Protein AF-0000000077790385 (afdb_homodimer)

InterPro domains:
  IPR056852 A-kinase anchor protein 17A/B [PTHR12484] (11-265)

Foldseek 3Di:
DPDLVLDFLQDKADFPLQKIWAFKFKKKKFKAFPDQADDDAFDLVLVLVVVQVCQQPPAVPRAHDDSVQKAKDADDPRVPDGRGHTGIMIMGMGRDPVVLVDPDDCDDSVVSRVSVVVRSVVVQVVQAQDWDATPNTIMTMHMDRDPLQVLVNVVVVQCVVQVDDPPVDPRDHDFKDKDWDAFQQSQDPVVPDSGHDQVSVVRRLCVLHAFDDKDKGFPQPDDPPPPPPPPCPPGRRMMMIMTGHPDRVSRSSVSSNNRSIDMDGDDD/DPDLVLDFLQDKADFPLQKIWAFKFKKKKFKAFPDQADPDAFDLVLVLVVVQVCQQPPAVPRAHDDSVQKAKDADDPRVPDGRGHTGIMIMGMGRDPVVLVDPDDCDDSVVSRVSVVVRSVVVQVVQAQDWDATPNTIITMHMDRDPLQVLVNVVVVQCVVQVDDPPVDPRDHDFKDKDWDAFQQSQDPVVPDSGHDQVSVVRRLCVLHAFDDKDKGFPQPDDPPPPPPPPCPPGRRMMMIMTGHPDRVSRSSVSSNNRSIDMDGDDD

pLDDT: mean 84.16, std 15.4, range [34.56, 97.62]

Sequence (536 aa):
MRSLEELSPLESLEIENGLSLVSRVKLSLTIHPLVPSVSKPIDEWQLKRSLIDFLKNSTLPSVAISEEDIVVRRHRDLKKRKREEAVAHGALFIRDLGFLQGKKKKEEEEGLEKKFIEWRKVLVEKMNGIEVNLEGVKYNLSVVLPVSDDFERLKKDWEEFYAFGHPREGRREADTMILRGVPSRWFAETRVSSKPSMLVAHTIFSTFGKIRNFNVAEDDNLGKDVDEYSGDLVSGLYCKIVVQFEKYNDFVNAMKAFCGRSMQKEKNMRSLEELSPLESLEIENGLSLVSRVKLSLTIHPLVPSVSKPIDEWQLKRSLIDFLKNSTLPSVAISEEDIVVRRHRDLKKRKREEAVAHGALFIRDLGFLQGKKKKEEEEGLEKKFIEWRKVLVEKMNGIEVNLEGVKYNLSVVLPVSDDFERLKKDWEEFYAFGHPREGRREADTMILRGVPSRWFAETRVSSKPSMLVAHTIFSTFGKIRNFNVAEDDNLGKDVDEYSGDLVSGLYCKIVVQFEKYNDFVNAMKAFCGRSMQKEKN

Nearest PDB structures (foldseek):
  3hf5-assembly2_C  TM=3.944E-01  e=2.240E-01  Pseudomonas reinekei
  2rb7-assembly1_B  TM=2.123E-01  e=2.981E+00  Oleidesulfovibrio alaskensis G20
  3ct9-assembly1_B  TM=2.549E-01  e=7.064E+00  Bacteroides thetaiotaomicron VPI-5482
  3hf5-assembly2_C  TM=4.083E-01  e=3.174E-01  Pseudomonas reinekei
  3ct9-assembly1_B  TM=2.556E-01  e=4.818E+00  Bacteroides thetaiotaomicron VPI-5482

Organism: Raphanus sativus (NCBI:txid3726)

Solvent-accessible surface area (backbone atoms only — not comparable to full-atom values): 29859 Å² total; per-residue (Å²): 129,80,62,58,82,70,60,51,72,77,49,64,45,82,51,56,90,57,26,30,31,37,31,37,48,60,33,38,36,37,33,25,49,73,48,72,76,60,88,66,79,78,59,63,67,59,48,48,51,51,51,42,51,42,36,47,70,72,38,89,74,62,44,80,61,58,70,88,34,48,48,76,45,72,53,80,63,46,82,77,45,58,48,83,41,62,49,30,38,31,37,39,44,46,62,78,62,64,83,68,57,61,88,70,85,78,67,53,68,66,54,50,47,51,50,49,54,50,50,54,50,52,50,40,58,66,50,32,64,37,75,45,75,52,94,86,42,50,28,36,32,44,47,41,72,44,64,78,52,31,54,70,59,47,52,50,50,49,50,60,66,25,66,62,39,56,88,85,40,36,42,40,55,68,30,70,47,75,48,69,79,44,55,8,59,79,24,24,50,77,92,78,40,58,50,57,28,62,67,52,41,49,56,42,57,44,76,48,36,62,68,68,48,78,49,63,44,62,50,68,56,52,34,83,74,40,58,82,77,62,68,84,69,65,78,44,54,26,20,30,38,40,42,27,32,64,42,51,67,32,30,52,29,40,53,52,59,50,31,33,31,45,81,43,68,65,82,127,128,81,63,59,82,70,60,51,74,77,50,65,44,82,51,55,91,56,26,30,31,38,32,37,48,59,34,38,36,38,34,24,48,74,46,71,74,59,88,67,80,78,59,61,66,58,50,49,51,49,50,41,50,43,34,46,70,73,38,88,74,61,42,82,63,59,70,87,32,49,46,76,44,72,54,81,63,46,82,77,45,56,48,82,41,63,49,29,38,32,36,40,45,46,61,79,61,64,85,67,57,60,90,70,86,80,67,53,69,66,55,50,46,50,50,49,54,51,49,53,51,52,51,41,59,66,51,32,65,37,75,45,73,51,94,85,42,51,29,36,32,43,48,41,72,45,65,78,52,32,53,70,59,46,51,49,50,49,50,60,66,27,67,62,40,57,86,87,41,36,42,39,56,66,29,69,49,76,49,68,80,44,54,8,58,79,24,25,48,76,93,78,39,59,51,57,28,61,68,53,42,49,56,41,56,43,76,48,35,61,70,67,48,76,48,63,44,63,51,68,57,51,34,82,76,40,59,81,76,62,69,84,70,64,77,44,52,25,21,32,37,40,42,25,32,64,43,52,66,31,29,52,30,42,52,52,59,50,30,32,33,45,80,44,68,66,82,126

Structure (mmCIF, N/CA/C/O backbone):
data_AF-0000000077790385-model_v1
#
loop_
_entity.id
_entity.type
_entity.pdbx_description
1 polymer 'Uncharacterized protein LOC108805641 isoform X2'
#
loop_
_atom_site.group_PDB
_atom_site.id
_atom_site.type_symbol
_atom_site.label_atom_id
_atom_site.label_alt_id
_atom_site.label_comp_id
_atom_site.label_asym_id
_atom_site.label_entity_id
_atom_site.label_seq_id
_atom_site.pdbx_PDB_ins_code
_atom_site.Cartn_x
_atom_site.Cartn_y
_atom_site.Cartn_z
_atom_site.occupancy
_atom_site.B_iso_or_equiv
_atom_site.auth_seq_id
_atom_site.auth_comp_id
_atom_site.auth_asym_id
_atom_site.auth_atom_id
_atom_site.pdbx_PDB_model_num
ATOM 1 N N . MET A 1 1 ? 22.984 -19.312 -0.569 1 47.62 1 MET A N 1
ATOM 2 C CA . MET A 1 1 ? 21.734 -18.797 -1.119 1 47.62 1 MET A CA 1
ATOM 3 C C . MET A 1 1 ? 22 -17.656 -2.092 1 47.62 1 MET A C 1
ATOM 5 O O . MET A 1 1 ? 22.875 -16.812 -1.854 1 47.62 1 MET A O 1
ATOM 9 N N . ARG A 1 2 ? 21.766 -17.844 -3.385 1 57.75 2 ARG A N 1
ATOM 10 C CA . ARG A 1 2 ? 21.969 -16.844 -4.426 1 57.75 2 ARG A CA 1
ATOM 11 C C . ARG A 1 2 ? 21.484 -15.469 -3.967 1 57.75 2 ARG A C 1
ATOM 13 O O . ARG A 1 2 ? 20.547 -15.367 -3.156 1 57.75 2 ARG A O 1
ATOM 20 N N . SER A 1 3 ? 22.203 -14.484 -4.27 1 76.81 3 SER A N 1
ATOM 21 C CA . SER A 1 3 ? 21.938 -13.109 -3.854 1 76.81 3 SER A CA 1
ATOM 22 C C . SER A 1 3 ? 20.547 -12.664 -4.297 1 76.81 3 SER A C 1
ATOM 24 O O . SER A 1 3 ? 20.203 -12.766 -5.477 1 76.81 3 SER A O 1
ATOM 26 N N . LEU A 1 4 ? 19.625 -12.523 -3.354 1 85.75 4 LEU A N 1
ATOM 27 C CA . LEU A 1 4 ? 18.25 -12.078 -3.596 1 85.75 4 LEU A CA 1
ATOM 28 C C . LEU A 1 4 ? 18.234 -10.773 -4.379 1 85.75 4 LEU A C 1
ATOM 30 O O . LEU A 1 4 ? 17.25 -10.445 -5.031 1 85.75 4 LEU A O 1
ATOM 34 N N . GLU A 1 5 ? 19.359 -10.109 -4.398 1 83.69 5 GLU A N 1
ATOM 35 C CA . GLU A 1 5 ? 19.469 -8.836 -5.098 1 83.69 5 GLU A CA 1
ATOM 36 C C . GLU A 1 5 ? 19.422 -9.031 -6.613 1 83.69 5 GLU A C 1
ATOM 38 O O . GLU A 1 5 ? 18.891 -8.172 -7.332 1 83.69 5 GLU A O 1
ATOM 43 N N . GLU A 1 6 ? 19.875 -10.133 -7.016 1 84.69 6 GLU A N 1
ATOM 44 C CA . GLU A 1 6 ? 19.984 -10.375 -8.453 1 84.69 6 GLU A CA 1
ATOM 45 C C . GLU A 1 6 ? 18.875 -11.312 -8.93 1 84.69 6 GLU A C 1
ATOM 47 O O . GLU A 1 6 ? 18.938 -11.836 -10.047 1 84.69 6 GLU A O 1
ATOM 52 N N . LEU A 1 7 ? 17.953 -11.531 -8.109 1 88.62 7 LEU A N 1
ATOM 53 C CA . LEU A 1 7 ? 16.891 -12.461 -8.461 1 88.62 7 LEU A CA 1
ATOM 54 C C . LEU A 1 7 ? 16.078 -11.938 -9.648 1 88.62 7 LEU A C 1
ATOM 56 O O . LEU A 1 7 ? 15.523 -10.844 -9.586 1 88.62 7 LEU A O 1
ATOM 60 N N . SER A 1 8 ? 16.078 -12.711 -10.695 1 87.62 8 SER A N 1
ATOM 61 C CA . SER A 1 8 ? 15.312 -12.367 -11.891 1 87.62 8 SER A CA 1
ATOM 62 C C . SER A 1 8 ? 13.82 -12.602 -11.672 1 87.62 8 SER A C 1
ATOM 64 O O . SER A 1 8 ? 13.43 -13.531 -10.961 1 87.62 8 SER A O 1
ATOM 66 N N . PRO A 1 9 ? 13.055 -11.766 -12.266 1 89.5 9 PRO A N 1
ATOM 67 C CA . PRO A 1 9 ? 11.602 -11.945 -12.109 1 89.5 9 PRO A CA 1
ATOM 68 C C . PRO A 1 9 ? 11.109 -13.273 -12.664 1 89.5 9 PRO A C 1
ATOM 70 O O . PRO A 1 9 ? 10.016 -13.727 -12.312 1 89.5 9 PRO A O 1
ATOM 73 N N . LEU A 1 10 ? 11.898 -14 -13.461 1 90.5 10 LEU A N 1
ATOM 74 C CA . LEU A 1 10 ? 11.445 -15.227 -14.109 1 90.5 10 LEU A CA 1
ATOM 75 C C . LEU A 1 10 ? 11.953 -16.453 -13.367 1 90.5 10 LEU A C 1
ATOM 77 O O . LEU A 1 10 ? 11.539 -17.578 -13.664 1 90.5 10 LEU A O 1
ATOM 81 N N . GLU A 1 11 ? 12.766 -16.203 -12.445 1 91 11 GLU A N 1
ATOM 82 C CA . GLU A 1 11 ? 13.398 -17.297 -11.727 1 91 11 GLU A CA 1
ATOM 83 C C . GLU A 1 11 ? 12.562 -17.734 -10.523 1 91 11 GLU A C 1
ATOM 85 O O . GLU A 1 11 ? 12.008 -16.891 -9.82 1 91 11 GLU A O 1
ATOM 90 N N . SER A 1 12 ? 12.492 -19.031 -10.344 1 92.5 12 SER A N 1
ATOM 91 C CA . SER A 1 12 ? 11.914 -19.562 -9.117 1 92.5 12 SER A CA 1
ATOM 92 C C . SER A 1 12 ? 12.922 -19.562 -7.977 1 92.5 12 SER A C 1
ATOM 94 O O . SER A 1 12 ? 14.125 -19.734 -8.203 1 92.5 12 SER A O 1
ATOM 96 N N . LEU A 1 13 ? 12.445 -19.375 -6.773 1 94.88 13 LEU A N 1
ATOM 97 C CA . LEU A 1 13 ? 13.297 -19.359 -5.59 1 94.88 13 LEU A CA 1
ATOM 98 C C . LEU A 1 13 ? 12.883 -20.438 -4.598 1 94.88 13 LEU A C 1
ATOM 100 O O . LEU A 1 13 ? 11.742 -20.453 -4.133 1 94.88 13 LEU A O 1
ATOM 104 N N . GLU A 1 14 ? 13.789 -21.359 -4.359 1 94.19 14 GLU A N 1
ATOM 105 C CA . GLU A 1 14 ? 13.539 -22.344 -3.318 1 94.19 14 GLU A CA 1
ATOM 106 C C . GLU A 1 14 ? 13.797 -21.766 -1.931 1 94.19 14 GLU A C 1
ATOM 108 O O . GLU A 1 14 ? 14.836 -21.156 -1.695 1 94.19 14 GLU A O 1
ATOM 113 N N . ILE A 1 15 ? 12.789 -21.953 -1.089 1 93.5 15 ILE A N 1
ATOM 114 C CA . ILE A 1 15 ? 12.977 -21.469 0.272 1 93.5 15 ILE A CA 1
ATOM 115 C C . ILE A 1 15 ? 12.883 -22.625 1.257 1 93.5 15 ILE A C 1
ATOM 117 O O . ILE A 1 15 ? 12.867 -23.797 0.852 1 93.5 15 ILE A O 1
ATOM 121 N N . GLU A 1 16 ? 12.906 -22.438 2.523 1 90.44 16 GLU A N 1
ATOM 122 C CA . GLU A 1 16 ? 12.969 -23.469 3.555 1 90.44 16 GLU A CA 1
ATOM 123 C C . GLU A 1 16 ? 11.641 -24.234 3.66 1 90.44 16 GLU A C 1
ATOM 125 O O . GLU A 1 16 ? 10.617 -23.766 3.156 1 90.44 16 GLU A O 1
ATOM 130 N N . ASN A 1 17 ? 11.695 -25.5 4.215 1 92.19 17 ASN A N 1
ATOM 131 C CA . ASN A 1 17 ? 10.523 -26.281 4.57 1 92.19 17 ASN A CA 1
ATOM 132 C C . ASN A 1 17 ? 9.766 -26.766 3.332 1 92.19 17 ASN A C 1
ATOM 134 O O . ASN A 1 17 ? 8.539 -26.859 3.342 1 92.19 17 ASN A O 1
ATOM 138 N N . GLY A 1 18 ? 10.539 -26.969 2.191 1 93.75 18 GLY A N 1
ATOM 139 C CA . GLY A 1 18 ? 9.93 -27.5 0.983 1 93.75 18 GLY A CA 1
ATOM 140 C C . GLY A 1 18 ? 9.102 -26.469 0.235 1 93.75 18 GLY A C 1
ATOM 141 O O . GLY A 1 18 ? 8.297 -26.828 -0.631 1 93.75 18 GLY A O 1
ATOM 142 N N . LEU A 1 19 ? 9.211 -25.234 0.618 1 96.06 19 LEU A N 1
ATOM 143 C CA . LEU A 1 19 ? 8.461 -24.172 -0.038 1 96.06 19 LEU A CA 1
ATOM 144 C C . LEU A 1 19 ? 9.281 -23.531 -1.157 1 96.06 19 LEU A C 1
ATOM 146 O O . LEU A 1 19 ? 10.516 -23.531 -1.103 1 96.06 19 LEU A O 1
ATOM 150 N N . SER A 1 20 ? 8.594 -23.062 -2.145 1 96.19 20 SER A N 1
ATOM 151 C CA . SER A 1 20 ? 9.227 -22.344 -3.244 1 96.19 20 SER A CA 1
ATOM 152 C C . SER A 1 20 ? 8.359 -21.172 -3.711 1 96.19 20 SER A C 1
ATOM 154 O O . SER A 1 20 ? 7.145 -21.172 -3.508 1 96.19 20 SER A O 1
ATOM 156 N N . LEU A 1 21 ? 8.984 -20.172 -4.156 1 96.25 21 LEU A N 1
ATOM 157 C CA . LEU A 1 21 ? 8.336 -19.062 -4.824 1 96.25 21 LEU A CA 1
ATOM 158 C C . LEU A 1 21 ? 8.477 -19.172 -6.34 1 96.25 21 LEU A C 1
ATOM 160 O O . LEU A 1 21 ? 9.57 -19.016 -6.879 1 96.25 21 LEU A O 1
ATOM 164 N N . VAL A 1 22 ? 7.391 -19.375 -7.012 1 95.44 22 VAL A N 1
ATOM 165 C CA . VAL A 1 22 ? 7.418 -19.672 -8.438 1 95.44 22 VAL A CA 1
ATOM 166 C C . VAL A 1 22 ? 6.898 -18.469 -9.219 1 95.44 22 VAL A C 1
ATOM 168 O O . VAL A 1 22 ? 5.836 -17.922 -8.906 1 95.44 22 VAL A O 1
ATOM 171 N N . SER A 1 23 ? 7.613 -18.109 -10.242 1 94.88 23 SER A N 1
ATOM 172 C CA . SER A 1 23 ? 7.297 -16.922 -11.047 1 94.88 23 SER A CA 1
ATOM 173 C C . SER A 1 23 ? 5.969 -17.094 -11.773 1 94.88 23 SER A C 1
ATOM 175 O O . SER A 1 23 ? 5.656 -18.188 -12.266 1 94.88 23 SER A O 1
ATOM 177 N N . ARG A 1 24 ? 5.164 -16.031 -11.812 1 95.5 24 ARG A N 1
ATOM 178 C CA . ARG A 1 24 ? 3.895 -15.984 -12.531 1 95.5 24 ARG A CA 1
ATOM 179 C C . ARG A 1 24 ? 3.451 -14.539 -12.75 1 95.5 24 ARG A C 1
ATOM 181 O O . ARG A 1 24 ? 3.986 -13.617 -12.125 1 95.5 24 ARG A O 1
ATOM 188 N N . VAL A 1 25 ? 2.584 -14.359 -13.656 1 95.25 25 VAL A N 1
ATOM 189 C CA . VAL A 1 25 ? 1.869 -13.094 -13.797 1 95.25 25 VAL A CA 1
ATOM 190 C C . VAL A 1 25 ? 0.423 -13.266 -13.336 1 95.25 25 VAL A C 1
ATOM 192 O O . VAL A 1 25 ? -0.27 -14.188 -13.773 1 95.25 25 VAL A O 1
ATOM 195 N N . LYS A 1 26 ? 0.084 -12.523 -12.438 1 94.44 26 LYS A N 1
ATOM 196 C CA . LYS A 1 26 ? -1.298 -12.5 -11.961 1 94.44 26 LYS A CA 1
ATOM 197 C C . LYS A 1 26 ? -1.997 -11.203 -12.375 1 94.44 26 LYS A C 1
ATOM 199 O O . LYS A 1 26 ? -1.469 -10.109 -12.164 1 94.44 26 LYS A O 1
ATOM 204 N N . LEU A 1 27 ? -3.135 -11.281 -12.945 1 94.94 27 LEU A N 1
ATOM 205 C CA . LEU A 1 27 ? -3.936 -10.125 -13.32 1 94.94 27 LEU A CA 1
ATOM 206 C C . LEU A 1 27 ? -5.285 -10.141 -12.609 1 94.94 27 LEU A C 1
ATOM 208 O O . LEU A 1 27 ? -5.895 -11.203 -12.453 1 94.94 27 LEU A O 1
ATOM 212 N N . SER A 1 28 ? -5.684 -9.023 -12.156 1 93 28 SER A N 1
ATOM 213 C CA . SER A 1 28 ? -7.012 -8.875 -11.57 1 93 28 SER A CA 1
ATOM 214 C C . SER A 1 28 ? -8.039 -8.492 -12.633 1 93 28 SER A C 1
ATOM 216 O O . SER A 1 28 ? -7.809 -7.574 -13.422 1 93 28 SER A O 1
ATOM 218 N N . LEU A 1 29 ? -9.156 -9.148 -12.547 1 93.88 29 LEU A N 1
ATOM 219 C CA . LEU A 1 29 ? -10.219 -8.93 -13.523 1 93.88 29 LEU A CA 1
ATOM 220 C C . LEU A 1 29 ? -11.461 -8.352 -12.867 1 93.88 29 LEU A C 1
ATOM 222 O O . LEU A 1 29 ? -11.836 -8.758 -11.766 1 93.88 29 LEU A O 1
ATOM 226 N N . THR A 1 30 ? -12.047 -7.395 -13.453 1 91.5 30 THR A N 1
ATOM 227 C CA . THR A 1 30 ? -13.359 -6.863 -13.086 1 91.5 30 THR A CA 1
ATOM 228 C C . THR A 1 30 ? -14.289 -6.844 -14.289 1 91.5 30 THR A C 1
ATOM 230 O O . THR A 1 30 ? -13.938 -6.312 -15.344 1 91.5 30 THR A O 1
ATOM 233 N N . ILE A 1 31 ? -15.43 -7.371 -14.156 1 92.5 31 ILE A N 1
ATOM 234 C CA . ILE A 1 31 ? -16.359 -7.539 -15.266 1 92.5 31 ILE A CA 1
ATOM 235 C C . ILE A 1 31 ? -17.578 -6.629 -15.055 1 92.5 31 ILE A C 1
ATOM 237 O O . ILE A 1 31 ? -18.297 -6.758 -14.062 1 92.5 31 ILE A O 1
ATOM 241 N N . HIS A 1 32 ? -17.797 -5.75 -15.969 1 91.81 32 HIS A N 1
ATOM 242 C CA . HIS A 1 32 ? -18.922 -4.816 -15.93 1 91.81 32 HIS A CA 1
ATOM 243 C C . HIS A 1 32 ? -19.891 -5.09 -17.062 1 91.81 32 HIS A C 1
ATOM 245 O O . HIS A 1 32 ? -19.484 -5.309 -18.203 1 91.81 32 HIS A O 1
ATOM 251 N N . PRO A 1 33 ? -21.141 -5.023 -16.75 1 90.56 33 PRO A N 1
ATOM 252 C CA . PRO A 1 33 ? -22.125 -5.156 -17.844 1 90.56 33 PRO A CA 1
ATOM 253 C C . PRO A 1 33 ? -22.234 -3.895 -18.688 1 90.56 33 PRO A C 1
ATOM 255 O O . PRO A 1 33 ? -22.125 -2.781 -18.172 1 90.56 33 PRO A O 1
ATOM 258 N N . LEU A 1 34 ? -22.344 -4.043 -19.891 1 88.62 34 LEU A N 1
ATOM 259 C CA . LEU A 1 34 ? -22.562 -2.912 -20.781 1 88.62 34 LEU A CA 1
ATOM 260 C C . LEU A 1 34 ? -24.047 -2.65 -20.984 1 88.62 34 LEU A C 1
ATOM 262 O O . LEU A 1 34 ? -24.438 -1.65 -21.594 1 88.62 34 LEU A O 1
ATOM 266 N N . VAL A 1 35 ? -24.844 -3.51 -20.422 1 79.38 35 VAL A N 1
ATOM 267 C CA . VAL A 1 35 ? -26.297 -3.35 -20.5 1 79.38 35 VAL A CA 1
ATOM 268 C C . VAL A 1 35 ? -26.828 -2.908 -19.141 1 79.38 35 VAL A C 1
ATOM 270 O O . VAL A 1 35 ? -26.25 -3.244 -18.094 1 79.38 35 VAL A O 1
ATOM 273 N N . PRO A 1 36 ? -27.797 -2.105 -19.125 1 69.69 36 PRO A N 1
ATOM 274 C CA . PRO A 1 36 ? -28.297 -1.487 -17.891 1 69.69 36 PRO A CA 1
ATOM 275 C C . PRO A 1 36 ? -28.734 -2.516 -16.859 1 69.69 36 PRO A C 1
ATOM 277 O O . PRO A 1 36 ? -28.609 -2.277 -15.648 1 69.69 36 PRO A O 1
ATOM 280 N N . SER A 1 37 ? -29.375 -3.52 -17.234 1 67.12 37 SER A N 1
ATOM 281 C CA . SER A 1 37 ? -29.859 -4.453 -16.234 1 67.12 37 SER A CA 1
ATOM 282 C C . SER A 1 37 ? -29.484 -5.891 -16.578 1 67.12 37 SER A C 1
ATOM 284 O O . SER A 1 37 ? -29.703 -6.34 -17.703 1 67.12 37 SER A O 1
ATOM 286 N N . VAL A 1 38 ? -28.609 -6.406 -15.609 1 67.31 38 VAL A N 1
ATOM 287 C CA . VAL A 1 38 ? -28.281 -7.816 -15.781 1 67.31 38 VAL A CA 1
ATOM 288 C C . VAL A 1 38 ? -29.031 -8.656 -14.742 1 67.31 38 VAL A C 1
ATOM 290 O O . VAL A 1 38 ? -28.922 -8.391 -13.539 1 67.31 38 VAL A O 1
ATOM 293 N N . SER A 1 39 ? -29.844 -9.477 -15.219 1 69.38 39 SER A N 1
ATOM 294 C CA . SER A 1 39 ? -30.656 -10.305 -14.336 1 69.38 39 SER A CA 1
ATOM 295 C C . SER A 1 39 ? -30.031 -11.672 -14.117 1 69.38 39 SER A C 1
ATOM 297 O O . SER A 1 39 ? -30.297 -12.344 -13.117 1 69.38 39 SER A O 1
ATOM 299 N N . LYS A 1 40 ? -29.219 -12.07 -15.023 1 77.81 40 LYS A N 1
ATOM 300 C CA . LYS A 1 40 ? -28.641 -13.406 -14.914 1 77.81 40 LYS A CA 1
ATOM 301 C C . LYS A 1 40 ? -27.156 -13.328 -14.57 1 77.81 40 LYS A C 1
ATOM 303 O O . LYS A 1 40 ? -26.453 -12.414 -15.008 1 77.81 40 LYS A O 1
ATOM 308 N N . PRO A 1 41 ? -26.734 -14.32 -13.781 1 85.62 41 PRO A N 1
ATOM 309 C CA . PRO A 1 41 ? -25.312 -14.398 -13.484 1 85.62 41 PRO A CA 1
ATOM 310 C C . PRO A 1 41 ? -24.453 -14.625 -14.727 1 85.62 41 PRO A C 1
ATOM 312 O O . PRO A 1 41 ? -24.922 -15.234 -15.695 1 85.62 41 PRO A O 1
ATOM 315 N N . ILE A 1 42 ? -23.359 -14.156 -14.656 1 88.88 42 ILE A N 1
ATOM 316 C CA . ILE A 1 42 ? -22.438 -14.281 -15.781 1 88.88 42 ILE A CA 1
ATOM 317 C C . ILE A 1 42 ? -22.094 -15.75 -16 1 88.88 42 ILE A C 1
ATOM 319 O O . ILE A 1 42 ? -21.969 -16.516 -15.047 1 88.88 42 ILE A O 1
ATOM 323 N N . ASP A 1 43 ? -21.938 -16.141 -17.219 1 91.75 43 ASP A N 1
ATOM 324 C CA . ASP A 1 43 ? -21.469 -17.484 -17.547 1 91.75 43 ASP A CA 1
ATOM 325 C C . ASP A 1 43 ? -19.953 -17.594 -17.359 1 91.75 43 ASP A C 1
ATOM 327 O O . ASP A 1 43 ? -19.172 -17.188 -18.234 1 91.75 43 ASP A O 1
ATOM 331 N N . GLU A 1 44 ? -19.547 -18.219 -16.297 1 92.69 44 GLU A N 1
ATOM 332 C CA . GLU A 1 44 ? -18.125 -18.312 -15.938 1 92.69 44 GLU A CA 1
ATOM 333 C C . GLU A 1 44 ? -17.359 -19.125 -16.969 1 92.69 44 GLU A C 1
ATOM 335 O O . GLU A 1 44 ? -16.234 -18.781 -17.328 1 92.69 44 GLU A O 1
ATOM 340 N N . TRP A 1 45 ? -17.969 -20.188 -17.344 1 94.25 45 TRP A N 1
ATOM 341 C CA . TRP A 1 45 ? -17.297 -21.062 -18.297 1 94.25 45 TRP A CA 1
ATOM 342 C C . TRP A 1 45 ? -17.031 -20.359 -19.609 1 94.25 45 TRP A C 1
ATOM 344 O O . TRP A 1 45 ? -15.914 -20.391 -20.125 1 94.25 45 TRP A O 1
ATOM 354 N N . GLN A 1 46 ? -18.016 -19.734 -20.125 1 95.31 46 GLN A N 1
ATOM 355 C CA . GLN A 1 46 ? -17.859 -19.016 -21.391 1 95.31 46 GLN A CA 1
ATOM 356 C C . GLN A 1 46 ? -16.828 -17.875 -21.25 1 95.31 46 GLN A C 1
ATOM 358 O O . GLN A 1 46 ? -16.078 -17.609 -22.172 1 95.31 46 GLN A O 1
ATOM 363 N N . LEU A 1 47 ? -16.922 -17.234 -20.125 1 96 47 LEU A N 1
ATOM 364 C CA . LEU A 1 47 ? -15.938 -16.172 -19.875 1 96 47 LEU A CA 1
ATOM 365 C C . LEU A 1 47 ? -14.516 -16.719 -19.922 1 96 47 LEU A C 1
ATOM 367 O O . LEU A 1 47 ? -13.656 -16.172 -20.609 1 96 47 LEU A O 1
ATOM 371 N N . LYS A 1 48 ? -14.281 -17.828 -19.219 1 96.56 48 LYS A N 1
ATOM 372 C CA . LYS A 1 48 ? -12.953 -18.438 -19.172 1 96.56 48 LYS A CA 1
ATOM 373 C C . LYS A 1 48 ? -12.5 -18.844 -20.578 1 96.56 48 LYS A C 1
ATOM 375 O O . LYS A 1 48 ? -11.359 -18.578 -20.969 1 96.56 48 LYS A O 1
ATOM 380 N N . ARG A 1 49 ? -13.367 -19.422 -21.328 1 95.69 49 ARG A N 1
ATOM 381 C CA . ARG A 1 49 ? -13.047 -19.844 -22.688 1 95.69 49 ARG A CA 1
ATOM 382 C C . ARG A 1 49 ? -12.688 -18.656 -23.562 1 95.69 49 ARG A C 1
ATOM 384 O O . ARG A 1 49 ? -11.742 -18.734 -24.344 1 95.69 49 ARG A O 1
ATOM 391 N N . SER A 1 50 ? -13.445 -17.641 -23.391 1 95.75 50 SER A N 1
ATOM 392 C CA . SER A 1 50 ? -13.195 -16.438 -24.172 1 95.75 50 SER A CA 1
ATOM 393 C C . SER A 1 50 ? -11.812 -15.859 -23.875 1 95.75 50 SER A C 1
ATOM 395 O O . SER A 1 50 ? -11.102 -15.43 -24.781 1 95.75 50 SER A O 1
ATOM 397 N N . LEU A 1 51 ? -11.453 -15.867 -22.625 1 96.56 51 LEU A N 1
ATOM 398 C CA . LEU A 1 51 ? -10.164 -15.32 -22.219 1 96.56 51 LEU A CA 1
ATOM 399 C C . LEU A 1 51 ? -9.023 -16.203 -22.719 1 96.56 51 LEU A C 1
ATOM 401 O O . LEU A 1 51 ? -8 -15.688 -23.188 1 96.56 51 LEU A O 1
ATOM 405 N N . ILE A 1 52 ? -9.211 -17.484 -22.641 1 96.62 52 ILE A N 1
ATOM 406 C CA . ILE A 1 52 ? -8.211 -18.422 -23.125 1 96.62 52 ILE A CA 1
ATOM 407 C C . ILE A 1 52 ? -7.992 -18.219 -24.609 1 96.62 52 ILE A C 1
ATOM 409 O O . ILE A 1 52 ? -6.852 -18.141 -25.078 1 96.62 52 ILE A O 1
ATOM 413 N N . ASP A 1 53 ? -9.094 -18.109 -25.344 1 95.25 53 ASP A N 1
ATOM 414 C CA . ASP A 1 53 ? -9.023 -17.891 -26.797 1 95.25 53 ASP A CA 1
ATOM 415 C C . ASP A 1 53 ? -8.344 -16.562 -27.125 1 95.25 53 ASP A C 1
ATOM 417 O O . ASP A 1 53 ? -7.527 -16.5 -28.047 1 95.25 53 ASP A O 1
ATOM 421 N N . PHE A 1 54 ? -8.672 -15.617 -26.422 1 95.38 54 PHE A N 1
ATOM 422 C CA . PHE A 1 54 ? -8.078 -14.305 -26.641 1 95.38 54 PHE A CA 1
ATOM 423 C C . PHE A 1 54 ? -6.562 -14.359 -26.469 1 95.38 54 PHE A C 1
ATOM 425 O O . PHE A 1 54 ? -5.816 -13.867 -27.312 1 95.38 54 PHE A O 1
ATOM 432 N N . LEU A 1 55 ? -6.098 -14.906 -25.344 1 94.81 55 LEU A N 1
ATOM 433 C CA . LEU A 1 55 ? -4.676 -14.953 -25.031 1 94.81 55 LEU A CA 1
ATOM 434 C C . LEU A 1 55 ? -3.922 -15.781 -26.062 1 94.81 55 LEU A C 1
ATOM 436 O O . LEU A 1 55 ? -2.799 -15.438 -26.453 1 94.81 55 LEU A O 1
ATOM 440 N N . LYS A 1 56 ? -4.582 -16.781 -26.547 1 93.25 56 LYS A N 1
ATOM 441 C CA . LYS A 1 56 ? -3.963 -17.656 -27.531 1 93.25 56 LYS A CA 1
ATOM 442 C C . LYS A 1 56 ? -3.84 -16.953 -28.891 1 93.25 56 LYS A C 1
ATOM 444 O O . LYS A 1 56 ? -2.828 -17.094 -29.578 1 93.25 56 LYS A O 1
ATOM 449 N N . ASN A 1 57 ? -4.777 -16.109 -29.172 1 92.19 57 ASN A N 1
ATOM 450 C CA . ASN A 1 57 ? -4.887 -15.625 -30.531 1 92.19 57 ASN A CA 1
ATOM 451 C C . ASN A 1 57 ? -4.469 -14.164 -30.641 1 92.19 57 ASN A C 1
ATOM 453 O O . ASN A 1 57 ? -4.133 -13.68 -31.734 1 92.19 57 ASN A O 1
ATOM 457 N N . SER A 1 58 ? -4.457 -13.422 -29.562 1 89.56 58 SER A N 1
ATOM 458 C CA . SER A 1 58 ? -4.316 -11.969 -29.672 1 89.56 58 SER A CA 1
ATOM 459 C C . SER A 1 58 ? -3.029 -11.484 -29.016 1 89.56 58 SER A C 1
ATOM 461 O O . SER A 1 58 ? -2.75 -10.289 -29 1 89.56 58 SER A O 1
ATOM 463 N N . THR A 1 59 ? -2.297 -12.391 -28.453 1 87.69 59 THR A N 1
ATOM 464 C CA . THR A 1 59 ? -1.064 -11.969 -27.797 1 87.69 59 THR A CA 1
ATOM 465 C C . THR A 1 59 ? 0.155 -12.508 -28.531 1 87.69 59 THR A C 1
ATOM 467 O O . THR A 1 59 ? 0.086 -13.57 -29.156 1 87.69 59 THR A O 1
ATOM 470 N N . LEU A 1 60 ? 1.21 -11.711 -28.641 1 82.75 60 LEU A N 1
ATOM 471 C CA . LEU A 1 60 ? 2.492 -12.117 -29.203 1 82.75 60 LEU A CA 1
ATOM 472 C C . LEU A 1 60 ? 3.609 -11.969 -28.172 1 82.75 60 LEU A C 1
ATOM 474 O O . LEU A 1 60 ? 3.895 -10.867 -27.719 1 82.75 60 LEU A O 1
ATOM 478 N N . PRO A 1 61 ? 4.246 -13.039 -27.875 1 84.38 61 PRO A N 1
ATOM 479 C CA . PRO A 1 61 ? 3.988 -14.445 -28.203 1 84.38 61 PRO A CA 1
ATOM 480 C C . PRO A 1 61 ? 2.676 -14.961 -27.609 1 84.38 61 PRO A C 1
ATOM 482 O O . PRO A 1 61 ? 2.135 -14.352 -26.688 1 84.38 61 PRO A O 1
ATOM 485 N N . SER A 1 62 ? 2.189 -16.109 -28.156 1 87.62 62 SER A N 1
ATOM 486 C CA . SER A 1 62 ? 0.947 -16.703 -27.688 1 87.62 62 SER A CA 1
ATOM 487 C C . SER A 1 62 ? 1.093 -17.219 -26.25 1 87.62 62 SER A C 1
ATOM 489 O O . SER A 1 62 ? 2.121 -17.797 -25.891 1 87.62 62 SER A O 1
ATOM 491 N N . VAL A 1 63 ? 0.13 -16.953 -25.484 1 90.25 63 VAL A N 1
ATOM 492 C CA . VAL A 1 63 ? 0.125 -17.359 -24.078 1 90.25 63 VAL A CA 1
ATOM 493 C C . VAL A 1 63 ? -0.893 -18.484 -23.875 1 90.25 63 VAL A C 1
ATOM 495 O O . VAL A 1 63 ? -2.074 -18.328 -24.188 1 90.25 63 VAL A O 1
ATOM 498 N N . ALA A 1 64 ? -0.426 -19.594 -23.484 1 89.56 64 ALA A N 1
ATOM 499 C CA . ALA A 1 64 ? -1.298 -20.719 -23.203 1 89.56 64 ALA A CA 1
ATOM 500 C C . ALA A 1 64 ? -1.664 -20.766 -21.719 1 89.56 64 ALA A C 1
ATOM 502 O O . ALA A 1 64 ? -0.786 -20.75 -20.859 1 89.56 64 ALA A O 1
ATOM 503 N N . ILE A 1 65 ? -2.939 -20.75 -21.484 1 92.5 65 ILE A N 1
ATOM 504 C CA . ILE A 1 65 ? -3.4 -20.875 -20.109 1 92.5 65 ILE A CA 1
ATOM 505 C C . ILE A 1 65 ? -4.512 -21.922 -20.031 1 92.5 65 ILE A C 1
ATOM 507 O O . ILE A 1 65 ? -5.129 -22.25 -21.047 1 92.5 65 ILE A O 1
ATOM 511 N N . SER A 1 66 ? -4.656 -22.516 -18.922 1 93.69 66 SER A N 1
ATOM 512 C CA . SER A 1 66 ? -5.727 -23.469 -18.688 1 93.69 66 SER A CA 1
ATOM 513 C C . SER A 1 66 ? -6.879 -22.828 -17.922 1 93.69 66 SER A C 1
ATOM 515 O O . SER A 1 66 ? -6.754 -21.719 -17.422 1 93.69 66 SER A O 1
ATOM 517 N N . GLU A 1 67 ? -8 -23.484 -17.844 1 93.38 67 GLU A N 1
ATOM 518 C CA . GLU A 1 67 ? -9.172 -23 -17.125 1 93.38 67 GLU A CA 1
ATOM 519 C C . GLU A 1 67 ? -8.875 -22.828 -15.633 1 93.38 67 GLU A C 1
ATOM 521 O O . GLU A 1 67 ? -9.414 -21.938 -14.984 1 93.38 67 GLU A O 1
ATOM 526 N N . GLU A 1 68 ? -7.98 -23.672 -15.141 1 91.19 68 GLU A N 1
ATOM 527 C CA . GLU A 1 68 ? -7.648 -23.641 -13.719 1 91.19 68 GLU A CA 1
ATOM 528 C C . GLU A 1 68 ? -6.875 -22.375 -13.359 1 91.19 68 GLU A C 1
ATOM 530 O O . GLU A 1 68 ? -6.766 -22.016 -12.18 1 91.19 68 GLU A O 1
ATOM 535 N N . ASP A 1 69 ? -6.371 -21.719 -14.375 1 93.56 69 ASP A N 1
ATOM 536 C CA . ASP A 1 69 ? -5.566 -20.516 -14.156 1 93.56 69 ASP A CA 1
ATOM 537 C C . ASP A 1 69 ? -6.438 -19.266 -14.133 1 93.56 69 ASP A C 1
ATOM 539 O O . ASP A 1 69 ? -5.93 -18.156 -14.016 1 93.56 69 ASP A O 1
ATOM 543 N N . ILE A 1 70 ? -7.723 -19.469 -14.266 1 94.19 70 ILE A N 1
ATOM 544 C CA . ILE A 1 70 ? -8.672 -18.375 -14.211 1 94.19 70 ILE A CA 1
ATOM 545 C C . ILE A 1 70 ? -9.688 -18.625 -13.094 1 94.19 70 ILE A C 1
ATOM 547 O O . ILE A 1 70 ? -10.344 -19.672 -13.062 1 94.19 70 ILE A O 1
ATOM 551 N N . VAL A 1 71 ? -9.727 -17.75 -12.188 1 89.69 71 VAL A N 1
ATOM 552 C CA . VAL A 1 71 ? -10.688 -17.812 -11.094 1 89.69 71 VAL A CA 1
ATOM 553 C C . VAL A 1 71 ? -11.672 -16.656 -11.203 1 89.69 71 VAL A C 1
ATOM 555 O O . VAL A 1 71 ? -11.266 -15.508 -11.359 1 89.69 71 VAL A O 1
ATOM 558 N N . VAL A 1 72 ? -12.969 -16.953 -11.141 1 89.44 72 VAL A N 1
ATOM 559 C CA . VAL A 1 72 ? -14 -15.93 -11.266 1 89.44 72 VAL A CA 1
ATOM 560 C C . VAL A 1 72 ? -14.969 -16.031 -10.094 1 89.44 72 VAL A C 1
ATOM 562 O O . VAL A 1 72 ? -15.344 -17.125 -9.68 1 89.44 72 VAL A O 1
ATOM 565 N N . ARG A 1 73 ? -15.297 -14.945 -9.586 1 83.88 73 ARG A N 1
ATOM 566 C CA . ARG A 1 73 ? -16.297 -14.844 -8.531 1 83.88 73 ARG A CA 1
ATOM 567 C C . ARG A 1 73 ? -17.422 -13.906 -8.93 1 83.88 73 ARG A C 1
ATOM 569 O O . ARG A 1 73 ? -17.203 -12.727 -9.203 1 83.88 73 ARG A O 1
ATOM 576 N N . ARG A 1 74 ? -18.547 -14.414 -8.867 1 84.94 74 ARG A N 1
ATOM 577 C CA . ARG A 1 74 ? -19.703 -13.617 -9.25 1 84.94 74 ARG A CA 1
ATOM 578 C C . ARG A 1 74 ? -20.281 -12.875 -8.055 1 84.94 74 ARG A C 1
ATOM 580 O O . ARG A 1 74 ? -20.219 -13.367 -6.922 1 84.94 74 ARG A O 1
ATOM 587 N N . HIS A 1 75 ? -20.828 -11.727 -8.359 1 79.19 75 HIS A N 1
ATOM 588 C CA . HIS A 1 75 ? -21.547 -11.008 -7.32 1 79.19 75 HIS A CA 1
ATOM 589 C C . HIS A 1 75 ? -22.984 -11.5 -7.203 1 79.19 75 HIS A C 1
ATOM 591 O O . HIS A 1 75 ? -23.625 -11.797 -8.219 1 79.19 75 HIS A O 1
ATOM 597 N N . ARG A 1 76 ? -23.438 -11.758 -6.039 1 70.5 76 ARG A N 1
ATOM 598 C CA . ARG A 1 76 ? -24.734 -12.383 -5.812 1 70.5 76 ARG A CA 1
ATOM 599 C C . ARG A 1 76 ? -25.859 -11.367 -5.961 1 70.5 76 ARG A C 1
ATOM 601 O O . ARG A 1 76 ? -26.938 -11.695 -6.465 1 70.5 76 ARG A O 1
ATOM 608 N N . ASP A 1 77 ? -25.672 -10.234 -5.41 1 69.06 77 ASP A N 1
ATOM 609 C CA . ASP A 1 77 ? -26.781 -9.297 -5.395 1 69.06 77 ASP A CA 1
ATOM 610 C C . ASP A 1 77 ? -26.797 -8.445 -6.664 1 69.06 77 ASP A C 1
ATOM 612 O O . ASP A 1 77 ? -26.609 -7.227 -6.602 1 69.06 77 ASP A O 1
ATOM 616 N N . LEU A 1 78 ? -27.203 -9.109 -7.699 1 67.19 78 LEU A N 1
ATOM 617 C CA . LEU A 1 78 ? -27.188 -8.43 -8.984 1 67.19 78 LEU A CA 1
ATOM 618 C C . LEU A 1 78 ? -28.312 -7.398 -9.07 1 67.19 78 LEU A C 1
ATOM 620 O O . LEU A 1 78 ? -28.172 -6.383 -9.758 1 67.19 78 LEU A O 1
ATOM 624 N N . LYS A 1 79 ? -29.312 -7.68 -8.453 1 65 79 LYS A N 1
ATOM 625 C CA . LYS A 1 79 ? -30.469 -6.801 -8.531 1 65 79 LYS A CA 1
ATOM 626 C C . LYS A 1 79 ? -30.219 -5.488 -7.793 1 65 79 LYS A C 1
ATOM 628 O O . LYS A 1 79 ? -30.797 -4.457 -8.141 1 65 79 LYS A O 1
ATOM 633 N N . LYS A 1 80 ? -29.438 -5.57 -6.867 1 64.69 80 LYS A N 1
ATOM 634 C CA . LYS A 1 80 ? -29.219 -4.387 -6.035 1 64.69 80 LYS A CA 1
ATOM 635 C C . LYS A 1 80 ? -28.062 -3.545 -6.562 1 64.69 80 LYS A C 1
ATOM 637 O O . LYS A 1 80 ? -27.812 -2.443 -6.07 1 64.69 80 LYS A O 1
ATOM 642 N N . ARG A 1 81 ? -27.609 -4.039 -7.578 1 66.94 81 ARG A N 1
ATOM 643 C CA . ARG A 1 81 ? -26.406 -3.369 -8.031 1 66.94 81 ARG A CA 1
ATOM 644 C C . ARG A 1 81 ? -26.719 -2.26 -9.031 1 66.94 81 ARG A C 1
ATOM 646 O O . ARG A 1 81 ? -27.672 -2.385 -9.82 1 66.94 81 ARG A O 1
ATOM 653 N N . LYS A 1 82 ? -26.047 -1.259 -8.773 1 65 82 LYS A N 1
ATOM 654 C CA . LYS A 1 82 ? -26.172 -0.16 -9.727 1 65 82 LYS A CA 1
ATOM 655 C C . LYS A 1 82 ? -25.641 -0.555 -11.102 1 65 82 LYS A C 1
ATOM 657 O O . LYS A 1 82 ? -24.812 -1.468 -11.211 1 65 82 LYS A O 1
ATOM 662 N N . ARG A 1 83 ? -26.25 -0.026 -12.125 1 61.44 83 ARG A N 1
ATOM 663 C CA . ARG A 1 83 ? -26.031 -0.34 -13.539 1 61.44 83 ARG A CA 1
ATOM 664 C C . ARG A 1 83 ? -24.547 -0.43 -13.844 1 61.44 83 ARG A C 1
ATOM 666 O O . ARG A 1 83 ? -24.109 -1.309 -14.594 1 61.44 83 ARG A O 1
ATOM 673 N N . GLU A 1 84 ? -23.719 0.365 -13.25 1 68.5 84 GLU A N 1
ATOM 674 C CA . GLU A 1 84 ? -22.328 0.434 -13.695 1 68.5 84 GLU A CA 1
ATOM 675 C C . GLU A 1 84 ? -21.406 -0.315 -12.734 1 68.5 84 GLU A C 1
ATOM 677 O O . GLU A 1 84 ? -20.188 -0.381 -12.953 1 68.5 84 GLU A O 1
ATOM 682 N N . GLU A 1 85 ? -22.125 -1.148 -11.984 1 82.62 85 GLU A N 1
ATOM 683 C CA . GLU A 1 85 ? -21.281 -1.85 -11.008 1 82.62 85 GLU A CA 1
ATOM 684 C C . GLU A 1 85 ? -20.828 -3.199 -11.547 1 82.62 85 GLU A C 1
ATOM 686 O O . GLU A 1 85 ? -21.484 -3.799 -12.391 1 82.62 85 GLU A O 1
ATOM 691 N N . ALA A 1 86 ? -19.766 -3.701 -11.133 1 87.19 86 ALA A N 1
ATOM 692 C CA . ALA A 1 86 ? -19.188 -4.969 -11.578 1 87.19 86 ALA A CA 1
ATOM 693 C C . ALA A 1 86 ? -20.078 -6.145 -11.195 1 87.19 86 ALA A C 1
ATOM 695 O O . ALA A 1 86 ? -20.672 -6.152 -10.109 1 87.19 86 ALA A O 1
ATOM 696 N N . VAL A 1 87 ? -20.188 -7.059 -12.047 1 88.44 87 VAL A N 1
ATOM 697 C CA . VAL A 1 87 ? -21.016 -8.227 -11.789 1 88.44 87 VAL A CA 1
ATOM 698 C C . VAL A 1 87 ? -20.156 -9.398 -11.336 1 88.44 87 VAL A C 1
ATOM 700 O O . VAL A 1 87 ? -20.656 -10.375 -10.789 1 88.44 87 VAL A O 1
ATOM 703 N N . ALA A 1 88 ? -18.875 -9.258 -11.633 1 88.12 88 ALA A N 1
ATOM 704 C CA . ALA A 1 88 ? -17.938 -10.305 -11.227 1 88.12 88 ALA A CA 1
ATOM 705 C C . ALA A 1 88 ? -16.516 -9.766 -11.102 1 88.12 88 ALA A C 1
ATOM 707 O O . ALA A 1 88 ? -16.203 -8.703 -11.641 1 88.12 88 ALA A O 1
ATOM 708 N N . HIS A 1 89 ? -15.758 -10.469 -10.32 1 88.94 89 HIS A N 1
ATOM 709 C CA . HIS A 1 89 ? -14.312 -10.266 -10.227 1 88.94 89 HIS A CA 1
ATOM 710 C C . HIS A 1 89 ? -13.555 -11.57 -10.469 1 88.94 89 HIS A C 1
ATOM 712 O O . HIS A 1 89 ? -14.125 -12.656 -10.328 1 88.94 89 HIS A O 1
ATOM 718 N N . GLY A 1 90 ? -12.305 -11.391 -10.898 1 89.75 90 GLY A N 1
ATOM 719 C CA . GLY A 1 90 ? -11.523 -12.586 -11.141 1 89.75 90 GLY A CA 1
ATOM 720 C C . GLY A 1 90 ? -10.023 -12.336 -11.109 1 89.75 90 GLY A C 1
ATOM 721 O O . GLY A 1 90 ? -9.578 -11.211 -10.867 1 89.75 90 GLY A O 1
ATOM 722 N N . ALA A 1 91 ? -9.352 -13.469 -11.195 1 91.88 91 ALA A N 1
ATOM 723 C CA . ALA A 1 91 ? -7.898 -13.453 -11.312 1 91.88 91 ALA A CA 1
ATOM 724 C C . ALA A 1 91 ? -7.434 -14.414 -12.406 1 91.88 91 ALA A C 1
ATOM 726 O O . ALA A 1 91 ? -7.984 -15.508 -12.555 1 91.88 91 ALA A O 1
ATOM 727 N N . LEU A 1 92 ? -6.559 -13.93 -13.164 1 94.5 92 LEU A N 1
ATOM 728 C CA . LEU A 1 92 ? -5.93 -14.711 -14.219 1 94.5 92 LEU A CA 1
ATOM 729 C C . LEU A 1 92 ? -4.445 -14.914 -13.938 1 94.5 92 LEU A C 1
ATOM 731 O O . LEU A 1 92 ? -3.729 -13.953 -13.641 1 94.5 92 LEU A O 1
ATOM 735 N N . PHE A 1 93 ? -4.02 -16.219 -13.992 1 94.5 93 PHE A N 1
ATOM 736 C CA . PHE A 1 93 ? -2.633 -16.562 -13.711 1 94.5 93 PHE A CA 1
ATOM 737 C C . PHE A 1 93 ? -1.938 -17.094 -14.961 1 94.5 93 PHE A C 1
ATOM 739 O O . PHE A 1 93 ? -2.428 -18.016 -15.602 1 94.5 93 PHE A O 1
ATOM 746 N N . ILE A 1 94 ? -0.894 -16.484 -15.297 1 95.5 94 ILE A N 1
ATOM 747 C CA . ILE A 1 94 ? -0.01 -17 -16.344 1 95.5 94 ILE A CA 1
ATOM 748 C C . ILE A 1 94 ? 1.242 -17.594 -15.695 1 95.5 94 ILE A C 1
ATOM 750 O O . ILE A 1 94 ? 2.096 -16.859 -15.195 1 95.5 94 ILE A O 1
ATOM 754 N N . ARG A 1 95 ? 1.392 -18.875 -15.797 1 93.81 95 ARG A N 1
ATOM 755 C CA . ARG A 1 95 ? 2.438 -19.578 -15.055 1 93.81 95 ARG A CA 1
ATOM 756 C C . ARG A 1 95 ? 3.576 -20 -15.977 1 93.81 95 ARG A C 1
ATOM 758 O O . ARG A 1 95 ? 4.727 -20.094 -15.539 1 93.81 95 ARG A O 1
ATOM 765 N N . ASP A 1 96 ? 3.246 -20.234 -17.25 1 90.88 96 ASP A N 1
ATOM 766 C CA . ASP A 1 96 ? 4.285 -20.562 -18.219 1 90.88 96 ASP A CA 1
ATOM 767 C C . ASP A 1 96 ? 4.863 -19.312 -18.859 1 90.88 96 ASP A C 1
ATOM 769 O O . ASP A 1 96 ? 4.242 -18.719 -19.75 1 90.88 96 ASP A O 1
ATOM 773 N N . LEU A 1 97 ? 6.094 -18.984 -18.438 1 90.44 97 LEU A N 1
ATOM 774 C CA . LEU A 1 97 ? 6.75 -17.781 -18.922 1 90.44 97 LEU A CA 1
ATOM 775 C C . LEU A 1 97 ? 7.996 -18.125 -19.734 1 90.44 97 LEU A C 1
ATOM 777 O O . LEU A 1 97 ? 8.867 -17.266 -19.922 1 90.44 97 LEU A O 1
ATOM 781 N N . GLY A 1 98 ? 8.125 -19.297 -20.156 1 85.88 98 GLY A N 1
ATOM 782 C CA . GLY A 1 98 ? 9.289 -19.812 -20.875 1 85.88 98 GLY A CA 1
ATOM 783 C C . GLY A 1 98 ? 9.555 -19.078 -22.172 1 85.88 98 GLY A C 1
ATOM 784 O O . GLY A 1 98 ? 10.695 -19.016 -22.625 1 85.88 98 GLY A O 1
ATOM 785 N N . PHE A 1 99 ? 8.531 -18.562 -22.766 1 82.44 99 PHE A N 1
ATOM 786 C CA . PHE A 1 99 ? 8.656 -17.891 -24.047 1 82.44 99 PHE A CA 1
ATOM 787 C C . PHE A 1 99 ? 9.492 -16.609 -23.906 1 82.44 99 PHE A C 1
ATOM 789 O O . PHE A 1 99 ? 9.969 -16.078 -24.906 1 82.44 99 PHE A O 1
ATOM 796 N N . LEU A 1 100 ? 9.578 -16.125 -22.719 1 79.19 100 LEU A N 1
ATOM 797 C CA . LEU A 1 100 ? 10.352 -14.914 -22.469 1 79.19 100 LEU A CA 1
ATOM 798 C C . LEU A 1 100 ? 11.836 -15.234 -22.297 1 79.19 100 LEU A C 1
ATOM 800 O O . LEU A 1 100 ? 12.688 -14.344 -22.375 1 79.19 100 LEU A O 1
ATOM 804 N N . GLN A 1 101 ? 12.078 -16.469 -22.016 1 72.31 101 GLN A N 1
ATOM 805 C CA . GLN A 1 101 ? 13.461 -16.875 -2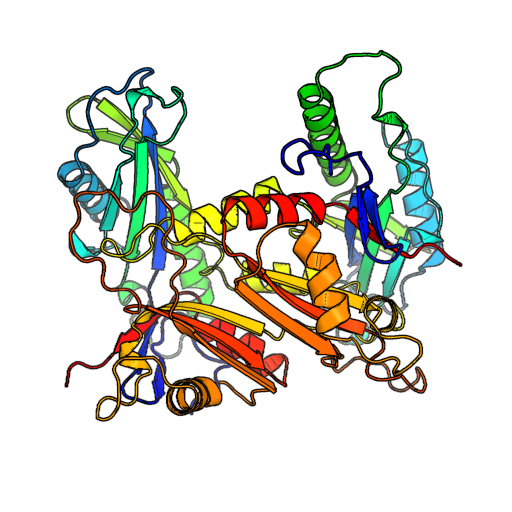1.781 1 72.31 101 GLN A CA 1
ATOM 806 C C . GLN A 1 101 ? 14.195 -17.094 -23.109 1 72.31 101 GLN A C 1
ATOM 808 O O . GLN A 1 101 ? 13.766 -17.891 -23.938 1 72.31 101 GLN A O 1
ATOM 813 N N . GLY A 1 102 ? 14.039 -16.172 -24.141 1 58.47 102 GLY A N 1
ATOM 814 C CA . GLY A 1 102 ? 14.703 -16.312 -25.438 1 58.47 102 GLY A CA 1
ATOM 815 C C . GLY A 1 102 ? 15.781 -17.375 -25.438 1 58.47 102 GLY A C 1
ATOM 816 O O . GLY A 1 102 ? 16.25 -17.812 -24.375 1 58.47 102 GLY A O 1
ATOM 817 N N . LYS A 1 103 ? 15.992 -18.234 -26.609 1 50.69 103 LYS A N 1
ATOM 818 C CA . LYS A 1 103 ? 17.047 -19.219 -26.891 1 50.69 103 LYS A CA 1
ATOM 819 C C . LYS A 1 103 ? 18.391 -18.75 -26.359 1 50.69 103 LYS A C 1
ATOM 821 O O . LYS A 1 103 ? 19.359 -19.516 -26.359 1 50.69 103 LYS A O 1
ATOM 826 N N . LYS A 1 104 ? 18.812 -17.5 -26.859 1 50.09 104 LYS A N 1
ATOM 827 C CA . LYS A 1 104 ? 20.266 -17.281 -26.797 1 50.09 104 LYS A CA 1
ATOM 828 C C . LYS A 1 104 ? 20.75 -17.141 -25.359 1 50.09 104 LYS A C 1
ATOM 830 O O . LYS A 1 104 ? 20.047 -16.562 -24.516 1 50.09 104 LYS A O 1
ATOM 835 N N . LYS A 1 105 ? 21.922 -17.688 -25.016 1 51.53 105 LYS A N 1
ATOM 836 C CA . LYS A 1 105 ? 22.766 -17.797 -23.828 1 51.53 105 LYS A CA 1
ATOM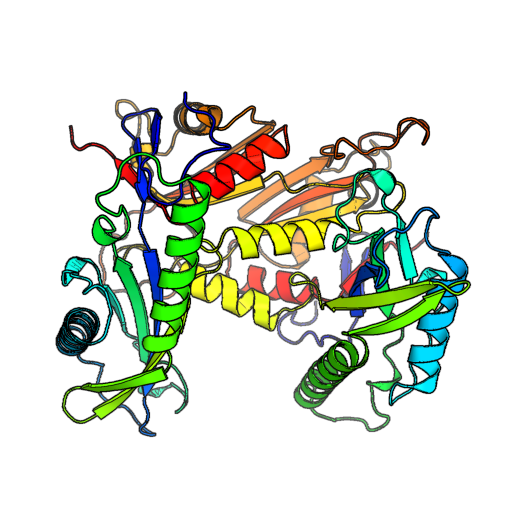 837 C C . LYS A 1 105 ? 22.609 -16.578 -22.938 1 51.53 105 LYS A C 1
ATOM 839 O O . LYS A 1 105 ? 22.344 -16.703 -21.734 1 51.53 105 LYS A O 1
ATOM 844 N N . LYS A 1 106 ? 23.641 -15.672 -22.984 1 48.19 106 LYS A N 1
ATOM 845 C CA . LYS A 1 106 ? 24.188 -14.633 -22.125 1 48.19 106 LYS A CA 1
ATOM 846 C C . LYS A 1 106 ? 23.328 -13.367 -22.188 1 48.19 106 LYS A C 1
ATOM 848 O O . LYS A 1 106 ? 23.859 -12.25 -22.188 1 48.19 106 LYS A O 1
ATOM 853 N N . GLU A 1 107 ? 22.109 -13.375 -22.719 1 53.34 107 GLU A N 1
ATOM 854 C CA . GLU A 1 107 ? 21.609 -12.008 -22.703 1 53.34 107 GLU A CA 1
ATOM 855 C C . GLU A 1 107 ? 21.5 -11.461 -21.281 1 53.34 107 GLU A C 1
ATOM 857 O O . GLU A 1 107 ? 21.188 -12.203 -20.359 1 53.34 107 GLU A O 1
ATOM 862 N N . GLU A 1 108 ? 21.969 -10.328 -21.047 1 61 108 GLU A N 1
ATOM 863 C CA . GLU A 1 108 ? 22.141 -9.633 -19.766 1 61 108 GLU A CA 1
ATOM 864 C C . GLU A 1 108 ? 20.828 -9.602 -18.984 1 61 108 GLU A C 1
ATOM 866 O O . GLU A 1 108 ? 19.766 -9.352 -19.547 1 61 108 GLU A O 1
ATOM 871 N N . GLU A 1 109 ? 20.719 -10.375 -17.906 1 64.06 109 GLU A N 1
ATOM 872 C CA . GLU A 1 109 ? 19.641 -10.406 -16.922 1 64.06 109 GLU A CA 1
ATOM 873 C C . GLU A 1 109 ? 18.812 -9.117 -16.969 1 64.06 109 GLU A C 1
ATOM 875 O O . GLU A 1 109 ? 17.594 -9.156 -16.906 1 64.06 109 GLU A O 1
ATOM 880 N N . GLU A 1 110 ? 19.484 -8.07 -17.219 1 66.19 110 GLU A N 1
ATOM 881 C CA . GLU A 1 110 ? 18.812 -6.77 -17.266 1 66.19 110 GLU A CA 1
ATOM 882 C C . GLU A 1 110 ? 17.906 -6.656 -18.484 1 66.19 110 GLU A C 1
ATOM 884 O O . GLU A 1 110 ? 16.812 -6.09 -18.406 1 66.19 110 GLU A O 1
ATOM 889 N N . GLY A 1 111 ? 18.406 -7.305 -19.453 1 75.75 111 GLY A N 1
ATOM 890 C CA . GLY A 1 111 ? 17.625 -7.273 -20.672 1 75.75 111 GLY A CA 1
ATOM 891 C C . GLY A 1 111 ? 16.344 -8.086 -20.578 1 75.75 111 GLY A C 1
ATOM 892 O O . GLY A 1 111 ? 15.281 -7.641 -21.016 1 75.75 111 GLY A O 1
ATOM 893 N N . LEU A 1 112 ? 16.453 -9.219 -19.922 1 82 112 LEU A N 1
ATOM 894 C CA . LEU A 1 112 ? 15.305 -10.109 -19.766 1 82 112 LEU A CA 1
ATOM 895 C C . LEU A 1 112 ? 14.25 -9.477 -18.875 1 82 112 LEU A C 1
ATOM 897 O O . LEU A 1 112 ? 13.055 -9.586 -19.141 1 82 112 LEU A O 1
ATOM 901 N N . GLU A 1 113 ? 14.703 -8.852 -17.875 1 86.38 113 GLU A N 1
ATOM 902 C CA . GLU A 1 113 ? 13.789 -8.188 -16.953 1 86.38 113 GLU A CA 1
ATOM 903 C C . GLU A 1 113 ? 13.016 -7.074 -17.656 1 86.38 113 GLU A C 1
ATOM 905 O O . GLU A 1 113 ? 11.797 -6.945 -17.484 1 86.38 113 GLU A O 1
ATOM 910 N N . LYS A 1 114 ? 13.75 -6.332 -18.391 1 87 114 LYS A N 1
ATOM 911 C CA . LYS A 1 114 ? 13.109 -5.242 -19.141 1 87 114 LYS A CA 1
ATOM 912 C C . LYS A 1 114 ? 12.086 -5.781 -20.125 1 87 114 LYS A C 1
ATOM 914 O O . LYS A 1 114 ? 10.992 -5.227 -20.266 1 87 114 LYS A O 1
ATOM 919 N N . LYS A 1 115 ? 12.477 -6.816 -20.797 1 87.19 115 LYS A N 1
ATOM 920 C CA . LYS A 1 115 ? 11.57 -7.445 -21.75 1 87.19 115 LYS A CA 1
ATOM 921 C C . LYS A 1 115 ? 10.32 -7.969 -21.062 1 87.19 115 LYS A C 1
ATOM 923 O O . LYS A 1 115 ? 9.211 -7.82 -21.578 1 87.19 115 LYS A O 1
ATOM 928 N N . PHE A 1 116 ? 10.531 -8.609 -20 1 91.88 116 PHE A N 1
ATOM 929 C CA . PHE A 1 116 ? 9.422 -9.148 -19.219 1 91.88 116 PHE A CA 1
ATOM 930 C C . PHE A 1 116 ? 8.469 -8.039 -18.797 1 91.88 116 PHE A C 1
ATOM 932 O O . PHE A 1 116 ? 7.254 -8.156 -18.953 1 91.88 116 PHE A O 1
ATOM 939 N N . ILE A 1 117 ? 8.992 -6.965 -18.266 1 91.19 117 ILE A N 1
ATOM 940 C CA . ILE A 1 117 ? 8.203 -5.844 -17.766 1 91.19 117 ILE A CA 1
ATOM 941 C C . ILE A 1 117 ? 7.418 -5.219 -18.922 1 91.19 117 ILE A C 1
ATOM 943 O O . ILE A 1 117 ? 6.23 -4.922 -18.781 1 91.19 117 ILE A O 1
ATOM 947 N N . GLU A 1 118 ? 8.039 -5.059 -20.031 1 91.19 118 GLU A N 1
ATOM 948 C CA . GLU A 1 118 ? 7.391 -4.488 -21.203 1 91.19 118 GLU A CA 1
ATOM 949 C C . GLU A 1 118 ? 6.281 -5.398 -21.719 1 91.19 118 GLU A C 1
ATOM 951 O O . GLU A 1 118 ? 5.188 -4.93 -22.047 1 91.19 118 GLU A O 1
ATOM 956 N N . TRP A 1 119 ? 6.602 -6.629 -21.797 1 93.44 119 TRP A N 1
ATOM 957 C CA . TRP A 1 119 ? 5.613 -7.598 -22.266 1 93.44 119 TRP A CA 1
ATOM 958 C C . TRP A 1 119 ? 4.371 -7.566 -21.375 1 93.44 119 TRP A C 1
ATOM 960 O O . TRP A 1 119 ? 3.244 -7.559 -21.875 1 93.44 119 TRP A O 1
ATOM 970 N N . ARG A 1 120 ? 4.527 -7.652 -20.094 1 94.31 120 ARG A N 1
ATOM 971 C CA . ARG A 1 120 ? 3.428 -7.621 -19.141 1 94.31 120 ARG A CA 1
ATOM 972 C C . ARG A 1 120 ? 2.586 -6.359 -19.312 1 94.31 120 ARG A C 1
ATOM 974 O O . ARG A 1 120 ? 1.356 -6.414 -19.25 1 94.31 120 ARG A O 1
ATOM 981 N N . LYS A 1 121 ? 3.25 -5.262 -19.484 1 94.19 121 LYS A N 1
ATOM 982 C CA . LYS A 1 121 ? 2.557 -3.996 -19.703 1 94.19 121 LYS A CA 1
ATOM 983 C C . LYS A 1 121 ? 1.675 -4.059 -20.953 1 94.19 121 LYS A C 1
ATOM 985 O O . LYS A 1 121 ? 0.507 -3.668 -20.906 1 94.19 121 LYS A O 1
ATOM 990 N N . VAL A 1 122 ? 2.229 -4.465 -21.984 1 94.62 122 VAL A N 1
ATOM 991 C CA . VAL A 1 122 ? 1.501 -4.578 -23.25 1 94.62 122 VAL A CA 1
ATOM 992 C C . VAL A 1 122 ? 0.312 -5.52 -23.078 1 94.62 122 VAL A C 1
ATOM 994 O O . VAL A 1 122 ? -0.781 -5.25 -23.578 1 94.62 122 VAL A O 1
ATOM 997 N N . LEU A 1 123 ? 0.557 -6.629 -22.453 1 95.44 123 LEU A N 1
ATOM 998 C CA . LEU A 1 123 ? -0.504 -7.602 -22.203 1 95.44 123 LEU A CA 1
ATOM 999 C C . LEU A 1 123 ? -1.682 -6.945 -21.484 1 95.44 123 LEU A C 1
ATOM 1001 O O . LEU A 1 123 ? -2.832 -7.105 -21.891 1 95.44 123 LEU A O 1
ATOM 1005 N N . VAL A 1 124 ? -1.433 -6.254 -20.375 1 96.44 124 VAL A N 1
ATOM 1006 C CA . VAL A 1 124 ? -2.471 -5.582 -19.609 1 96.44 124 VAL A CA 1
ATOM 1007 C C . VAL A 1 124 ? -3.207 -4.574 -20.484 1 96.44 124 VAL A C 1
ATOM 1009 O O . VAL A 1 124 ? -4.438 -4.5 -20.469 1 96.44 124 VAL A O 1
ATOM 1012 N N . GLU A 1 125 ? -2.457 -3.816 -21.25 1 95.94 125 GLU A N 1
ATOM 1013 C CA . GLU A 1 125 ? -3.047 -2.82 -22.141 1 95.94 125 GLU A CA 1
ATOM 1014 C C . GLU A 1 125 ? -3.971 -3.471 -23.156 1 95.94 125 GLU A C 1
ATOM 1016 O O . GLU A 1 125 ? -5.043 -2.941 -23.469 1 95.94 125 GLU A O 1
ATOM 1021 N N . LYS A 1 126 ? -3.572 -4.551 -23.688 1 95.44 126 LYS A N 1
ATOM 1022 C CA . LYS A 1 126 ? -4.344 -5.246 -24.703 1 95.44 126 LYS A CA 1
ATOM 1023 C C . LYS A 1 126 ? -5.625 -5.836 -24.125 1 95.44 126 LYS A C 1
ATOM 1025 O O . LYS A 1 126 ? -6.664 -5.855 -24.797 1 95.44 126 LYS A O 1
ATOM 1030 N N . MET A 1 127 ? -5.516 -6.312 -22.953 1 96.44 127 MET A N 1
ATOM 1031 C CA . MET A 1 127 ? -6.645 -7.012 -22.344 1 96.44 127 MET A CA 1
ATOM 1032 C C . MET A 1 127 ? -7.633 -6.023 -21.734 1 96.44 127 MET A C 1
ATOM 1034 O O . MET A 1 127 ? -8.836 -6.289 -21.688 1 96.44 127 MET A O 1
ATOM 1038 N N . ASN A 1 128 ? -7.062 -4.988 -21.234 1 96.81 128 ASN A N 1
ATOM 1039 C CA . ASN A 1 128 ? -7.902 -4.02 -20.531 1 96.81 128 ASN A CA 1
ATOM 1040 C C . ASN A 1 128 ? -8.883 -3.346 -21.484 1 96.81 128 ASN A C 1
ATOM 1042 O O . ASN A 1 128 ? -8.484 -2.818 -22.531 1 96.81 128 ASN A O 1
ATOM 1046 N N . GLY A 1 129 ? -10.172 -3.404 -21.141 1 95.56 129 GLY A N 1
ATOM 1047 C CA . GLY A 1 129 ? -11.195 -2.707 -21.906 1 95.56 129 GLY A CA 1
ATOM 1048 C C . GLY A 1 129 ? -11.797 -3.561 -23 1 95.56 129 GLY A C 1
ATOM 1049 O O . GLY A 1 129 ? -12.672 -3.102 -23.75 1 95.56 129 GLY A O 1
ATOM 1050 N N . ILE A 1 130 ? -11.406 -4.766 -23.109 1 95.44 130 ILE A N 1
ATOM 1051 C CA . ILE A 1 130 ? -11.977 -5.594 -24.172 1 95.44 130 ILE A CA 1
ATOM 1052 C C . ILE A 1 130 ? -13.438 -5.895 -23.859 1 95.44 130 ILE A C 1
ATOM 1054 O O . ILE A 1 130 ? -13.844 -5.922 -22.703 1 95.44 130 ILE A O 1
ATOM 1058 N N . GLU A 1 131 ? -14.188 -6.078 -24.859 1 95.06 1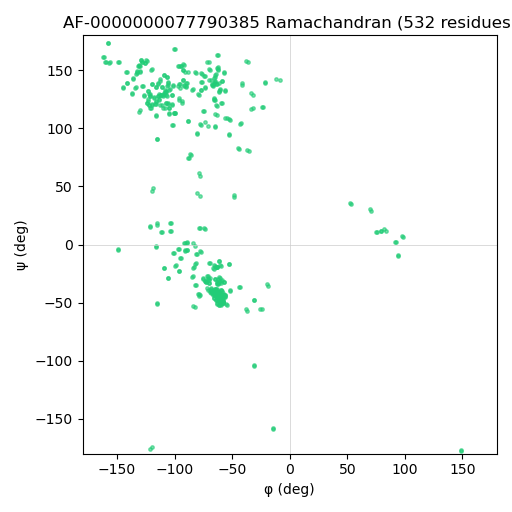31 GLU A N 1
ATOM 1059 C CA . GLU A 1 131 ? -15.586 -6.484 -24.75 1 95.06 131 GLU A CA 1
ATOM 1060 C C . GLU A 1 131 ? -15.742 -7.992 -24.938 1 95.06 131 GLU A C 1
ATOM 1062 O O . GLU A 1 131 ? -15.117 -8.578 -25.828 1 95.06 131 GLU A O 1
ATOM 1067 N N . VAL A 1 132 ? -16.531 -8.57 -24.109 1 94.19 132 VAL A N 1
ATOM 1068 C CA . VAL A 1 132 ? -16.812 -10 -24.188 1 94.19 132 VAL A CA 1
ATOM 1069 C C . VAL A 1 132 ? -18.312 -10.219 -24.312 1 94.19 132 VAL A C 1
ATOM 1071 O O . VAL A 1 132 ? -19.109 -9.57 -23.625 1 94.19 132 VAL A O 1
ATOM 1074 N N . ASN A 1 133 ? -18.641 -10.992 -25.203 1 93.62 133 ASN A N 1
ATOM 1075 C CA . ASN A 1 133 ? -20.031 -11.398 -25.375 1 93.62 133 ASN A CA 1
ATOM 1076 C C . ASN A 1 133 ? -20.297 -12.766 -24.766 1 93.62 133 ASN A C 1
ATOM 1078 O O . ASN A 1 133 ? -19.781 -13.773 -25.234 1 93.62 133 ASN A O 1
ATOM 1082 N N . LEU A 1 134 ? -21.094 -12.742 -23.734 1 92.94 134 LEU A N 1
ATOM 1083 C CA . LEU A 1 134 ? -21.438 -13.984 -23.031 1 92.94 134 LEU A CA 1
ATOM 1084 C C . LEU A 1 134 ? -22.922 -14.281 -23.141 1 92.94 134 LEU A C 1
ATOM 1086 O O . LEU A 1 134 ? -23.75 -13.602 -22.531 1 92.94 134 LEU A O 1
ATOM 1090 N N . GLU A 1 135 ? -23.234 -15.273 -23.859 1 89.5 135 GLU A N 1
ATOM 1091 C CA . GLU A 1 135 ? -24.609 -15.695 -24.047 1 89.5 135 GLU A CA 1
ATOM 1092 C C . GLU A 1 135 ? -25.484 -14.539 -24.531 1 89.5 135 GLU A C 1
ATOM 1094 O O . GLU A 1 135 ? -26.578 -14.305 -24 1 89.5 135 GLU A O 1
ATOM 1099 N N . GLY A 1 136 ? -24.906 -13.711 -25.312 1 89.12 136 GLY A N 1
ATOM 1100 C CA . GLY A 1 136 ? -25.672 -12.633 -25.922 1 89.12 136 GLY A CA 1
ATOM 1101 C C . GLY A 1 136 ? -25.609 -11.336 -25.141 1 89.12 136 GLY A C 1
ATOM 1102 O O . GLY A 1 136 ? -26.125 -10.312 -25.578 1 89.12 136 GLY A O 1
ATOM 1103 N N . VAL A 1 137 ? -25.047 -11.422 -23.984 1 91.12 137 VAL A N 1
ATOM 1104 C CA . VAL A 1 137 ? -24.906 -10.211 -23.188 1 91.12 137 VAL A CA 1
ATOM 1105 C C . VAL A 1 137 ? -23.469 -9.688 -23.297 1 91.12 137 VAL A C 1
ATOM 1107 O O . VAL A 1 137 ? -22.516 -10.461 -23.203 1 91.12 137 VAL A O 1
ATOM 1110 N N . LYS A 1 138 ? -23.328 -8.422 -23.453 1 92.25 138 LYS A N 1
ATOM 1111 C CA . LYS A 1 138 ? -22.016 -7.816 -23.609 1 92.25 138 LYS A CA 1
ATOM 1112 C C . LYS A 1 138 ? -21.469 -7.301 -22.281 1 92.25 138 LYS A C 1
ATOM 1114 O O . LYS A 1 138 ? -22.203 -6.703 -21.5 1 92.25 138 LYS A O 1
ATOM 1119 N N . TYR A 1 139 ? -20.188 -7.559 -22.094 1 9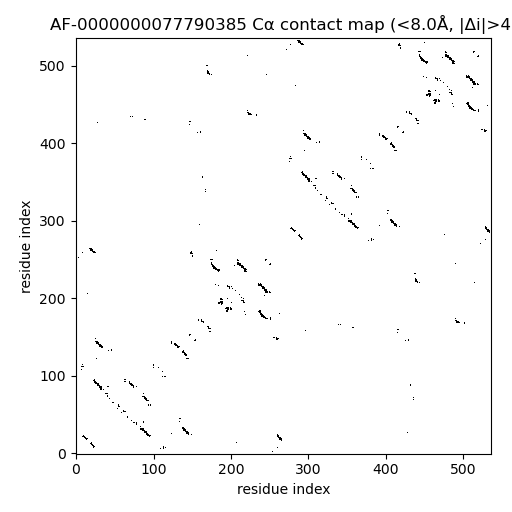3.81 139 TYR A N 1
ATOM 1120 C CA . TYR A 1 139 ? -19.5 -7.098 -20.906 1 93.81 139 TYR A CA 1
ATOM 1121 C C . TYR A 1 139 ? -18.203 -6.395 -21.266 1 93.81 139 TYR A C 1
ATOM 1123 O O . TYR A 1 139 ? -17.625 -6.652 -22.328 1 93.81 139 TYR A O 1
ATOM 1131 N N . ASN A 1 140 ? -17.828 -5.52 -20.391 1 95.06 140 ASN A N 1
ATOM 1132 C CA . ASN A 1 140 ? -16.5 -4.902 -20.438 1 95.06 140 ASN A CA 1
ATOM 1133 C C . ASN A 1 140 ? -15.57 -5.484 -19.375 1 95.06 140 ASN A C 1
ATOM 1135 O O . ASN A 1 140 ? -15.969 -5.664 -18.219 1 95.06 140 ASN A O 1
ATOM 1139 N N . LEU A 1 141 ? -14.383 -5.789 -19.844 1 95.69 141 LEU A N 1
ATOM 1140 C CA . LEU A 1 141 ? -13.398 -6.359 -18.938 1 95.69 141 LEU A CA 1
ATOM 1141 C C . LEU A 1 141 ? -12.375 -5.312 -18.516 1 95.69 141 LEU A C 1
ATOM 1143 O O . LEU A 1 141 ? -11.719 -4.707 -19.359 1 95.69 141 LEU A O 1
ATOM 1147 N N . SER A 1 142 ? -12.312 -5.074 -17.219 1 94.88 142 SER A N 1
ATOM 1148 C CA . SER A 1 142 ? -11.211 -4.289 -16.672 1 94.88 142 SER A CA 1
ATOM 1149 C C . SER A 1 142 ? -10.094 -5.188 -16.141 1 94.88 142 SER A C 1
ATOM 1151 O O . SER A 1 142 ? -10.352 -6.121 -15.383 1 94.88 142 SER A O 1
ATOM 1153 N N . VAL A 1 143 ? -8.898 -4.953 -16.656 1 95.25 143 VAL A N 1
ATOM 1154 C CA . VAL A 1 143 ? -7.754 -5.77 -16.266 1 95.25 143 VAL A CA 1
ATOM 1155 C C . VAL A 1 143 ? -6.668 -4.883 -15.664 1 95.25 143 VAL A C 1
ATOM 1157 O O . VAL A 1 143 ? -6.309 -3.848 -16.234 1 95.25 143 VAL A O 1
ATOM 1160 N N . VAL A 1 144 ? -6.215 -5.293 -14.5 1 93.62 144 VAL A N 1
ATOM 1161 C CA . VAL A 1 144 ? -5.16 -4.523 -13.844 1 93.62 144 VAL A CA 1
ATOM 1162 C C . VAL A 1 144 ? -4.098 -5.469 -13.289 1 93.62 144 VAL A C 1
ATOM 1164 O O . VAL A 1 144 ? -4.406 -6.594 -12.891 1 93.62 144 VAL A O 1
ATOM 1167 N N . LEU A 1 145 ? -2.859 -5.023 -13.375 1 94.25 145 LEU A N 1
ATOM 1168 C CA . LEU A 1 145 ? -1.807 -5.656 -12.586 1 94.25 145 LEU A CA 1
ATOM 1169 C C . LEU A 1 145 ? -1.903 -5.242 -11.125 1 94.25 145 LEU A C 1
ATOM 1171 O O . LEU A 1 145 ? -1.772 -4.059 -10.797 1 94.25 145 LEU A O 1
ATOM 1175 N N . PRO A 1 146 ? -2.184 -6.199 -10.258 1 91.06 146 PRO A N 1
ATOM 1176 C CA . PRO A 1 146 ? -2.277 -5.816 -8.844 1 91.06 146 PRO A CA 1
ATOM 1177 C C . PRO A 1 146 ? -1.005 -5.148 -8.328 1 91.06 146 PRO A C 1
ATOM 1179 O O . PRO A 1 146 ? 0.1 -5.535 -8.719 1 91.06 146 PRO A O 1
ATOM 1182 N N . VAL A 1 147 ? -1.169 -4.242 -7.398 1 90.06 147 VAL A N 1
ATOM 1183 C CA . VAL A 1 147 ? -0.044 -3.496 -6.844 1 90.06 147 VAL A CA 1
ATOM 1184 C C . VAL A 1 147 ? 0.955 -4.461 -6.211 1 90.06 147 VAL A C 1
ATOM 1186 O O . VAL A 1 147 ? 2.168 -4.293 -6.348 1 90.06 147 VAL A O 1
ATOM 1189 N N . SER A 1 148 ? 0.476 -5.473 -5.551 1 89.75 148 SER A N 1
ATOM 1190 C CA . SER A 1 148 ? 1.326 -6.445 -4.867 1 89.75 148 SER A CA 1
ATOM 1191 C C . SER A 1 148 ? 2.266 -7.141 -5.844 1 89.75 148 SER A C 1
ATOM 1193 O O . SER A 1 148 ? 3.277 -7.719 -5.438 1 89.75 148 SER A O 1
ATOM 1195 N N . ASP A 1 149 ? 1.943 -7.078 -7.133 1 92.19 149 ASP A N 1
ATOM 1196 C CA . ASP A 1 149 ? 2.748 -7.777 -8.133 1 92.19 149 ASP A CA 1
ATOM 1197 C C . ASP A 1 149 ? 3.498 -6.789 -9.023 1 92.19 149 ASP A C 1
ATOM 1199 O O . ASP A 1 149 ? 4.016 -7.164 -10.078 1 92.19 149 ASP A O 1
ATOM 1203 N N . ASP A 1 150 ? 3.523 -5.598 -8.695 1 92.94 150 ASP A N 1
ATOM 1204 C CA . ASP A 1 150 ? 4.266 -4.535 -9.367 1 92.94 150 ASP A CA 1
ATOM 1205 C C . ASP A 1 150 ? 5.352 -3.971 -8.453 1 92.94 150 ASP A C 1
ATOM 1207 O O . ASP A 1 150 ? 5.141 -2.961 -7.777 1 92.94 150 ASP A O 1
ATOM 1211 N N . PHE A 1 151 ? 6.535 -4.52 -8.508 1 93.88 151 PHE A N 1
ATOM 1212 C CA . PHE A 1 151 ? 7.598 -4.18 -7.566 1 93.88 151 PHE A CA 1
ATOM 1213 C C . PHE A 1 151 ? 8.023 -2.727 -7.734 1 93.88 151 PHE A C 1
ATOM 1215 O O . PHE A 1 151 ? 8.258 -2.025 -6.746 1 93.88 151 PHE A O 1
ATOM 1222 N N . GLU A 1 152 ? 8.18 -2.264 -8.977 1 90.75 152 GLU A N 1
ATOM 1223 C CA . GLU A 1 152 ? 8.586 -0.884 -9.211 1 90.75 152 GLU A CA 1
ATOM 1224 C C . GLU A 1 152 ? 7.609 0.103 -8.586 1 90.75 152 GLU A C 1
ATOM 1226 O O . GLU A 1 152 ? 8.023 1.085 -7.965 1 90.75 152 GLU A O 1
ATOM 1231 N N . ARG A 1 153 ? 6.395 -0.231 -8.797 1 90.5 153 ARG A N 1
ATOM 1232 C CA . ARG A 1 153 ? 5.367 0.638 -8.227 1 90.5 153 ARG A CA 1
ATOM 1233 C C . ARG A 1 153 ? 5.383 0.582 -6.703 1 90.5 153 ARG A C 1
ATOM 1235 O O . ARG A 1 153 ? 5.266 1.612 -6.039 1 90.5 153 ARG A O 1
ATOM 1242 N N . LEU A 1 154 ? 5.516 -0.578 -6.117 1 92.19 154 LEU A N 1
ATOM 1243 C CA . LEU A 1 154 ? 5.605 -0.751 -4.672 1 92.19 154 LEU A CA 1
ATOM 1244 C C . LEU A 1 154 ? 6.773 0.04 -4.098 1 92.19 154 LEU A C 1
ATOM 1246 O O . LEU A 1 154 ? 6.609 0.786 -3.131 1 92.19 154 LEU A O 1
ATOM 1250 N N . LYS A 1 155 ? 7.902 -0.114 -4.695 1 91.12 155 LYS A N 1
ATOM 1251 C CA . LYS A 1 155 ? 9.117 0.552 -4.23 1 91.12 155 LYS A CA 1
ATOM 1252 C C . LYS A 1 155 ? 8.969 2.068 -4.293 1 91.12 155 LYS A C 1
ATOM 1254 O O . LYS A 1 155 ? 9.32 2.771 -3.342 1 91.12 155 LYS A O 1
ATOM 1259 N N . LYS A 1 156 ? 8.453 2.496 -5.352 1 86.12 156 LYS A N 1
ATOM 1260 C CA . LYS A 1 156 ? 8.219 3.93 -5.488 1 86.12 156 LYS A CA 1
ATOM 1261 C C . LYS A 1 156 ? 7.293 4.441 -4.387 1 86.12 156 LYS A C 1
ATOM 1263 O O . LYS A 1 156 ? 7.562 5.48 -3.777 1 86.12 156 LYS A O 1
ATOM 1268 N N . ASP A 1 157 ? 6.246 3.707 -4.16 1 86.69 157 ASP A N 1
ATOM 1269 C CA . ASP A 1 157 ? 5.246 4.121 -3.182 1 86.69 157 ASP A CA 1
ATOM 1270 C C . ASP A 1 157 ? 5.852 4.23 -1.785 1 86.69 157 ASP A C 1
ATOM 1272 O O . ASP A 1 157 ? 5.652 5.227 -1.091 1 86.69 157 ASP A O 1
ATOM 1276 N N . TRP A 1 158 ? 6.621 3.207 -1.354 1 87.44 158 TRP A N 1
ATOM 1277 C CA . TRP A 1 158 ? 7.133 3.285 0.012 1 87.44 158 TRP A CA 1
ATOM 1278 C C . TRP A 1 158 ? 8.289 4.277 0.105 1 87.44 158 TRP A C 1
ATOM 1280 O O . TRP A 1 158 ? 8.516 4.879 1.157 1 87.44 158 TRP A O 1
ATOM 1290 N N . GLU A 1 159 ? 9.047 4.477 -0.938 1 82.69 159 GLU A N 1
ATOM 1291 C CA . GLU A 1 159 ? 10.086 5.504 -0.922 1 82.69 159 GLU A CA 1
ATOM 1292 C C . GLU A 1 159 ? 9.477 6.898 -0.801 1 82.69 159 GLU A C 1
ATOM 1294 O O . GLU A 1 159 ? 10.016 7.758 -0.097 1 82.69 159 GLU A O 1
ATOM 1299 N N . GLU A 1 160 ? 8.406 7.059 -1.53 1 76 160 GLU A N 1
ATOM 1300 C CA . GLU A 1 160 ? 7.703 8.328 -1.418 1 76 160 GLU A CA 1
ATOM 1301 C C . GLU A 1 160 ? 7.121 8.516 -0.02 1 76 160 GLU A C 1
ATOM 1303 O O . GLU A 1 160 ? 7.164 9.617 0.534 1 76 160 GLU A O 1
ATOM 1308 N N . PHE A 1 161 ? 6.641 7.535 0.575 1 75.75 161 PHE A N 1
ATOM 1309 C CA . PHE A 1 161 ? 6.051 7.562 1.908 1 75.75 161 PHE A CA 1
ATOM 1310 C C . PHE A 1 161 ? 7.086 7.961 2.951 1 75.75 161 PHE A C 1
ATOM 1312 O O . PHE A 1 161 ? 6.805 8.766 3.84 1 75.75 161 PHE A O 1
ATOM 1319 N N . TYR A 1 162 ? 8.258 7.43 2.791 1 75.19 162 TYR A N 1
ATOM 1320 C CA . TYR A 1 162 ? 9.258 7.609 3.836 1 75.19 162 TYR A CA 1
ATOM 1321 C C . TYR A 1 162 ? 10.188 8.766 3.504 1 75.19 162 TYR A C 1
ATOM 1323 O O . TYR A 1 162 ? 11.133 9.055 4.254 1 75.19 162 TYR A O 1
ATOM 1331 N N . ALA A 1 163 ? 9.992 9.289 2.418 1 67.25 163 ALA A N 1
ATOM 1332 C CA . ALA A 1 163 ? 10.867 10.383 2.012 1 67.25 163 ALA A CA 1
ATOM 1333 C C . ALA A 1 163 ? 10.836 11.516 3.041 1 67.25 163 ALA A C 1
ATOM 1335 O O . ALA A 1 163 ? 11.828 12.227 3.211 1 67.25 163 ALA A O 1
ATOM 1336 N N . PHE A 1 164 ? 9.68 11.789 3.76 1 60.25 164 PHE A N 1
ATOM 1337 C CA . PHE A 1 164 ? 9.625 12.984 4.59 1 60.25 164 PHE A CA 1
ATOM 1338 C C . PHE A 1 164 ? 9.406 12.625 6.055 1 60.25 164 PHE A C 1
ATOM 1340 O O . PHE A 1 164 ? 9.203 13.5 6.891 1 60.25 164 PHE A O 1
ATOM 1347 N N . GLY A 1 165 ? 10.156 11.727 6.496 1 53.81 165 GLY A N 1
ATOM 1348 C CA . GLY A 1 165 ? 10.078 11.562 7.941 1 53.81 165 GLY A CA 1
ATOM 1349 C C . GLY A 1 165 ? 10.531 12.797 8.703 1 53.81 165 GLY A C 1
ATOM 1350 O O . GLY A 1 165 ? 11 13.766 8.109 1 53.81 165 GLY A O 1
ATOM 1351 N N . HIS A 1 166 ? 10.078 13.086 9.875 1 49.06 166 HIS A N 1
ATOM 1352 C CA . HIS A 1 166 ? 10.5 14.219 10.688 1 49.06 166 HIS A CA 1
ATOM 1353 C C . HIS A 1 166 ? 11.969 14.555 10.445 1 49.06 166 HIS A C 1
ATOM 1355 O O . HIS A 1 166 ? 12.812 13.664 10.359 1 49.06 166 HIS A O 1
ATOM 1361 N N . PRO A 1 167 ? 12.164 15.844 9.898 1 45.44 167 PRO A N 1
ATOM 1362 C CA . PRO A 1 167 ? 13.516 16.328 9.609 1 45.44 167 PRO A CA 1
ATOM 1363 C C . PRO A 1 167 ? 14.57 15.766 10.555 1 45.44 167 PRO A C 1
ATOM 1365 O O . PRO A 1 167 ? 15.711 15.539 10.156 1 45.44 167 PRO A O 1
ATOM 1368 N N . ARG A 1 168 ? 14.312 15.797 11.836 1 44.69 168 ARG A N 1
ATOM 1369 C CA . ARG A 1 168 ? 15.305 15.375 12.82 1 44.69 168 ARG A CA 1
ATOM 1370 C C . ARG A 1 168 ? 15.383 13.859 12.898 1 44.69 168 ARG A C 1
ATOM 1372 O O . ARG A 1 168 ? 16.188 13.312 13.656 1 44.69 168 ARG A O 1
ATOM 1379 N N . GLU A 1 169 ? 14.422 13.273 12.125 1 49.22 169 GLU A N 1
ATOM 1380 C CA . GLU A 1 169 ? 14.336 11.82 12.227 1 49.22 169 GLU A CA 1
ATOM 1381 C C . GLU A 1 169 ? 15 11.141 11.023 1 49.22 169 GLU A C 1
ATOM 1383 O O . GLU A 1 169 ? 14.922 11.648 9.906 1 49.22 169 GLU A O 1
ATOM 1388 N N . GLY A 1 170 ? 16.188 10.648 11.258 1 51.81 170 GLY A N 1
ATOM 1389 C CA . GLY A 1 170 ? 16.781 9.836 10.203 1 51.81 170 GLY A CA 1
ATOM 1390 C C . GLY A 1 170 ? 15.75 9.273 9.242 1 51.81 170 GLY A C 1
ATOM 1391 O O . GLY A 1 170 ? 14.555 9.242 9.547 1 51.81 170 GLY A O 1
ATOM 1392 N N . ARG A 1 171 ? 16.062 9.289 7.973 1 58.03 171 ARG A N 1
ATOM 1393 C CA . ARG A 1 171 ? 15.203 8.727 6.938 1 58.03 171 ARG A CA 1
ATOM 1394 C C . ARG A 1 171 ? 14.609 7.398 7.379 1 58.03 171 ARG A C 1
ATOM 1396 O O . ARG A 1 171 ? 15.336 6.496 7.797 1 58.03 171 ARG A O 1
ATOM 1403 N N . ARG A 1 172 ? 13.367 7.387 7.727 1 72.12 172 ARG A N 1
ATOM 1404 C CA . ARG A 1 172 ? 12.695 6.113 7.969 1 72.12 172 ARG A CA 1
ATOM 1405 C C . ARG A 1 172 ? 12.539 5.32 6.676 1 72.12 172 ARG A C 1
ATOM 1407 O O . ARG A 1 172 ? 12.453 5.902 5.59 1 72.12 172 ARG A O 1
ATOM 1414 N N . GLU A 1 173 ? 12.789 4.027 6.801 1 82.19 173 GLU A N 1
ATOM 1415 C CA . GLU A 1 173 ? 12.68 3.148 5.641 1 82.19 173 GLU A CA 1
ATOM 1416 C C . GLU A 1 173 ? 11.641 2.055 5.875 1 82.19 173 GLU A C 1
ATOM 1418 O O . GLU A 1 173 ? 11.352 1.702 7.02 1 82.19 173 GLU A O 1
ATOM 1423 N N . ALA A 1 174 ? 11.047 1.628 4.82 1 88.5 174 ALA A N 1
ATOM 1424 C CA . ALA A 1 174 ? 10.141 0.486 4.898 1 88.5 174 ALA A CA 1
ATOM 1425 C C . ALA A 1 174 ? 10.859 -0.746 5.441 1 88.5 174 ALA A C 1
ATOM 1427 O O . ALA A 1 174 ? 12.023 -0.994 5.109 1 88.5 174 ALA A O 1
ATOM 1428 N N . ASP A 1 175 ? 10.133 -1.515 6.309 1 90.44 175 ASP A N 1
ATOM 1429 C CA . ASP A 1 175 ? 10.828 -2.643 6.926 1 90.44 175 ASP A CA 1
ATOM 1430 C C . ASP A 1 175 ? 9.859 -3.787 7.219 1 90.44 175 ASP A C 1
ATOM 1432 O O . ASP A 1 175 ? 10.266 -4.832 7.727 1 90.44 175 ASP A O 1
ATOM 1436 N N . THR A 1 176 ? 8.578 -3.613 6.98 1 90.31 176 THR A N 1
ATOM 1437 C CA . THR A 1 176 ? 7.586 -4.609 7.379 1 90.31 176 THR A CA 1
ATOM 1438 C C . THR A 1 176 ? 6.863 -5.172 6.156 1 90.31 176 THR A C 1
ATOM 1440 O O . THR A 1 176 ? 6.352 -4.414 5.328 1 90.31 176 THR A O 1
ATOM 1443 N N . MET A 1 177 ? 6.824 -6.402 5.98 1 93.75 177 MET A N 1
ATOM 1444 C CA . MET A 1 177 ? 6.094 -7.133 4.953 1 93.75 177 MET A CA 1
ATOM 1445 C C . MET A 1 177 ? 4.938 -7.922 5.562 1 93.75 177 MET A C 1
ATOM 1447 O O . MET A 1 177 ? 5.09 -8.539 6.617 1 93.75 177 MET A O 1
ATOM 1451 N N . ILE A 1 178 ? 3.814 -7.906 5.004 1 90.94 178 ILE A N 1
ATOM 1452 C CA . ILE A 1 178 ? 2.654 -8.68 5.43 1 90.94 178 ILE A CA 1
ATOM 1453 C C . ILE A 1 178 ? 2.268 -9.672 4.34 1 90.94 178 ILE A C 1
ATOM 1455 O O . ILE A 1 178 ? 2.062 -9.289 3.186 1 90.94 178 ILE A O 1
ATOM 1459 N N . LEU A 1 179 ? 2.23 -10.875 4.648 1 91.69 179 LEU A N 1
ATOM 1460 C CA . LEU A 1 179 ? 1.776 -11.945 3.768 1 91.69 179 LEU A CA 1
ATOM 1461 C C . LEU A 1 179 ? 0.464 -12.539 4.266 1 91.69 179 LEU A C 1
ATOM 1463 O O . LEU A 1 179 ? 0.349 -12.906 5.441 1 91.69 179 LEU A O 1
ATOM 1467 N N . ARG A 1 180 ? -0.461 -12.625 3.438 1 87.69 180 ARG A N 1
ATOM 1468 C CA . ARG A 1 180 ? -1.756 -13.195 3.789 1 87.69 180 ARG A CA 1
ATOM 1469 C C . ARG A 1 180 ? -2.162 -14.281 2.795 1 87.69 180 ARG A C 1
ATOM 1471 O O . ARG A 1 180 ? -1.652 -14.32 1.673 1 87.69 180 ARG A O 1
ATOM 1478 N N . GLY A 1 181 ? -3.078 -15.203 3.297 1 82.06 181 GLY A N 1
ATOM 1479 C CA . GLY A 1 181 ? -3.688 -16.188 2.412 1 82.06 181 GLY A CA 1
ATOM 1480 C C . GLY A 1 181 ? -2.809 -17.391 2.17 1 82.06 181 GLY A C 1
ATOM 1481 O O . GLY A 1 181 ? -2.996 -18.109 1.19 1 82.06 181 GLY A O 1
ATOM 1482 N N . VAL A 1 182 ? -1.846 -17.516 2.906 1 89.38 182 VAL A N 1
ATOM 1483 C CA . VAL A 1 182 ? -1.012 -18.703 2.771 1 89.38 182 VAL A CA 1
ATOM 1484 C C . VAL A 1 182 ? -1.494 -19.797 3.736 1 89.38 182 VAL A C 1
ATOM 1486 O O . VAL A 1 182 ? -1.899 -19.484 4.863 1 89.38 182 VAL A O 1
ATOM 1489 N N . PRO A 1 183 ? -1.471 -21 3.344 1 89.69 183 PRO A N 1
ATOM 1490 C CA . PRO A 1 183 ? -2 -22.078 4.188 1 89.69 183 PRO A CA 1
ATOM 1491 C C . PRO A 1 183 ? -1.268 -22.203 5.52 1 89.69 183 PRO A C 1
ATOM 1493 O O . PRO A 1 183 ? -0.035 -22.266 5.551 1 89.69 183 PRO A O 1
ATOM 1496 N N . SER A 1 184 ? -2.08 -22.328 6.574 1 92 184 SER A N 1
ATOM 1497 C CA . SER A 1 184 ? -1.509 -22.453 7.91 1 92 184 SER A CA 1
ATOM 1498 C C . SER A 1 184 ? -0.633 -23.703 8.016 1 92 184 SER A C 1
ATOM 1500 O O . SER A 1 184 ? 0.414 -23.672 8.664 1 92 184 SER A O 1
ATOM 1502 N N . ARG A 1 185 ? -0.987 -24.703 7.336 1 91.94 185 ARG A N 1
ATOM 1503 C CA . ARG A 1 185 ? -0.307 -25.984 7.422 1 91.94 185 ARG A CA 1
ATOM 1504 C C . ARG A 1 185 ? 1.13 -25.891 6.922 1 91.94 185 ARG A C 1
ATOM 1506 O O . ARG A 1 185 ? 1.995 -26.656 7.336 1 91.94 185 ARG A O 1
ATOM 1513 N N . TRP A 1 186 ? 1.391 -25 5.988 1 94.94 186 TRP A N 1
ATOM 1514 C CA . TRP A 1 186 ? 2.732 -24.828 5.438 1 94.94 186 TRP A CA 1
ATOM 1515 C C . TRP A 1 186 ? 3.701 -24.328 6.504 1 94.94 186 TRP A C 1
ATOM 1517 O O . TRP A 1 186 ? 4.918 -24.453 6.352 1 94.94 186 TRP A O 1
ATOM 1527 N N . PHE A 1 187 ? 3.143 -23.766 7.594 1 95.69 187 PHE A N 1
ATOM 1528 C CA . PHE A 1 187 ? 3.953 -23.125 8.625 1 95.69 187 PHE A CA 1
ATOM 1529 C C . PHE A 1 187 ? 3.74 -23.781 9.977 1 95.69 187 PHE A C 1
ATOM 1531 O O . PHE A 1 187 ? 4.031 -23.188 11.016 1 95.69 187 PHE A O 1
ATOM 1538 N N . ALA A 1 188 ? 3.152 -24.922 9.898 1 94.62 188 ALA A N 1
ATOM 1539 C CA . ALA A 1 188 ? 2.82 -25.641 11.125 1 94.62 188 ALA A CA 1
ATOM 1540 C C . ALA A 1 188 ? 3.889 -26.672 11.461 1 94.62 188 ALA A C 1
ATOM 1542 O O . ALA A 1 188 ? 4.688 -27.062 10.602 1 94.62 188 ALA A O 1
ATOM 1543 N N . GLU A 1 189 ? 3.936 -26.922 12.758 1 93.31 189 GLU A N 1
ATOM 1544 C CA . GLU A 1 189 ? 4.617 -28.156 13.172 1 93.31 189 GLU A CA 1
ATOM 1545 C C . GLU A 1 189 ? 3.715 -29.375 13.008 1 93.31 189 GLU A C 1
ATOM 1547 O O . GLU A 1 189 ? 2.963 -29.719 13.922 1 93.31 189 GLU A O 1
ATOM 1552 N N . THR A 1 190 ? 3.822 -30.031 11.969 1 84 190 THR A N 1
ATOM 1553 C CA . THR A 1 190 ? 2.834 -31 11.508 1 84 190 THR A CA 1
ATOM 1554 C C . THR A 1 190 ? 2.633 -32.094 12.547 1 84 190 THR A C 1
ATOM 1556 O O . THR A 1 190 ? 1.551 -32.688 12.633 1 84 190 THR A O 1
ATOM 1559 N N . ARG A 1 191 ? 3.553 -32.469 13.32 1 87.88 191 ARG A N 1
ATOM 1560 C CA . ARG A 1 191 ? 3.387 -33.531 14.312 1 87.88 191 ARG A CA 1
ATOM 1561 C C . ARG A 1 191 ? 2.721 -33 15.578 1 87.88 191 ARG A C 1
ATOM 1563 O O . ARG A 1 191 ? 2.338 -33.781 16.453 1 87.88 191 ARG A O 1
ATOM 1570 N N . VAL A 1 192 ? 2.551 -31.734 15.68 1 86.06 192 VAL A N 1
ATOM 1571 C CA . VAL A 1 192 ? 2.072 -31.109 16.906 1 86.06 192 VAL A CA 1
ATOM 1572 C C . VAL A 1 192 ? 0.708 -30.469 16.672 1 86.06 192 VAL A C 1
ATOM 1574 O O . VAL A 1 192 ? -0.234 -30.703 17.422 1 86.06 192 VAL A O 1
ATOM 1577 N N . SER A 1 193 ? 0.528 -29.641 15.641 1 87.88 193 SER A N 1
ATOM 1578 C CA . SER A 1 193 ? -0.683 -28.875 15.383 1 87.88 193 SER A CA 1
ATOM 1579 C C . SER A 1 193 ? -0.765 -28.438 13.922 1 87.88 193 SER A C 1
ATOM 1581 O O . SER A 1 193 ? 0.245 -28.438 13.211 1 87.88 193 SER A O 1
ATOM 1583 N N . SER A 1 194 ? -1.933 -28.188 13.523 1 88 194 SER A N 1
ATOM 1584 C CA . SER A 1 194 ? -2.143 -27.641 12.188 1 88 194 SER A CA 1
ATOM 1585 C C . SER A 1 194 ? -2.1 -26.109 12.211 1 88 194 SER A C 1
ATOM 1587 O O . SER A 1 194 ? -2.152 -25.469 11.156 1 88 194 SER A O 1
ATOM 1589 N N . LYS A 1 195 ? -1.981 -25.562 13.352 1 90.81 195 LYS A N 1
ATOM 1590 C CA . LYS A 1 195 ? -1.878 -24.125 13.492 1 90.81 195 LYS A CA 1
ATOM 1591 C C . LYS A 1 195 ? -0.484 -23.625 13.109 1 90.81 195 LYS A C 1
ATOM 1593 O O . LYS A 1 195 ? 0.501 -24.344 13.281 1 90.81 195 LYS A O 1
ATOM 1598 N N . PRO A 1 196 ? -0.447 -22.422 12.539 1 94.06 196 PRO A N 1
ATOM 1599 C CA . PRO A 1 196 ? 0.883 -21.922 12.188 1 94.06 196 PRO A CA 1
ATOM 1600 C C . PRO A 1 196 ? 1.785 -21.75 13.406 1 94.06 196 PRO A C 1
ATOM 1602 O O . PRO A 1 196 ? 1.315 -21.328 14.469 1 94.06 196 PRO A O 1
ATOM 1605 N N . SER A 1 197 ? 2.969 -22.109 13.273 1 94.88 197 SER A N 1
ATOM 1606 C CA . SER A 1 197 ? 3.986 -22.078 14.32 1 94.88 197 SER A CA 1
ATOM 1607 C C . SER A 1 197 ? 4.922 -20.891 14.133 1 94.88 197 SER A C 1
ATOM 1609 O O . SER A 1 197 ? 5.496 -20.703 13.055 1 94.88 197 SER A O 1
ATOM 1611 N N . MET A 1 198 ? 5.086 -20.125 15.195 1 94.5 198 MET A N 1
ATOM 1612 C CA . MET A 1 198 ? 6.012 -19 15.18 1 94.5 198 MET A CA 1
ATOM 1613 C C . MET A 1 198 ? 7.422 -19.453 14.812 1 94.5 198 MET A C 1
ATOM 1615 O O . MET A 1 198 ? 8.086 -18.812 13.992 1 94.5 198 MET A O 1
ATOM 1619 N N . LEU A 1 199 ? 7.824 -20.5 15.391 1 95.25 199 LEU A N 1
ATOM 1620 C CA . LEU A 1 199 ? 9.172 -21.016 15.18 1 95.25 199 LEU A CA 1
ATOM 1621 C C . LEU A 1 199 ? 9.383 -21.422 13.719 1 95.25 199 LEU A C 1
ATOM 1623 O O . LEU A 1 199 ? 10.367 -21.016 13.094 1 95.25 199 LEU A O 1
ATOM 1627 N N . VAL A 1 200 ? 8.484 -22.203 13.195 1 96 200 VAL A N 1
ATOM 1628 C CA . VAL A 1 200 ? 8.586 -22.672 11.82 1 96 200 VAL A CA 1
ATOM 1629 C C . VAL A 1 200 ? 8.562 -21.5 10.852 1 96 200 VAL A C 1
ATOM 1631 O O . VAL A 1 200 ? 9.43 -21.375 9.984 1 96 200 VAL A O 1
ATOM 1634 N N . ALA A 1 201 ? 7.535 -20.625 11.008 1 97.19 201 ALA A N 1
ATOM 1635 C CA . ALA A 1 201 ? 7.383 -19.469 10.125 1 97.19 201 ALA A CA 1
ATOM 1636 C C . ALA A 1 201 ? 8.609 -18.562 10.195 1 97.19 201 ALA A C 1
ATOM 1638 O O . ALA A 1 201 ? 9.117 -18.109 9.164 1 97.19 201 ALA A O 1
ATOM 1639 N N . HIS A 1 202 ? 9.008 -18.297 11.383 1 97.44 202 HIS A N 1
ATOM 1640 C CA . HIS A 1 202 ? 10.18 -17.453 11.578 1 97.44 202 HIS A CA 1
ATOM 1641 C C . HIS A 1 202 ? 11.406 -18.031 10.883 1 97.44 202 HIS A C 1
ATOM 1643 O O . HIS A 1 202 ? 12.156 -17.297 10.234 1 97.44 202 HIS A O 1
ATOM 1649 N N . THR A 1 203 ? 11.633 -19.266 10.984 1 96.38 203 THR A N 1
ATOM 1650 C CA . THR A 1 203 ? 12.758 -19.938 10.344 1 96.38 203 THR A CA 1
ATOM 1651 C C . THR A 1 203 ? 12.688 -19.797 8.828 1 96.38 203 THR A C 1
ATOM 1653 O O . THR A 1 203 ? 13.695 -19.484 8.18 1 96.38 203 THR A O 1
ATOM 1656 N N . ILE A 1 204 ? 11.602 -19.984 8.281 1 96.94 204 ILE A N 1
ATOM 1657 C CA . ILE A 1 204 ? 11.398 -19.875 6.836 1 96.94 204 ILE A CA 1
ATOM 1658 C C . ILE A 1 204 ? 11.75 -18.453 6.379 1 96.94 204 ILE A C 1
ATOM 1660 O O . ILE A 1 204 ? 12.523 -18.281 5.438 1 96.94 204 ILE A O 1
ATOM 1664 N N . PHE A 1 205 ? 11.281 -17.422 7.055 1 97.62 205 PHE A N 1
ATOM 1665 C CA . PHE A 1 205 ? 11.43 -16.031 6.605 1 97.62 205 PHE A CA 1
ATOM 1666 C C . PHE A 1 205 ? 12.805 -15.492 6.957 1 97.62 205 PHE A C 1
ATOM 1668 O O . PHE A 1 205 ? 13.234 -14.477 6.406 1 97.62 205 PHE A O 1
ATOM 1675 N N . SER A 1 206 ? 13.508 -16.125 7.828 1 96.44 206 SER A N 1
ATOM 1676 C CA . SER A 1 206 ? 14.875 -15.734 8.148 1 96.44 206 SER A CA 1
ATOM 1677 C C . SER A 1 206 ? 15.797 -15.898 6.949 1 96.44 206 SER A C 1
ATOM 1679 O O . SER A 1 206 ? 16.891 -15.336 6.914 1 96.44 206 SER A O 1
ATOM 1681 N N . THR A 1 207 ? 15.375 -16.688 5.996 1 94.62 207 THR A N 1
ATOM 1682 C CA . THR A 1 207 ? 16.156 -16.859 4.773 1 94.62 207 THR A CA 1
ATOM 1683 C C . THR A 1 207 ? 16.266 -15.539 4.016 1 94.62 207 THR A C 1
ATOM 1685 O O . THR A 1 207 ? 17.203 -15.352 3.229 1 94.62 207 THR A O 1
ATOM 1688 N N . PHE A 1 208 ? 15.438 -14.602 4.258 1 96.56 208 PHE A N 1
ATOM 1689 C CA . PHE A 1 208 ? 15.43 -13.344 3.525 1 96.56 208 PHE A CA 1
ATOM 1690 C C . PHE A 1 208 ? 16.234 -12.281 4.266 1 96.56 208 PHE A C 1
ATOM 1692 O O . PHE A 1 208 ? 16.469 -11.188 3.74 1 96.56 208 PHE A O 1
ATOM 1699 N N . GLY A 1 209 ? 16.578 -12.531 5.449 1 96 209 GLY A N 1
ATOM 1700 C CA . GLY A 1 209 ? 17.375 -11.586 6.223 1 96 209 GLY A CA 1
ATOM 1701 C C . GLY A 1 209 ? 17.078 -11.641 7.711 1 96 209 GLY A C 1
ATOM 1702 O O . GLY A 1 209 ? 16.297 -12.484 8.164 1 96 209 GLY A O 1
ATOM 1703 N N . LYS A 1 210 ? 17.766 -10.75 8.43 1 95.38 210 LYS A N 1
ATOM 1704 C CA . LYS A 1 210 ? 17.578 -10.672 9.875 1 95.38 210 LYS A CA 1
ATOM 1705 C C . LYS A 1 210 ? 16.234 -10.023 10.219 1 95.38 210 LYS A C 1
ATOM 1707 O O . LYS A 1 210 ? 15.883 -8.984 9.656 1 95.38 210 LYS A O 1
ATOM 1712 N N . ILE A 1 211 ? 15.547 -10.656 11.164 1 94.81 211 ILE A N 1
ATOM 1713 C CA . ILE A 1 211 ? 14.188 -10.234 11.5 1 94.81 211 ILE A CA 1
ATOM 1714 C C . ILE A 1 211 ? 14.188 -9.516 12.844 1 94.81 211 ILE A C 1
ATOM 1716 O O . ILE A 1 211 ? 14.758 -10 13.82 1 94.81 211 ILE A O 1
ATOM 1720 N N . ARG A 1 212 ? 13.617 -8.352 12.859 1 89 212 ARG A N 1
ATOM 1721 C CA . ARG A 1 212 ? 13.477 -7.566 14.086 1 89 212 ARG A CA 1
ATOM 1722 C C . ARG A 1 212 ? 12.266 -8.016 14.891 1 89 212 ARG A C 1
ATOM 1724 O O . ARG A 1 212 ? 12.367 -8.281 16.094 1 89 212 ARG A O 1
ATOM 1731 N N . ASN A 1 213 ? 11.094 -8.07 14.328 1 84.44 213 ASN A N 1
ATOM 1732 C CA . ASN A 1 213 ? 9.844 -8.531 14.906 1 84.44 213 ASN A CA 1
ATOM 1733 C C . ASN A 1 213 ? 9.094 -9.469 13.961 1 84.44 213 ASN A C 1
ATOM 1735 O O . ASN A 1 213 ? 9.188 -9.328 12.742 1 84.44 213 ASN A O 1
ATOM 1739 N N . PHE A 1 214 ? 8.406 -10.406 14.555 1 91.06 214 PHE A N 1
ATOM 1740 C CA . PHE A 1 214 ? 7.715 -11.414 13.766 1 91.06 214 PHE A CA 1
ATOM 1741 C C . PHE A 1 214 ? 6.398 -11.812 14.43 1 91.06 214 PHE A C 1
ATOM 1743 O O . PHE A 1 214 ? 6.328 -11.938 15.648 1 91.06 214 PHE A O 1
ATOM 1750 N N . ASN A 1 215 ? 5.387 -11.883 13.57 1 88.19 215 ASN A N 1
ATOM 1751 C CA . ASN A 1 215 ? 4.117 -12.414 14.055 1 88.19 215 ASN A CA 1
ATOM 1752 C C . ASN A 1 215 ? 3.441 -13.297 13.008 1 88.19 215 ASN A C 1
ATOM 1754 O O . ASN A 1 215 ? 3.488 -12.992 11.82 1 88.19 215 ASN A O 1
ATOM 1758 N N . VAL A 1 216 ? 2.895 -14.367 13.43 1 92.44 216 VAL A N 1
ATOM 1759 C CA . VAL A 1 216 ? 2.09 -15.242 12.586 1 92.44 216 VAL A CA 1
ATOM 1760 C C . VAL A 1 216 ? 0.838 -15.688 13.344 1 92.44 216 VAL A C 1
ATOM 1762 O O . VAL A 1 216 ? 0.901 -15.992 14.539 1 92.44 216 VAL A O 1
ATOM 1765 N N . ALA A 1 217 ? -0.271 -15.531 12.703 1 87.69 217 ALA A N 1
ATOM 1766 C CA . ALA A 1 217 ? -1.537 -15.93 13.312 1 87.69 217 ALA A CA 1
ATOM 1767 C C . ALA A 1 217 ? -2.531 -16.406 12.258 1 87.69 217 ALA A C 1
ATOM 1769 O O . ALA A 1 217 ? -2.363 -16.125 11.062 1 87.69 217 ALA A O 1
ATOM 1770 N N . GLU A 1 218 ? -3.479 -17.203 12.688 1 86.06 218 GLU A N 1
ATOM 1771 C CA . GLU A 1 218 ? -4.578 -17.547 11.789 1 86.06 218 GLU A CA 1
ATOM 1772 C C . GLU A 1 218 ? -5.289 -16.312 11.273 1 86.06 218 GLU A C 1
ATOM 1774 O O . GLU A 1 218 ? -5.488 -15.344 12.023 1 86.06 218 GLU A O 1
ATOM 1779 N N . ASP A 1 219 ? -5.465 -16.344 10.008 1 78.88 219 ASP A N 1
ATOM 1780 C CA . ASP A 1 219 ? -6.117 -15.203 9.375 1 78.88 219 ASP A CA 1
ATOM 1781 C C . ASP A 1 219 ? -7.637 -15.344 9.422 1 78.88 219 ASP A C 1
ATOM 1783 O O . ASP A 1 219 ? -8.258 -15.789 8.453 1 78.88 219 ASP A O 1
ATOM 1787 N N . ASP A 1 220 ? -8.312 -15.125 10.477 1 68.19 220 ASP A N 1
ATOM 1788 C CA . ASP A 1 220 ? -9.734 -15.375 10.695 1 68.19 220 ASP A CA 1
ATOM 1789 C C . ASP A 1 220 ? -10.586 -14.242 10.133 1 68.19 220 ASP A C 1
ATOM 1791 O O . ASP A 1 220 ? -11.797 -14.195 10.367 1 68.19 220 ASP A O 1
ATOM 1795 N N . ASN A 1 221 ? -10.055 -13.281 9.602 1 60.06 221 ASN A N 1
ATOM 1796 C CA . ASN A 1 221 ? -10.891 -12.18 9.156 1 60.06 221 ASN A CA 1
ATOM 1797 C C . ASN A 1 221 ? -11.602 -12.5 7.84 1 60.06 221 ASN A C 1
ATOM 1799 O O . ASN A 1 221 ? -11.266 -11.938 6.797 1 60.06 221 ASN A O 1
ATOM 1803 N N . LEU A 1 222 ? -12.43 -13.617 7.875 1 54 222 LEU A N 1
ATOM 1804 C CA . LEU A 1 222 ? -13.25 -13.984 6.727 1 54 222 LEU A CA 1
ATOM 1805 C C . LEU A 1 222 ? -14.398 -12.992 6.551 1 54 222 LEU A C 1
ATOM 1807 O O . LEU A 1 222 ? -15.031 -12.586 7.527 1 54 222 LEU A O 1
ATOM 1811 N N . GLY A 1 223 ? -14.336 -12.078 5.641 1 53.34 223 GLY A N 1
ATOM 1812 C CA . GLY A 1 223 ? -15.43 -11.156 5.375 1 53.34 223 GLY A CA 1
ATOM 1813 C C . GLY A 1 223 ? -16.797 -11.789 5.527 1 53.34 223 GLY A C 1
ATOM 1814 O O . GLY A 1 223 ? -16.922 -13.016 5.598 1 53.34 223 GLY A O 1
ATOM 1815 N N . LYS A 1 224 ? -17.828 -10.93 5.773 1 46.41 224 LYS A N 1
ATOM 1816 C CA . LYS A 1 224 ? -19.219 -11.328 5.977 1 46.41 224 LYS A CA 1
ATOM 1817 C C . LYS A 1 224 ? -19.703 -12.234 4.848 1 46.41 224 LYS A C 1
ATOM 1819 O O . LYS A 1 224 ? -20.656 -13 5.02 1 46.41 224 LYS A O 1
ATOM 1824 N N . ASP A 1 225 ? -19.328 -11.977 3.645 1 43.41 225 ASP A N 1
ATOM 1825 C CA . ASP A 1 225 ? -20.031 -12.648 2.553 1 43.41 225 ASP A CA 1
ATOM 1826 C C . ASP A 1 225 ? -19.625 -14.117 2.461 1 43.41 225 ASP A C 1
ATOM 1828 O O . ASP A 1 225 ? -19.328 -14.617 1.375 1 43.41 225 ASP A O 1
ATOM 1832 N N . VAL A 1 226 ? -19.016 -14.633 3.414 1 41.81 226 VAL A N 1
ATOM 1833 C CA . VAL A 1 226 ? -19.062 -16.094 3.4 1 41.81 226 VAL A CA 1
ATOM 1834 C C . VAL A 1 226 ? -20.484 -16.562 3.084 1 41.81 226 VAL A C 1
ATOM 1836 O O . VAL A 1 226 ? -21.422 -16.234 3.809 1 41.81 226 VAL A O 1
ATOM 1839 N N . ASP A 1 227 ? -20.859 -16.609 1.988 1 39.62 227 ASP A N 1
ATOM 1840 C CA . ASP A 1 227 ? -22.109 -17.312 1.693 1 39.62 227 ASP A CA 1
ATOM 1841 C C . ASP A 1 227 ? -22.438 -18.344 2.766 1 39.62 227 ASP A C 1
ATOM 1843 O O . ASP A 1 227 ? -21.547 -19.078 3.203 1 39.62 227 ASP A O 1
ATOM 1847 N N . GLU A 1 228 ? -23.531 -18.266 3.494 1 37.59 228 GLU A N 1
ATOM 1848 C CA . GLU A 1 228 ? -24.25 -19.25 4.281 1 37.59 228 GLU A CA 1
ATOM 1849 C C . GLU A 1 228 ? -23.969 -20.672 3.768 1 37.59 228 GLU A C 1
ATOM 1851 O O . GLU A 1 228 ? -24.016 -21.625 4.535 1 37.59 228 GLU A O 1
ATOM 1856 N N . TYR A 1 229 ? -24.219 -20.922 2.49 1 34.59 229 TYR A N 1
ATOM 1857 C CA . TYR A 1 229 ? -24.281 -22.312 2.039 1 34.59 229 TYR A CA 1
ATOM 1858 C C . TYR A 1 229 ? -22.906 -22.969 2.115 1 34.59 229 TYR A C 1
ATOM 1860 O O . TYR A 1 229 ? -22.75 -24.125 1.728 1 34.59 229 TYR A O 1
ATOM 1868 N N . SER A 1 230 ? -21.875 -22.234 1.733 1 38.44 230 SER A N 1
ATOM 1869 C CA . SER A 1 230 ? -20.734 -23.156 1.789 1 38.44 230 SER A CA 1
ATOM 1870 C C . SER A 1 230 ? -20.469 -23.609 3.219 1 38.44 230 SER A C 1
ATOM 1872 O O . SER A 1 230 ? -20.625 -22.844 4.164 1 38.44 230 SER A O 1
ATOM 1874 N N . GLY A 1 231 ? -20.672 -24.797 3.539 1 36.19 231 GLY A N 1
ATOM 1875 C CA . GLY A 1 231 ? -20.375 -25.609 4.711 1 36.19 231 GLY A CA 1
ATOM 1876 C C . GLY A 1 231 ? -19.359 -24.984 5.641 1 36.19 231 GLY A C 1
ATOM 1877 O O . GLY A 1 231 ? -18.906 -23.859 5.395 1 36.19 231 GLY A O 1
ATOM 1878 N N . ASP A 1 232 ? -18.641 -25.844 6.531 1 39.28 232 ASP A N 1
ATOM 1879 C CA . ASP A 1 232 ? -17.672 -25.828 7.621 1 39.28 232 ASP A CA 1
ATOM 1880 C C . ASP A 1 232 ? -16.484 -24.938 7.273 1 39.28 232 ASP A C 1
ATOM 1882 O O . ASP A 1 232 ? -15.508 -25.406 6.672 1 39.28 232 ASP A O 1
ATOM 1886 N N . LEU A 1 233 ? -16.547 -23.891 6.723 1 45.66 233 LEU A N 1
ATOM 1887 C CA . LEU A 1 233 ? -15.383 -23.031 6.52 1 45.66 233 LEU A CA 1
ATOM 1888 C C . LEU A 1 233 ? -14.445 -23.094 7.715 1 45.66 233 LEU A C 1
ATOM 1890 O O . LEU A 1 233 ? -14.82 -22.734 8.828 1 45.66 233 LEU A O 1
ATOM 1894 N N . VAL A 1 234 ? -13.625 -24.094 7.781 1 51.53 234 VAL A N 1
ATOM 1895 C CA . VAL A 1 234 ? -12.672 -24.422 8.836 1 51.53 234 VAL A CA 1
ATOM 1896 C C . VAL A 1 234 ? -11.789 -23.219 9.133 1 51.53 234 VAL A C 1
ATOM 1898 O O . VAL A 1 234 ? -11.047 -22.75 8.258 1 51.53 234 VAL A O 1
ATOM 1901 N N . SER A 1 235 ? -12.07 -22.391 10.086 1 60.88 235 SER A N 1
ATOM 1902 C CA . SER A 1 235 ? -11.203 -21.406 10.719 1 60.88 235 SER A CA 1
ATOM 1903 C C . SER A 1 235 ? -9.758 -21.906 10.773 1 60.88 235 SER A C 1
ATOM 1905 O O . SER A 1 235 ? -9.516 -23.094 10.953 1 60.88 235 SER A O 1
ATOM 1907 N N . GLY A 1 236 ? -8.898 -21.109 10.352 1 69.44 236 GLY A N 1
ATOM 1908 C CA . GLY A 1 236 ? -7.496 -21.406 10.617 1 69.44 236 GLY A CA 1
ATOM 1909 C C . GLY A 1 236 ? -6.789 -22.062 9.445 1 69.44 236 GLY A C 1
ATOM 1910 O O . GLY A 1 236 ? -5.648 -22.516 9.578 1 69.44 236 GLY A O 1
ATOM 1911 N N . LEU A 1 237 ? -7.449 -22.156 8.344 1 80.88 237 LEU A N 1
ATOM 1912 C CA . LEU A 1 237 ? -6.816 -22.797 7.199 1 80.88 237 LEU A CA 1
ATOM 1913 C C . LEU A 1 237 ? -5.688 -21.953 6.637 1 80.88 237 LEU A C 1
ATOM 1915 O O . LEU A 1 237 ? -4.711 -22.484 6.105 1 80.88 237 LEU A O 1
ATOM 1919 N N . TYR A 1 238 ? -5.875 -20.656 6.844 1 87.06 238 TYR A N 1
ATOM 1920 C CA . TYR A 1 238 ? -4.863 -19.75 6.324 1 87.06 238 TYR A CA 1
ATOM 1921 C C . TYR A 1 238 ? -4.305 -18.859 7.434 1 87.06 238 TYR A C 1
ATOM 1923 O O . TYR A 1 238 ? -4.93 -18.719 8.484 1 87.06 238 TYR A O 1
ATOM 1931 N N . CYS A 1 239 ? -3.191 -18.422 7.137 1 90 239 CYS A N 1
ATOM 1932 C CA . CYS A 1 239 ? -2.578 -17.609 8.18 1 90 239 CYS A CA 1
ATOM 1933 C C . CYS A 1 239 ? -2.094 -16.281 7.621 1 90 239 CYS A C 1
ATOM 1935 O O . CYS A 1 239 ? -2.092 -16.078 6.406 1 90 239 CYS A O 1
ATOM 1937 N N . LYS A 1 240 ? -1.945 -15.391 8.438 1 89.94 240 LYS A N 1
ATOM 1938 C CA . LYS A 1 240 ? -1.348 -14.078 8.203 1 89.94 240 LYS A CA 1
ATOM 1939 C C . LYS A 1 240 ? 0.032 -13.977 8.852 1 89.94 240 LYS A C 1
ATOM 1941 O O . LYS A 1 240 ? 0.207 -14.352 10.016 1 89.94 240 LYS A O 1
ATOM 1946 N N . ILE A 1 241 ? 0.992 -13.508 8.07 1 92.69 241 ILE A N 1
ATOM 1947 C CA . ILE A 1 241 ? 2.365 -13.391 8.547 1 92.69 241 ILE A CA 1
ATOM 1948 C C . ILE A 1 241 ? 2.828 -11.938 8.438 1 92.69 241 ILE A C 1
ATOM 1950 O O . ILE A 1 241 ? 2.662 -11.305 7.395 1 92.69 241 ILE A O 1
ATOM 1954 N N . VAL A 1 242 ? 3.326 -11.414 9.5 1 90.81 242 VAL A N 1
ATOM 1955 C CA . VAL A 1 242 ? 3.9 -10.078 9.547 1 90.81 242 VAL A CA 1
ATOM 1956 C C . VAL A 1 242 ? 5.387 -10.164 9.883 1 90.81 242 VAL A C 1
ATOM 1958 O O . VAL A 1 242 ? 5.766 -10.672 10.938 1 90.81 242 VAL A O 1
ATOM 1961 N N . VAL A 1 243 ? 6.207 -9.648 9 1 94.25 243 VAL A N 1
ATOM 1962 C CA . VAL A 1 243 ? 7.652 -9.734 9.18 1 94.25 243 VAL A CA 1
ATOM 1963 C C . VAL A 1 243 ? 8.266 -8.336 9.156 1 94.25 243 VAL A C 1
ATOM 1965 O O . VAL A 1 243 ? 8.102 -7.598 8.18 1 94.25 243 VAL A O 1
ATOM 1968 N N . GLN A 1 244 ? 8.922 -7.988 10.203 1 89.56 244 GLN A N 1
ATOM 1969 C CA . GLN A 1 244 ? 9.719 -6.762 10.242 1 89.56 244 GLN A CA 1
ATOM 1970 C C . GLN A 1 244 ? 11.211 -7.07 10.164 1 89.56 244 GLN A C 1
ATOM 1972 O O . GLN A 1 244 ? 11.758 -7.734 11.039 1 89.56 244 GLN A O 1
ATOM 1977 N N . PHE A 1 245 ? 11.883 -6.523 9.164 1 93.5 245 PHE A N 1
ATOM 1978 C CA . PHE A 1 245 ? 13.297 -6.801 8.961 1 93.5 245 PHE A CA 1
ATOM 1979 C C . PHE A 1 245 ? 14.156 -5.75 9.656 1 93.5 245 PHE A C 1
ATOM 1981 O O . PHE A 1 245 ? 13.727 -4.613 9.844 1 93.5 245 PHE A O 1
ATOM 1988 N N . GLU A 1 246 ? 15.312 -6.117 9.961 1 90.81 246 GLU A N 1
ATOM 1989 C CA . GLU A 1 246 ? 16.266 -5.207 10.578 1 90.81 246 GLU A CA 1
ATOM 1990 C C . GLU A 1 246 ? 16.891 -4.27 9.539 1 90.81 246 GLU A C 1
ATOM 1992 O O . GLU A 1 246 ? 17.094 -3.086 9.805 1 90.81 246 GLU A O 1
ATOM 1997 N N . LYS A 1 247 ? 17.219 -4.852 8.43 1 91.5 247 LYS A N 1
ATOM 1998 C CA . LYS A 1 247 ? 17.891 -4.094 7.375 1 91.5 247 LYS A CA 1
ATOM 1999 C C . LYS A 1 247 ? 16.938 -3.783 6.227 1 91.5 247 LYS A C 1
ATOM 2001 O O . LYS A 1 247 ? 16.172 -4.652 5.785 1 91.5 247 LYS A O 1
ATOM 2006 N N . TYR A 1 248 ? 17.047 -2.596 5.727 1 90.69 248 TYR A N 1
ATOM 2007 C CA . TYR A 1 248 ? 16.219 -2.156 4.609 1 90.69 248 TYR A CA 1
ATOM 2008 C C . TYR A 1 248 ? 16.422 -3.053 3.395 1 90.69 248 TYR A C 1
ATOM 2010 O O . TYR A 1 248 ? 15.453 -3.451 2.742 1 90.69 248 TYR A O 1
ATOM 2018 N N . ASN A 1 249 ? 17.641 -3.355 3.117 1 92.94 249 ASN A N 1
ATOM 2019 C CA . ASN A 1 249 ? 17.922 -4.156 1.932 1 92.94 249 ASN A CA 1
ATOM 2020 C C . ASN A 1 249 ? 17.312 -5.547 2.031 1 92.94 249 ASN A C 1
ATOM 2022 O O . ASN A 1 249 ? 16.891 -6.121 1.022 1 92.94 249 ASN A O 1
ATOM 2026 N N . ASP A 1 250 ? 17.25 -6.062 3.271 1 95.38 250 ASP A N 1
ATOM 2027 C CA . ASP A 1 250 ? 16.594 -7.352 3.455 1 95.38 250 ASP A CA 1
ATOM 2028 C C . ASP A 1 250 ? 15.094 -7.254 3.154 1 95.38 250 ASP A C 1
ATOM 2030 O O . ASP A 1 250 ? 14.523 -8.133 2.506 1 95.38 250 ASP A O 1
ATOM 2034 N N . PHE A 1 251 ? 14.516 -6.203 3.58 1 95.75 251 PHE A N 1
ATOM 2035 C CA . PHE A 1 251 ? 13.109 -5.941 3.285 1 95.75 251 PHE A CA 1
ATOM 2036 C C . PHE A 1 251 ? 12.883 -5.84 1.781 1 95.75 251 PHE A C 1
ATOM 2038 O O . PHE A 1 251 ? 11.992 -6.496 1.238 1 95.75 251 PHE A O 1
ATOM 2045 N N . VAL A 1 252 ? 13.711 -5.074 1.113 1 95.62 252 VAL A N 1
ATOM 2046 C CA . VAL A 1 252 ? 13.57 -4.836 -0.319 1 95.62 252 VAL A CA 1
ATOM 2047 C C . VAL A 1 252 ? 13.703 -6.152 -1.077 1 95.62 252 VAL A C 1
ATOM 2049 O O . VAL A 1 252 ? 12.891 -6.457 -1.954 1 95.62 252 VAL A O 1
ATOM 2052 N N . ASN A 1 253 ? 14.664 -6.902 -0.688 1 95.62 253 ASN A N 1
ATOM 2053 C CA . ASN A 1 253 ? 14.906 -8.172 -1.362 1 95.62 253 ASN A CA 1
ATOM 2054 C C . ASN A 1 253 ? 13.766 -9.156 -1.137 1 95.62 253 ASN A C 1
ATOM 2056 O O . ASN A 1 253 ? 13.375 -9.891 -2.049 1 95.62 253 ASN A O 1
ATOM 2060 N N . ALA A 1 254 ? 13.242 -9.172 0.055 1 96.81 254 ALA A N 1
ATOM 2061 C CA . ALA A 1 254 ? 12.109 -10.047 0.343 1 96.81 254 ALA A CA 1
ATOM 2062 C C . ALA A 1 254 ? 10.891 -9.641 -0.481 1 96.81 254 ALA A C 1
ATOM 2064 O O . ALA A 1 254 ? 10.234 -10.492 -1.093 1 96.81 254 ALA A O 1
ATOM 2065 N N . MET A 1 255 ? 10.594 -8.359 -0.489 1 96.56 255 MET A N 1
ATOM 2066 C CA . MET A 1 255 ? 9.461 -7.852 -1.265 1 96.56 255 MET A CA 1
ATOM 2067 C C . MET A 1 255 ? 9.609 -8.211 -2.738 1 96.56 255 MET A C 1
ATOM 2069 O O . MET A 1 255 ? 8.648 -8.648 -3.375 1 96.56 255 MET A O 1
ATOM 2073 N N . LYS A 1 256 ? 10.836 -8.023 -3.201 1 95.12 256 LYS A N 1
ATOM 2074 C CA . LYS A 1 256 ? 11.109 -8.367 -4.594 1 95.12 256 LYS A CA 1
ATOM 2075 C C . LYS A 1 256 ? 10.898 -9.852 -4.848 1 95.12 256 LYS A C 1
ATOM 2077 O O . LYS A 1 256 ? 10.328 -10.234 -5.875 1 95.12 256 LYS A O 1
ATOM 2082 N N . ALA A 1 257 ? 11.336 -10.648 -3.967 1 96.19 257 ALA A N 1
ATOM 2083 C CA . ALA A 1 257 ? 11.242 -12.102 -4.117 1 96.19 257 ALA A CA 1
ATOM 2084 C C . ALA A 1 257 ? 9.781 -12.555 -4.156 1 96.19 257 ALA A C 1
ATOM 2086 O O . ALA A 1 257 ? 9.43 -13.461 -4.914 1 96.19 257 ALA A O 1
ATOM 2087 N N . PHE A 1 258 ? 8.93 -11.953 -3.383 1 96.31 258 PHE A N 1
ATOM 2088 C CA . PHE A 1 258 ? 7.543 -12.383 -3.289 1 96.31 258 PHE A CA 1
ATOM 2089 C C . PHE A 1 258 ? 6.707 -11.766 -4.406 1 96.31 258 PHE A C 1
ATOM 2091 O O . PHE A 1 258 ? 5.691 -12.328 -4.812 1 96.31 258 PHE A O 1
ATOM 2098 N N . CYS A 1 259 ? 7.117 -10.617 -4.875 1 95.06 259 CYS A N 1
ATOM 2099 C CA . CYS A 1 259 ? 6.383 -9.93 -5.934 1 95.06 259 CYS A CA 1
ATOM 2100 C C . CYS A 1 259 ? 6.406 -10.734 -7.227 1 95.06 259 CYS A C 1
ATOM 2102 O O . CYS A 1 259 ? 7.48 -11.055 -7.742 1 95.06 259 CYS A O 1
ATOM 2104 N N . GLY A 1 260 ? 5.234 -11.016 -7.734 1 93.81 260 GLY A N 1
ATOM 2105 C CA . GLY A 1 260 ? 5.16 -11.711 -9.008 1 93.81 260 GLY A CA 1
ATOM 2106 C C . GLY A 1 260 ? 5.395 -13.203 -8.891 1 93.81 260 GLY A C 1
ATOM 2107 O O . GLY A 1 260 ? 5.676 -13.875 -9.891 1 93.81 260 GLY A O 1
ATOM 2108 N N . ARG A 1 261 ? 5.395 -13.664 -7.68 1 95.44 261 ARG A N 1
ATOM 2109 C CA . ARG A 1 261 ? 5.598 -15.094 -7.469 1 95.44 261 ARG A CA 1
ATOM 2110 C C . ARG A 1 261 ? 4.527 -15.664 -6.543 1 95.44 261 ARG A C 1
ATOM 2112 O O . ARG A 1 261 ? 3.959 -14.945 -5.723 1 95.44 261 ARG A O 1
ATOM 2119 N N . SER A 1 262 ? 4.219 -16.938 -6.773 1 93.69 262 SER A N 1
ATOM 2120 C CA . SER A 1 262 ? 3.322 -17.672 -5.891 1 93.69 262 SER A CA 1
ATOM 2121 C C . SER A 1 262 ? 4.09 -18.672 -5.035 1 93.69 262 SER A C 1
ATOM 2123 O O . SER A 1 262 ? 5.016 -19.328 -5.52 1 93.69 262 SER A O 1
ATOM 2125 N N . MET A 1 263 ? 3.732 -18.719 -3.779 1 94.19 263 MET A N 1
ATOM 2126 C CA . MET A 1 263 ? 4.32 -19.719 -2.891 1 94.19 263 MET A CA 1
ATOM 2127 C C . MET A 1 263 ? 3.699 -21.094 -3.123 1 94.19 263 MET A C 1
ATOM 2129 O O . MET A 1 263 ? 2.48 -21.203 -3.27 1 94.19 263 MET A O 1
ATOM 2133 N N . GLN A 1 264 ? 4.555 -22.094 -3.232 1 94.06 264 GLN A N 1
ATOM 2134 C CA . GLN A 1 264 ? 4.109 -23.469 -3.428 1 94.06 264 GLN A CA 1
ATOM 2135 C C . GLN A 1 264 ? 4.832 -24.422 -2.48 1 94.06 264 GLN A C 1
ATOM 2137 O O . GLN A 1 264 ? 5.949 -24.141 -2.039 1 94.06 264 GLN A O 1
ATOM 2142 N N . LYS A 1 265 ? 4.152 -25.438 -2.111 1 93 265 LYS A N 1
ATOM 2143 C CA . LYS A 1 265 ? 4.73 -26.484 -1.271 1 93 265 LYS A CA 1
ATOM 2144 C C . LYS A 1 265 ? 4.914 -27.781 -2.053 1 93 265 LYS A C 1
ATOM 2146 O O . LYS A 1 265 ? 4.012 -28.203 -2.771 1 93 265 LYS A O 1
ATOM 2151 N N . GLU A 1 266 ? 6.125 -28.297 -1.986 1 84.81 266 GLU A N 1
ATOM 2152 C CA . GLU A 1 266 ? 6.402 -29.578 -2.631 1 84.81 266 GLU A CA 1
ATOM 2153 C C . GLU A 1 266 ? 5.516 -30.688 -2.068 1 84.81 266 GLU A C 1
ATOM 2155 O O . GLU A 1 266 ? 5.285 -30.75 -0.859 1 84.81 266 GLU A O 1
ATOM 2160 N N . LYS A 1 267 ? 4.742 -31.344 -2.902 1 69.12 267 LYS A N 1
ATOM 2161 C CA . LYS A 1 267 ? 3.934 -32.469 -2.475 1 69.12 267 LYS A CA 1
ATOM 2162 C C . LYS A 1 267 ? 4.812 -33.625 -2.02 1 69.12 267 LYS A C 1
ATOM 2164 O O . LYS A 1 267 ? 5.785 -34 -2.695 1 69.12 267 LYS A O 1
ATOM 2169 N N . ASN A 1 268 ? 5.016 -33.875 -0.68 1 47.91 268 ASN A N 1
ATOM 2170 C CA . ASN A 1 268 ? 5.582 -35.156 -0.322 1 47.91 268 ASN A CA 1
ATOM 2171 C C . ASN A 1 268 ? 4.672 -36.312 -0.745 1 47.91 268 ASN A C 1
ATOM 2173 O O . ASN A 1 268 ? 3.445 -36.188 -0.717 1 47.91 268 ASN A O 1
ATOM 2177 N N . MET B 1 1 ? -19.625 9.789 19.875 1 47.34 1 MET B N 1
ATOM 2178 C CA . MET B 1 1 ? -18.625 10.016 18.844 1 47.34 1 MET B CA 1
ATOM 2179 C C . MET B 1 1 ? -19.234 9.977 17.453 1 47.34 1 MET B C 1
ATOM 2181 O O . MET B 1 1 ? -20.109 9.156 17.172 1 47.34 1 MET B O 1
ATOM 2185 N N . ARG B 1 2 ? -19.312 11.102 16.75 1 57.41 2 ARG B N 1
ATOM 2186 C CA . ARG B 1 2 ? -19.875 11.227 15.406 1 57.41 2 ARG B CA 1
ATOM 2187 C C . ARG B 1 2 ? -19.453 10.055 14.523 1 57.41 2 ARG B C 1
ATOM 2189 O O . ARG B 1 2 ? -18.375 9.484 14.711 1 57.41 2 ARG B O 1
ATOM 2196 N N . SER B 1 3 ? -20.344 9.562 13.789 1 76.81 3 SER B N 1
ATOM 2197 C CA . SER B 1 3 ? -20.141 8.406 12.922 1 76.81 3 SER B CA 1
ATOM 2198 C C . SER B 1 3 ? -18.969 8.617 11.977 1 76.81 3 SER B C 1
ATOM 2200 O O . SER B 1 3 ? -18.906 9.625 11.258 1 76.81 3 SER B O 1
ATOM 2202 N N . LEU B 1 4 ? -17.875 7.91 12.211 1 85.69 4 LEU B N 1
ATOM 2203 C CA . LEU B 1 4 ? -16.656 7.977 11.398 1 85.69 4 LEU B CA 1
ATOM 2204 C C . LEU B 1 4 ? -16.984 7.75 9.922 1 85.69 4 LEU B C 1
ATOM 2206 O O . LEU B 1 4 ? -16.234 8.164 9.047 1 85.69 4 LEU B O 1
ATOM 2210 N N . GLU B 1 5 ? -18.141 7.211 9.68 1 83.62 5 GLU B N 1
ATOM 2211 C CA . GLU B 1 5 ? -18.562 6.918 8.312 1 83.62 5 GLU B CA 1
ATOM 2212 C C . GLU B 1 5 ? -18.859 8.203 7.539 1 83.62 5 GLU B C 1
ATOM 2214 O O . GLU B 1 5 ? -18.641 8.266 6.332 1 83.62 5 GLU B O 1
ATOM 2219 N N . GLU B 1 6 ? -19.281 9.156 8.258 1 84.69 6 GLU B N 1
ATOM 2220 C CA . GLU B 1 6 ? -19.703 10.398 7.605 1 84.69 6 GLU B CA 1
ATOM 2221 C C . GLU B 1 6 ? -18.641 11.484 7.762 1 84.69 6 GLU B C 1
ATOM 2223 O O . GLU B 1 6 ? -18.906 12.664 7.512 1 84.69 6 GLU B O 1
ATOM 2228 N N . LEU B 1 7 ? -17.547 11.117 8.195 1 88.75 7 LEU B N 1
ATOM 2229 C CA . LEU B 1 7 ? -16.484 12.102 8.438 1 88.75 7 LEU B CA 1
ATOM 2230 C C . LEU B 1 7 ? -16.062 12.773 7.137 1 88.75 7 LEU B C 1
ATOM 2232 O O . LEU B 1 7 ? -15.625 12.094 6.203 1 88.75 7 LEU B O 1
ATOM 2236 N N . SER B 1 8 ? -16.234 14.055 7.094 1 87.81 8 SER B N 1
ATOM 2237 C CA . SER B 1 8 ? -15.828 14.844 5.934 1 87.81 8 SER B CA 1
ATOM 2238 C C . SER B 1 8 ? -14.312 15 5.875 1 87.81 8 SER B C 1
ATOM 2240 O O . SER B 1 8 ? -13.648 15.094 6.91 1 87.81 8 SER B O 1
ATOM 2242 N N . PRO B 1 9 ? -13.812 15.008 4.691 1 89.69 9 PRO B N 1
ATOM 2243 C CA . PRO B 1 9 ? -12.359 15.172 4.562 1 89.69 9 PRO B CA 1
ATOM 2244 C C . PRO B 1 9 ? -11.867 16.5 5.125 1 89.69 9 PRO B C 1
ATOM 2246 O O . PRO B 1 9 ? -10.672 16.656 5.418 1 89.69 9 PRO B O 1
ATOM 2249 N N . LEU B 1 10 ? -12.75 17.484 5.402 1 90.56 10 LEU B N 1
ATOM 2250 C CA . LEU B 1 10 ? -12.328 18.812 5.836 1 90.56 10 LEU B CA 1
ATOM 2251 C C . LEU B 1 10 ? -12.484 18.953 7.344 1 90.56 10 LEU B C 1
ATOM 2253 O O . LEU B 1 10 ? -12.031 19.953 7.926 1 90.56 10 LEU B O 1
ATOM 2257 N N . GLU B 1 11 ? -13.07 18 7.914 1 91.06 11 GLU B N 1
ATOM 2258 C CA . GLU B 1 11 ? -13.367 18.078 9.336 1 91.06 11 GLU B CA 1
ATOM 2259 C C . GLU B 1 11 ? -12.219 17.516 10.18 1 91.06 11 GLU B C 1
ATOM 2261 O O . GLU B 1 11 ? -11.609 16.516 9.812 1 91.06 11 GLU B O 1
ATOM 2266 N N . SER B 1 12 ? -11.961 18.219 11.258 1 92.56 12 SER B N 1
ATOM 2267 C CA . SER B 1 12 ? -11.031 17.688 12.25 1 92.56 12 SER B CA 1
ATOM 2268 C C . SER B 1 12 ? -11.727 16.703 13.18 1 92.56 12 SER B C 1
ATOM 2270 O O . SER B 1 12 ? -12.922 16.828 13.461 1 92.56 12 SER B O 1
ATOM 2272 N N . LEU B 1 13 ? -10.984 15.719 13.641 1 94.94 13 LEU B N 1
ATOM 2273 C CA . LEU B 1 13 ? -11.516 14.703 14.539 1 94.94 13 LEU B CA 1
ATOM 2274 C C . LEU B 1 13 ? -10.742 14.68 15.852 1 94.94 13 LEU B C 1
ATOM 2276 O O . LEU B 1 13 ? -9.523 14.477 15.859 1 94.94 13 LEU B O 1
ATOM 2280 N N . GLU B 1 14 ? -11.453 14.969 16.922 1 94.25 14 GLU B N 1
ATOM 2281 C CA . GLU B 1 14 ? -10.836 14.836 18.234 1 94.25 14 GLU B CA 1
ATOM 2282 C C . GLU B 1 14 ? -10.812 13.375 18.688 1 94.25 14 GLU B C 1
ATOM 2284 O O . GLU B 1 14 ? -11.828 12.68 18.609 1 94.25 14 GLU B O 1
ATOM 2289 N N . ILE B 1 15 ? -9.617 12.961 19.109 1 93.62 15 ILE B N 1
ATOM 2290 C CA . ILE B 1 15 ? -9.523 11.586 19.594 1 93.62 15 ILE B CA 1
ATOM 2291 C C . ILE B 1 15 ? -9.039 11.586 21.031 1 93.62 15 ILE B C 1
ATOM 2293 O O . ILE B 1 15 ? -8.969 12.633 21.672 1 93.62 15 ILE B O 1
ATOM 2297 N N . GLU B 1 16 ? -8.797 10.484 21.656 1 90.5 16 GLU B N 1
ATOM 2298 C CA . GLU B 1 16 ? -8.477 10.344 23.062 1 90.5 16 GLU B CA 1
ATOM 2299 C C . GLU B 1 16 ? -7.086 10.898 23.375 1 90.5 16 GLU B C 1
ATOM 2301 O O . GLU B 1 16 ? -6.277 11.102 22.469 1 90.5 16 GLU B O 1
ATOM 2306 N N . ASN B 1 17 ? -6.852 11.273 24.688 1 92.19 17 ASN B N 1
ATOM 2307 C CA . ASN B 1 17 ? -5.543 11.641 25.219 1 92.19 17 ASN B CA 1
ATOM 2308 C C . ASN B 1 17 ? -5.07 12.977 24.656 1 92.19 17 ASN B C 1
ATOM 2310 O O . ASN B 1 17 ? -3.875 13.172 24.422 1 92.19 17 ASN B O 1
ATOM 2314 N N . GLY B 1 18 ? -6.066 13.906 24.328 1 93.81 18 GLY B N 1
ATOM 2315 C CA . GLY B 1 18 ? -5.711 15.234 23.859 1 93.81 18 GLY B CA 1
ATOM 2316 C C . GLY B 1 18 ? -5.215 15.25 22.422 1 93.81 18 GLY B C 1
ATOM 2317 O O . GLY B 1 18 ? -4.613 16.234 21.984 1 93.81 18 GLY B O 1
ATOM 2318 N N . LEU B 1 19 ? -5.379 14.156 21.734 1 96.12 19 LEU B N 1
ATOM 2319 C CA . LEU B 1 19 ? -4.941 14.07 20.344 1 96.12 19 LEU B CA 1
ATOM 2320 C C . LEU B 1 19 ? -6.074 14.43 19.391 1 96.12 19 LEU B C 1
ATOM 2322 O O . LEU B 1 19 ? -7.25 14.258 19.719 1 96.12 19 LEU B O 1
ATOM 2326 N N . SER B 1 20 ? -5.703 14.961 18.266 1 96.25 20 SER B N 1
ATOM 2327 C CA . SER B 1 20 ? -6.668 15.273 17.219 1 96.25 20 SER B CA 1
ATOM 2328 C C . SER B 1 20 ? -6.086 14.992 15.828 1 96.25 20 SER B C 1
ATOM 2330 O O . SER B 1 20 ? -4.867 14.977 15.656 1 96.25 20 SER B O 1
ATOM 2332 N N . LEU B 1 21 ? -6.922 14.625 14.953 1 96.31 21 LEU B N 1
ATOM 2333 C CA . LEU B 1 21 ? -6.586 14.5 13.539 1 96.31 21 LEU B CA 1
ATOM 2334 C C . LEU B 1 21 ? -7.082 15.719 12.758 1 96.31 21 LEU B C 1
ATOM 2336 O O . LEU B 1 21 ? -8.289 15.898 12.586 1 96.31 21 LEU B O 1
ATOM 2340 N N . VAL B 1 22 ? -6.164 16.5 12.25 1 95.5 22 VAL B N 1
ATOM 2341 C CA . VAL B 1 22 ? -6.508 17.766 11.625 1 95.5 22 VAL B CA 1
ATOM 2342 C C . VAL B 1 22 ? -6.344 17.672 10.109 1 95.5 22 VAL B C 1
ATOM 2344 O O . VAL B 1 22 ? -5.312 17.203 9.625 1 95.5 22 VAL B O 1
ATOM 2347 N N . SER B 1 23 ? -7.332 18.125 9.406 1 94.88 23 SER B N 1
ATOM 2348 C CA . SER B 1 23 ? -7.371 18.031 7.949 1 94.88 23 SER B CA 1
ATOM 2349 C C . SER B 1 23 ? -6.258 18.844 7.309 1 94.88 23 SER B C 1
ATOM 2351 O O . SER B 1 23 ? -5.949 19.953 7.766 1 94.88 23 SER B O 1
ATOM 2353 N N . ARG B 1 24 ? -5.613 18.312 6.285 1 95.56 24 ARG B N 1
ATOM 2354 C CA . ARG B 1 24 ? -4.578 18.969 5.496 1 95.56 24 ARG B CA 1
ATOM 2355 C C . ARG B 1 24 ? -4.379 18.266 4.156 1 95.56 24 ARG B C 1
ATOM 2357 O O . ARG B 1 24 ? -4.844 17.156 3.959 1 95.56 24 ARG B O 1
ATOM 2364 N N . VAL B 1 25 ? -3.795 18.938 3.258 1 95.31 25 VAL B N 1
ATOM 2365 C CA . VAL B 1 25 ? -3.291 18.328 2.031 1 95.31 25 VAL B CA 1
ATOM 2366 C C . VAL B 1 25 ? -1.766 18.266 2.08 1 95.31 25 VAL B C 1
ATOM 2368 O O . VAL B 1 25 ? -1.098 19.266 2.354 1 95.31 25 VAL B O 1
ATOM 2371 N N . LYS B 1 26 ? -1.29 17.141 1.97 1 94.5 26 LYS B N 1
ATOM 2372 C CA . LYS B 1 26 ? 0.153 16.938 1.895 1 94.5 26 LYS B CA 1
ATOM 2373 C C . LYS B 1 26 ? 0.575 16.516 0.49 1 94.5 26 LYS B C 1
ATOM 2375 O O . LYS B 1 26 ? -0.003 15.586 -0.084 1 94.5 26 LYS B O 1
ATOM 2380 N N . LEU B 1 27 ? 1.53 17.125 -0.065 1 95 27 LEU B N 1
ATOM 2381 C CA . LEU B 1 27 ? 2.072 16.781 -1.372 1 95 27 LEU B CA 1
ATOM 2382 C C . LEU B 1 27 ? 3.547 16.406 -1.266 1 95 27 LEU B C 1
ATOM 2384 O O . LEU B 1 27 ? 4.297 17.031 -0.512 1 95 27 LEU B O 1
ATOM 2388 N N . SER B 1 28 ? 3.918 15.398 -1.954 1 93.06 28 SER B N 1
ATOM 2389 C CA . SER B 1 28 ? 5.324 15.016 -2.049 1 93.06 28 SER B CA 1
ATOM 2390 C C . SER B 1 28 ? 6.004 15.703 -3.23 1 93.06 28 SER B C 1
ATOM 2392 O O . SER B 1 28 ? 5.477 15.695 -4.344 1 93.06 28 SER B O 1
ATOM 2394 N N . LEU B 1 29 ? 7.184 16.188 -2.955 1 94 29 LEU B N 1
ATOM 2395 C CA . LEU B 1 29 ? 7.93 16.922 -3.967 1 94 29 LEU B CA 1
ATOM 2396 C C . LEU B 1 29 ? 9.219 16.203 -4.328 1 94 29 LEU B C 1
ATOM 2398 O O . LEU B 1 29 ? 9.898 15.656 -3.453 1 94 29 LEU B O 1
ATOM 2402 N N . THR B 1 30 ? 9.531 16.109 -5.555 1 91.56 30 THR B N 1
ATOM 2403 C CA . THR B 1 30 ? 10.812 15.641 -6.062 1 91.56 30 THR B CA 1
ATOM 2404 C C . THR B 1 30 ? 11.414 16.656 -7.031 1 91.56 30 THR B C 1
ATOM 2406 O O . THR B 1 30 ? 10.75 17.078 -7.98 1 91.56 30 THR B O 1
ATOM 2409 N N . ILE B 1 31 ? 12.602 17.031 -6.816 1 92.56 31 ILE B N 1
ATOM 2410 C CA . ILE B 1 31 ? 13.25 18.094 -7.582 1 92.56 31 ILE B CA 1
ATOM 2411 C C . ILE B 1 31 ? 14.352 17.5 -8.453 1 92.56 31 ILE B C 1
ATOM 2413 O O . ILE B 1 31 ? 15.305 16.906 -7.938 1 92.56 31 ILE B O 1
ATOM 2417 N N . HIS B 1 32 ? 14.242 17.672 -9.734 1 91.88 32 HIS B N 1
ATOM 2418 C CA . HIS B 1 32 ? 15.219 17.188 -10.703 1 91.88 32 HIS B CA 1
ATOM 2419 C C . HIS B 1 32 ? 15.914 18.344 -11.414 1 91.88 32 HIS B C 1
ATOM 2421 O O . HIS B 1 32 ? 15.258 19.297 -11.82 1 91.88 32 HIS B O 1
ATOM 2427 N N . PRO B 1 33 ? 17.172 18.203 -11.594 1 90.56 33 PRO B N 1
ATOM 2428 C CA . PRO B 1 33 ? 17.859 19.234 -12.375 1 90.56 33 PRO B CA 1
ATOM 2429 C C . PRO B 1 33 ? 17.609 19.094 -13.875 1 90.56 33 PRO B C 1
ATOM 2431 O O . PRO B 1 33 ? 17.5 17.984 -14.391 1 90.56 33 PRO B O 1
ATOM 2434 N N . LEU B 1 34 ? 17.438 20.125 -14.508 1 88.62 34 LEU B N 1
ATOM 2435 C CA . LEU B 1 34 ? 17.281 20.125 -15.953 1 88.62 34 LEU B CA 1
ATOM 2436 C C . LEU B 1 34 ? 18.641 20.281 -16.641 1 88.62 34 LEU B C 1
ATOM 2438 O O . LEU B 1 34 ? 18.734 20.156 -17.859 1 88.62 34 LEU B O 1
ATOM 2442 N N . VAL B 1 35 ? 19.641 20.5 -15.852 1 79.12 35 VAL B N 1
ATOM 2443 C CA . VAL B 1 35 ? 21 20.625 -16.375 1 79.12 35 VAL B CA 1
ATOM 2444 C C . VAL B 1 35 ? 21.797 19.375 -16.031 1 79.12 35 VAL B C 1
ATOM 2446 O O . VAL B 1 35 ? 21.547 18.734 -15 1 79.12 35 VAL B O 1
ATOM 2449 N N . PRO B 1 36 ? 22.641 18.969 -16.875 1 69.69 36 PRO B N 1
ATOM 2450 C CA . PRO B 1 36 ? 23.359 17.688 -16.734 1 69.69 36 PRO B CA 1
ATOM 2451 C C . PRO B 1 36 ? 24.172 17.609 -15.438 1 69.69 36 PRO B C 1
ATOM 2453 O O . PRO B 1 36 ? 24.312 16.531 -14.867 1 69.69 36 PRO B O 1
ATOM 2456 N N . SER B 1 37 ? 24.797 18.609 -15.047 1 66.88 37 SER B N 1
ATOM 2457 C CA . SER B 1 37 ? 25.641 18.484 -13.859 1 66.88 37 SER B CA 1
ATOM 2458 C C . SER B 1 37 ? 25.359 19.609 -12.867 1 66.88 37 SER B C 1
ATOM 2460 O O . SER B 1 37 ? 25.359 20.781 -13.242 1 66.88 37 SER B O 1
ATOM 2462 N N . VAL B 1 38 ? 24.797 19.094 -11.703 1 67.69 38 VAL B N 1
ATOM 2463 C CA . VAL B 1 38 ? 24.609 20.078 -10.641 1 67.69 38 VAL B CA 1
ATOM 2464 C C . VAL B 1 38 ? 25.672 19.875 -9.555 1 67.69 38 VAL B C 1
ATOM 2466 O O . VAL B 1 38 ? 25.828 18.781 -9.031 1 67.69 38 VAL B O 1
ATOM 2469 N N . SER B 1 39 ? 26.453 20.859 -9.406 1 69.25 39 SER B N 1
ATOM 2470 C CA . SER B 1 39 ? 27.547 20.797 -8.445 1 69.25 39 SER B CA 1
ATOM 2471 C C . SER B 1 39 ? 27.156 21.438 -7.113 1 69.25 39 SER B C 1
ATOM 2473 O O . SER B 1 39 ? 27.734 21.125 -6.074 1 69.25 39 SER B O 1
ATOM 2475 N N . LYS B 1 40 ? 26.203 22.297 -7.16 1 77.75 40 LYS B N 1
ATOM 2476 C CA . LYS B 1 40 ? 25.828 22.984 -5.934 1 77.75 40 LYS B CA 1
ATOM 2477 C C . LYS B 1 40 ? 24.469 22.516 -5.418 1 77.75 40 LYS B C 1
ATOM 2479 O O . LYS B 1 40 ? 23.578 22.188 -6.207 1 77.75 40 LYS B O 1
ATOM 2484 N N . PRO B 1 41 ? 24.391 22.5 -4.098 1 85.81 41 PRO B N 1
ATOM 2485 C CA . PRO B 1 41 ? 23.094 22.156 -3.506 1 85.81 41 PRO B CA 1
ATOM 2486 C C . PRO B 1 41 ? 22 23.141 -3.863 1 85.81 41 PRO B C 1
ATOM 2488 O O . PRO B 1 41 ? 22.281 24.328 -4.102 1 85.81 41 PRO B O 1
ATOM 2491 N N . ILE B 1 42 ? 20.906 22.656 -3.896 1 89.06 42 ILE B N 1
ATOM 2492 C CA . ILE B 1 42 ? 19.75 23.484 -4.25 1 89.06 42 ILE B CA 1
ATOM 2493 C C . ILE B 1 42 ? 19.531 24.547 -3.174 1 89.06 42 ILE B C 1
ATOM 2495 O O . ILE B 1 42 ? 19.766 24.297 -1.989 1 89.06 42 ILE B O 1
ATOM 2499 N N . ASP B 1 43 ? 19.141 25.703 -3.564 1 92 43 ASP B N 1
ATOM 2500 C CA . ASP B 1 43 ? 18.75 26.75 -2.625 1 92 43 ASP B CA 1
ATOM 2501 C C . ASP B 1 43 ? 17.359 26.5 -2.055 1 92 43 ASP B C 1
ATOM 2503 O O . ASP B 1 43 ? 16.359 26.812 -2.691 1 92 43 ASP B O 1
ATOM 2507 N N . GLU B 1 44 ? 17.312 26.031 -0.841 1 92.94 44 GLU B N 1
ATOM 2508 C CA . GLU B 1 44 ? 16.047 25.656 -0.213 1 92.94 44 GLU B CA 1
ATOM 2509 C C . GLU B 1 44 ? 15.141 26.859 -0.01 1 92.94 44 GLU B C 1
ATOM 2511 O O . GLU B 1 44 ? 13.93 26.781 -0.207 1 92.94 44 GLU B O 1
ATOM 2516 N N . TRP B 1 45 ? 15.766 27.906 0.42 1 94.38 45 TRP B N 1
ATOM 2517 C CA . TRP B 1 45 ? 14.992 29.109 0.7 1 94.38 45 TRP B CA 1
ATOM 2518 C C . TRP B 1 45 ? 14.32 29.625 -0.565 1 94.38 45 TRP B C 1
ATOM 2520 O O . TRP B 1 45 ? 13.117 29.922 -0.565 1 94.38 45 TRP B O 1
ATOM 2530 N N . GLN B 1 46 ? 15.062 29.734 -1.585 1 95.44 46 GLN B N 1
ATOM 2531 C CA . GLN B 1 46 ? 14.508 30.219 -2.848 1 95.44 46 GLN B CA 1
ATOM 2532 C C . GLN B 1 46 ? 13.43 29.281 -3.373 1 95.44 46 GLN B C 1
ATOM 2534 O O . GLN B 1 46 ? 12.438 29.719 -3.953 1 95.44 46 GLN B O 1
ATOM 2539 N N . LEU B 1 47 ? 13.711 28.031 -3.234 1 96.12 47 LEU B N 1
ATOM 2540 C CA . LEU B 1 47 ? 12.719 27.047 -3.648 1 96.12 47 LEU B CA 1
ATOM 2541 C C . LEU B 1 47 ? 11.406 27.266 -2.902 1 96.12 47 LEU B C 1
ATOM 2543 O O . LEU B 1 47 ? 10.336 27.344 -3.52 1 96.12 47 LEU B O 1
ATOM 2547 N N . LYS B 1 48 ? 11.461 27.391 -1.586 1 96.62 48 LYS B N 1
ATOM 2548 C CA . LYS B 1 48 ? 10.273 27.609 -0.763 1 96.62 48 LYS B CA 1
ATOM 2549 C C . LYS B 1 48 ? 9.539 28.875 -1.174 1 96.62 48 LYS B C 1
ATOM 2551 O O . LYS B 1 48 ? 8.312 28.859 -1.329 1 96.62 48 LYS B O 1
ATOM 2556 N N . ARG B 1 49 ? 10.258 29.922 -1.406 1 95.81 49 ARG B N 1
ATOM 2557 C CA . ARG B 1 49 ? 9.664 31.188 -1.809 1 95.81 49 ARG B CA 1
ATOM 2558 C C . ARG B 1 49 ? 8.953 31.062 -3.154 1 95.81 49 ARG B C 1
ATOM 2560 O O . ARG B 1 49 ? 7.859 31.594 -3.338 1 95.81 49 ARG B O 1
ATOM 2567 N N . SER B 1 50 ? 9.609 30.359 -4.012 1 95.94 50 SER B N 1
ATOM 2568 C CA . SER B 1 50 ? 9.031 30.172 -5.336 1 95.94 50 SER B CA 1
ATOM 2569 C C . SER B 1 50 ? 7.711 29.406 -5.254 1 95.94 50 SER B C 1
ATOM 2571 O O . SER B 1 50 ? 6.746 29.75 -5.945 1 95.94 50 SER B O 1
ATOM 2573 N N . LEU B 1 51 ? 7.672 28.422 -4.426 1 96.62 51 LEU B N 1
ATOM 2574 C CA . LEU B 1 51 ? 6.469 27.609 -4.277 1 96.62 51 LEU B CA 1
ATOM 2575 C C . LEU B 1 51 ? 5.348 28.422 -3.623 1 96.62 51 LEU B C 1
ATOM 2577 O O . LEU B 1 51 ? 4.191 28.328 -4.043 1 96.62 51 LEU B O 1
ATOM 2581 N N . ILE B 1 52 ? 5.699 29.188 -2.635 1 96.75 52 ILE B N 1
ATOM 2582 C CA . ILE B 1 52 ? 4.727 30.031 -1.955 1 96.75 52 ILE B CA 1
ATOM 2583 C C . ILE B 1 52 ? 4.121 31.031 -2.947 1 96.75 52 ILE B C 1
ATOM 2585 O O . ILE B 1 52 ? 2.902 31.188 -3.006 1 96.75 52 ILE B O 1
ATOM 2589 N N . ASP B 1 53 ? 4.988 31.641 -3.754 1 95.31 53 ASP B N 1
ATOM 2590 C CA . ASP B 1 53 ? 4.539 32.594 -4.758 1 95.31 53 ASP B CA 1
ATOM 2591 C C . ASP B 1 53 ? 3.645 31.922 -5.797 1 95.31 53 ASP B C 1
ATOM 2593 O O . ASP B 1 53 ? 2.625 32.5 -6.203 1 95.31 53 ASP B O 1
ATOM 2597 N N . PHE B 1 54 ? 4.016 30.812 -6.184 1 95.44 54 PHE B N 1
ATOM 2598 C CA . PHE B 1 54 ? 3.234 30.078 -7.172 1 95.44 54 PHE B CA 1
ATOM 2599 C C . PHE B 1 54 ? 1.831 29.797 -6.648 1 95.44 54 PHE B C 1
ATOM 2601 O O . PHE B 1 54 ? 0.844 30.047 -7.344 1 95.44 54 PHE B O 1
ATOM 2608 N N . LEU B 1 55 ? 1.722 29.25 -5.445 1 94.94 55 LEU B N 1
ATOM 2609 C CA . LEU B 1 55 ? 0.436 28.875 -4.867 1 94.94 55 LEU B CA 1
ATOM 2610 C C . LEU B 1 55 ? -0.447 30.094 -4.66 1 94.94 55 LEU B C 1
ATOM 2612 O O . LEU B 1 55 ? -1.661 30.031 -4.867 1 94.94 55 LEU B O 1
ATOM 2616 N N . LYS B 1 56 ? 0.194 31.172 -4.344 1 93.38 56 LYS B N 1
ATOM 2617 C CA . LYS B 1 56 ? -0.542 32.406 -4.113 1 93.38 56 LYS B CA 1
ATOM 2618 C C . LYS B 1 56 ? -1.078 33 -5.422 1 93.38 56 LYS B C 1
ATOM 2620 O O . LYS B 1 56 ? -2.205 33.469 -5.473 1 93.38 56 LYS B O 1
ATOM 2625 N N . ASN B 1 57 ? -0.339 32.781 -6.461 1 92.38 57 ASN B N 1
ATOM 2626 C CA . ASN B 1 57 ? -0.634 33.531 -7.68 1 92.38 57 ASN B CA 1
ATOM 2627 C C . ASN B 1 57 ? -1.235 32.625 -8.758 1 92.38 57 ASN B C 1
ATOM 2629 O O . ASN B 1 57 ? -1.881 33.094 -9.688 1 92.38 57 ASN B O 1
ATOM 2633 N N . SER B 1 58 ? -1.062 31.328 -8.688 1 89.62 58 SER B N 1
ATOM 2634 C CA . SER B 1 58 ? -1.396 30.484 -9.828 1 89.62 58 SER B CA 1
ATOM 2635 C C . SER B 1 58 ? -2.529 29.516 -9.484 1 89.62 58 SER B C 1
ATOM 2637 O O . SER B 1 58 ? -2.941 28.719 -10.32 1 89.62 58 SER B O 1
ATOM 2639 N N . THR B 1 59 ? -2.98 29.562 -8.266 1 87.69 59 THR B N 1
ATOM 2640 C CA . THR B 1 59 ? -4.055 28.641 -7.902 1 87.69 59 THR B CA 1
ATOM 2641 C C . THR B 1 59 ? -5.348 29.406 -7.625 1 87.69 59 THR B C 1
ATOM 2643 O O . THR B 1 59 ? -5.312 30.562 -7.207 1 87.69 59 THR B O 1
ATOM 2646 N N . LEU B 1 60 ? -6.473 28.875 -8.016 1 82.88 60 LEU B N 1
ATOM 2647 C CA . LEU B 1 60 ? -7.797 29.406 -7.734 1 82.88 60 LEU B CA 1
ATOM 2648 C C . LEU B 1 60 ? -8.633 28.406 -6.941 1 82.88 60 LEU B C 1
ATOM 2650 O O . LEU B 1 60 ? -8.93 27.312 -7.434 1 82.88 60 LEU B O 1
ATOM 2654 N N . PRO B 1 61 ? -9.055 28.781 -5.809 1 84.81 61 PRO B N 1
ATOM 2655 C CA . PRO B 1 61 ? -8.719 29.953 -5.004 1 84.81 61 PRO B CA 1
ATOM 2656 C C . PRO B 1 61 ? -7.25 29.984 -4.582 1 84.81 61 PRO B C 1
ATOM 2658 O O . PRO B 1 61 ? -6.574 28.953 -4.613 1 84.81 61 PRO B O 1
ATOM 2661 N N . SER B 1 62 ? -6.785 31.188 -4.156 1 87.88 62 SER B N 1
ATOM 2662 C CA . SER B 1 62 ? -5.398 31.344 -3.723 1 87.88 62 SER B CA 1
ATOM 2663 C C . SER B 1 62 ? -5.129 30.562 -2.443 1 87.88 62 SER B C 1
ATOM 2665 O O . SER B 1 62 ? -5.961 30.547 -1.534 1 87.88 62 SER B O 1
ATOM 2667 N N . VAL B 1 63 ? -4.047 29.938 -2.42 1 90.31 63 VAL B N 1
ATOM 2668 C CA . VAL B 1 63 ? -3.648 29.125 -1.271 1 90.31 63 VAL B CA 1
ATOM 2669 C C . VAL B 1 63 ? -2.484 29.797 -0.547 1 90.31 63 VAL B C 1
ATOM 2671 O O . VAL B 1 63 ? -1.445 30.078 -1.151 1 90.31 63 VAL B O 1
ATOM 2674 N N . ALA B 1 64 ? -2.699 30.156 0.644 1 89.88 64 ALA B N 1
ATOM 2675 C CA . ALA B 1 64 ? -1.653 30.75 1.468 1 89.88 64 ALA B CA 1
ATOM 2676 C C . ALA B 1 64 ? -0.935 29.703 2.303 1 89.88 64 ALA B C 1
ATOM 2678 O O . ALA B 1 64 ? -1.574 28.938 3.023 1 89.88 64 ALA B O 1
ATOM 2679 N N . ILE B 1 65 ? 0.335 29.641 2.102 1 92.75 65 ILE B N 1
ATOM 2680 C CA . ILE B 1 65 ? 1.132 28.734 2.918 1 92.75 65 ILE B CA 1
ATOM 2681 C C . ILE B 1 65 ? 2.344 29.469 3.48 1 92.75 65 ILE B C 1
ATOM 2683 O O . ILE B 1 65 ? 2.729 30.531 2.971 1 92.75 65 ILE B O 1
ATOM 2687 N N . SER B 1 66 ? 2.836 29.016 4.555 1 93.88 66 SER B N 1
ATOM 2688 C CA . SER B 1 66 ? 4.043 29.578 5.156 1 93.88 66 SER B CA 1
ATOM 2689 C C . SER B 1 66 ? 5.266 28.719 4.844 1 93.88 66 SER B C 1
ATOM 2691 O O . SER B 1 66 ? 5.133 27.609 4.316 1 93.88 66 SER B O 1
ATOM 2693 N N . GLU B 1 67 ? 6.438 29.203 5.113 1 93.5 67 GLU B N 1
ATOM 2694 C CA . GLU B 1 67 ? 7.68 28.469 4.875 1 93.5 67 GLU B CA 1
ATOM 2695 C C . GLU B 1 67 ? 7.746 27.203 5.707 1 93.5 67 GLU B C 1
ATOM 2697 O O . GLU B 1 67 ? 8.32 26.188 5.273 1 93.5 67 GLU B O 1
ATOM 2702 N N . GLU B 1 68 ? 7.109 27.25 6.859 1 91.25 68 GLU B N 1
ATOM 2703 C CA . GLU B 1 68 ? 7.141 26.109 7.77 1 91.25 68 GLU B CA 1
ATOM 2704 C C . GLU B 1 68 ? 6.336 24.938 7.207 1 91.25 68 GLU B C 1
ATOM 2706 O O . GLU B 1 68 ? 6.48 23.797 7.668 1 91.25 68 GLU B O 1
ATOM 2711 N N . ASP B 1 69 ? 5.516 25.234 6.23 1 93.75 69 ASP B N 1
ATOM 2712 C CA . ASP B 1 69 ? 4.652 24.219 5.648 1 93.75 69 ASP B CA 1
ATOM 2713 C C . ASP B 1 69 ? 5.355 23.5 4.496 1 93.75 69 ASP B C 1
ATOM 2715 O O . ASP B 1 69 ? 4.766 22.625 3.85 1 93.75 69 ASP B O 1
ATOM 2719 N N . ILE B 1 70 ? 6.582 23.891 4.254 1 94.25 70 ILE B N 1
ATOM 2720 C CA . ILE B 1 70 ? 7.383 23.25 3.211 1 94.25 70 ILE B CA 1
ATOM 2721 C C . ILE B 1 70 ? 8.656 22.688 3.818 1 94.25 70 ILE B C 1
ATOM 2723 O O . ILE B 1 70 ? 9.422 23.391 4.473 1 94.25 70 ILE B O 1
ATOM 2727 N N . VAL B 1 71 ? 8.82 21.438 3.691 1 89.88 71 VAL B N 1
ATOM 2728 C CA . VAL B 1 71 ? 10.023 20.75 4.156 1 89.88 71 VAL B CA 1
ATOM 2729 C C . VAL B 1 71 ? 10.812 20.219 2.963 1 89.88 71 VAL B C 1
ATOM 2731 O O . VAL B 1 71 ? 10.242 19.562 2.082 1 89.88 71 VAL B O 1
ATOM 2734 N N . VAL B 1 72 ? 12.102 20.516 2.904 1 89.44 72 VAL B N 1
ATOM 2735 C CA . VAL B 1 72 ? 12.953 20.094 1.795 1 89.44 72 VAL B CA 1
ATOM 2736 C C . VAL B 1 72 ? 14.188 19.375 2.334 1 89.44 72 VAL B C 1
ATOM 2738 O O . VAL B 1 72 ? 14.781 19.797 3.328 1 89.44 72 VAL B O 1
ATOM 2741 N N . ARG B 1 73 ? 14.5 18.328 1.725 1 84 73 ARG B N 1
ATOM 2742 C CA . ARG B 1 73 ? 15.711 17.578 2.033 1 84 73 ARG B CA 1
ATOM 2743 C C . ARG B 1 73 ? 16.594 17.422 0.797 1 84 73 ARG B C 1
ATOM 2745 O O . ARG B 1 73 ? 16.172 16.844 -0.207 1 84 73 ARG B O 1
ATOM 2752 N N . ARG B 1 74 ? 17.734 17.844 0.941 1 85.06 74 ARG B N 1
ATOM 2753 C CA . ARG B 1 74 ? 18.672 17.766 -0.181 1 85.06 74 ARG B CA 1
ATOM 2754 C C . ARG B 1 74 ? 19.422 16.438 -0.176 1 85.06 74 ARG B C 1
ATOM 2756 O O . ARG B 1 74 ? 19.703 15.875 0.887 1 85.06 74 ARG B O 1
ATOM 2763 N N . HIS B 1 75 ? 19.734 16.016 -1.376 1 79.38 75 HIS B N 1
ATOM 2764 C CA . HIS B 1 75 ? 20.609 14.852 -1.484 1 79.38 75 HIS B CA 1
ATOM 2765 C C . HIS B 1 75 ? 22.078 15.258 -1.389 1 79.38 75 HIS B C 1
ATOM 2767 O O . HIS B 1 75 ? 22.469 16.297 -1.923 1 79.38 75 HIS B O 1
ATOM 2773 N N . ARG B 1 76 ? 22.828 14.57 -0.614 1 70.5 76 ARG B N 1
ATOM 27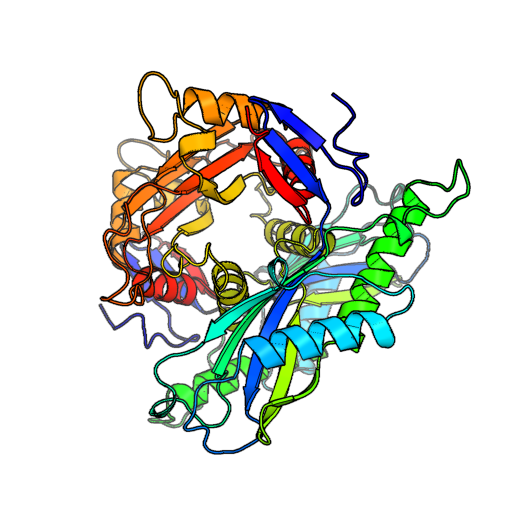74 C CA . ARG B 1 76 ? 24.203 14.953 -0.321 1 70.5 76 ARG B CA 1
ATOM 2775 C C . ARG B 1 76 ? 25.141 14.555 -1.462 1 70.5 76 ARG B C 1
ATOM 2777 O O . ARG B 1 76 ? 26.078 15.281 -1.779 1 70.5 76 ARG B O 1
ATOM 2784 N N . ASP B 1 77 ? 24.938 13.398 -1.949 1 69.25 77 ASP B N 1
ATOM 2785 C CA . ASP B 1 77 ? 25.906 12.93 -2.936 1 69.25 77 ASP B CA 1
ATOM 2786 C C . ASP B 1 77 ? 25.516 13.359 -4.344 1 69.25 77 ASP B C 1
ATOM 2788 O O . ASP B 1 77 ? 25.188 12.516 -5.188 1 69.25 77 ASP B O 1
ATOM 2792 N N . LEU B 1 78 ? 25.734 14.609 -4.555 1 67.19 78 LEU B N 1
ATOM 2793 C CA . LEU B 1 78 ? 25.312 15.164 -5.84 1 67.19 78 LEU B CA 1
ATOM 2794 C C . LEU B 1 78 ? 26.25 14.703 -6.957 1 67.19 78 LEU B C 1
ATOM 2796 O O . LEU B 1 78 ? 25.828 14.57 -8.109 1 67.19 78 LEU B O 1
ATOM 2800 N N . LYS B 1 79 ? 27.406 14.523 -6.613 1 65.19 79 LYS B N 1
ATOM 2801 C CA . LYS B 1 79 ? 28.391 14.172 -7.621 1 65.19 79 LYS B CA 1
ATOM 2802 C C . LYS B 1 79 ? 28.188 12.742 -8.125 1 65.19 79 LYS B C 1
ATOM 2804 O O . LYS B 1 79 ? 28.531 12.43 -9.266 1 65.19 79 LYS B O 1
ATOM 2809 N N . LYS B 1 80 ? 27.656 11.992 -7.324 1 64.62 80 LYS B N 1
ATOM 2810 C CA . LYS B 1 80 ? 27.516 10.578 -7.68 1 64.62 80 LYS B CA 1
ATOM 2811 C C . LYS B 1 80 ? 26.172 10.305 -8.352 1 64.62 80 LYS B C 1
ATOM 2813 O O . LYS B 1 80 ? 25.938 9.203 -8.844 1 64.62 80 LYS B O 1
ATOM 2818 N N . ARG B 1 81 ? 25.547 11.344 -8.461 1 66.69 81 ARG B N 1
ATOM 2819 C CA . ARG B 1 81 ? 24.188 11.117 -8.945 1 66.69 81 ARG B CA 1
ATOM 2820 C C . ARG B 1 81 ? 24.125 11.211 -10.461 1 66.69 81 ARG B C 1
ATOM 2822 O O . ARG B 1 81 ? 24.844 12.008 -11.07 1 66.69 81 ARG B O 1
ATOM 2829 N N . LYS B 1 82 ? 23.422 10.312 -10.914 1 65.19 82 LYS B N 1
ATOM 2830 C CA . LYS B 1 82 ? 23.172 10.352 -12.352 1 65.19 82 LYS B CA 1
ATOM 2831 C C . LYS B 1 82 ? 22.359 11.586 -12.734 1 65.19 82 LYS B C 1
ATOM 2833 O O . LYS B 1 82 ? 21.656 12.148 -11.906 1 65.19 82 LYS B O 1
ATOM 2838 N N . ARG B 1 83 ? 22.641 12.102 -13.906 1 61.66 83 ARG B N 1
ATOM 2839 C CA . ARG B 1 83 ? 22.109 13.352 -14.453 1 61.66 83 ARG B CA 1
ATOM 2840 C C . ARG B 1 83 ? 20.609 13.477 -14.195 1 61.66 83 ARG B C 1
ATOM 2842 O O . ARG B 1 83 ? 20.125 14.555 -13.867 1 61.66 83 ARG B O 1
ATOM 2849 N N . GLU B 1 84 ? 19.875 12.406 -14.25 1 68.62 84 GLU B N 1
ATOM 2850 C CA . GLU B 1 84 ? 18.422 12.539 -14.219 1 68.62 84 GLU B CA 1
ATOM 2851 C C . GLU B 1 84 ? 17.875 12.18 -12.844 1 68.62 84 GLU B C 1
ATOM 2853 O O . GLU B 1 84 ? 16.656 12.25 -12.625 1 68.62 84 GLU B O 1
ATOM 2858 N N . GLU B 1 85 ? 18.844 12.227 -11.93 1 82.75 85 GLU B N 1
ATOM 2859 C CA . GLU B 1 85 ? 18.359 11.828 -10.609 1 82.75 85 GLU B CA 1
ATOM 2860 C C . GLU B 1 85 ? 17.938 13.039 -9.789 1 82.75 85 GLU B C 1
ATOM 2862 O O . GLU B 1 85 ? 18.438 14.148 -10 1 82.75 85 GLU B O 1
ATOM 2867 N N . ALA B 1 86 ? 17.078 12.914 -8.891 1 87.44 86 ALA B N 1
ATOM 2868 C CA . ALA B 1 86 ? 16.562 13.992 -8.039 1 87.44 86 ALA B CA 1
ATOM 2869 C C . ALA B 1 86 ? 17.656 14.547 -7.141 1 87.44 86 ALA B C 1
ATOM 2871 O O . ALA B 1 86 ? 18.5 13.797 -6.633 1 87.44 86 ALA B O 1
ATOM 2872 N N . VAL B 1 87 ? 17.672 15.797 -6.973 1 88.56 87 VAL B N 1
ATOM 2873 C CA . VAL B 1 87 ? 18.672 16.438 -6.141 1 88.56 87 VAL B CA 1
ATOM 2874 C C . VAL B 1 87 ? 18.094 16.734 -4.758 1 88.56 87 VAL B C 1
ATOM 2876 O O . VAL B 1 87 ? 18.828 16.984 -3.807 1 88.56 87 VAL B O 1
ATOM 2879 N N . ALA B 1 88 ? 16.766 16.703 -4.723 1 88.25 88 ALA B N 1
ATOM 2880 C CA . ALA B 1 88 ? 16.094 16.953 -3.445 1 88.25 88 ALA B CA 1
ATOM 2881 C C . ALA B 1 88 ? 14.695 16.344 -3.432 1 88.25 88 ALA B C 1
ATOM 2883 O O . ALA B 1 88 ? 14.133 16.047 -4.488 1 88.25 88 ALA B O 1
ATOM 2884 N N . HIS B 1 89 ? 14.234 16.094 -2.234 1 89 89 HIS B N 1
ATOM 2885 C CA . HIS B 1 89 ? 12.844 15.734 -1.978 1 89 89 HIS B CA 1
ATOM 2886 C C . HIS B 1 89 ? 12.211 16.656 -0.942 1 89 89 HIS B C 1
ATOM 2888 O O . HIS B 1 89 ? 12.914 17.312 -0.174 1 89 89 HIS B O 1
ATOM 2894 N N . GLY B 1 90 ? 10.875 16.719 -1.039 1 89.75 90 GLY B N 1
ATOM 2895 C CA . GLY B 1 90 ? 10.203 17.562 -0.074 1 89.75 90 GLY B CA 1
ATOM 2896 C C . GLY B 1 90 ? 8.742 17.203 0.125 1 89.75 90 GLY B C 1
ATOM 2897 O O . GLY B 1 90 ? 8.25 16.25 -0.477 1 89.75 90 GLY B O 1
ATOM 2898 N N . ALA B 1 91 ? 8.211 17.906 1.106 1 92 91 ALA B N 1
ATOM 2899 C CA . ALA B 1 91 ? 6.777 17.828 1.384 1 92 91 ALA B CA 1
ATOM 2900 C C . ALA B 1 91 ? 6.172 19.219 1.576 1 92 91 ALA B C 1
ATOM 2902 O O . ALA B 1 91 ? 6.793 20.094 2.182 1 92 91 ALA B O 1
ATOM 2903 N N . LEU B 1 92 ? 5.082 19.391 0.977 1 94.62 92 LEU B N 1
ATOM 2904 C CA . LEU B 1 92 ? 4.305 20.609 1.099 1 94.62 92 LEU B CA 1
ATOM 2905 C C . LEU B 1 92 ? 2.971 20.344 1.787 1 94.62 92 LEU B C 1
ATOM 2907 O O . LEU B 1 92 ? 2.24 19.438 1.404 1 94.62 92 LEU B O 1
ATOM 2911 N N . PHE B 1 93 ? 2.699 21.156 2.846 1 94.5 93 PHE B N 1
ATOM 2912 C CA . PHE B 1 93 ? 1.472 21 3.615 1 94.5 93 PHE B CA 1
ATOM 2913 C C . PHE B 1 93 ? 0.56 22.203 3.445 1 94.5 93 PHE B C 1
ATOM 2915 O O . PHE B 1 93 ? 0.987 23.344 3.646 1 94.5 93 PHE B O 1
ATOM 2922 N N . ILE B 1 94 ? -0.604 21.953 3.049 1 95.56 94 ILE B N 1
ATOM 2923 C CA . ILE B 1 94 ? -1.648 22.969 3.045 1 95.56 94 ILE B CA 1
ATOM 2924 C C . ILE B 1 94 ? -2.627 22.719 4.188 1 95.56 94 ILE B C 1
ATOM 2926 O O . ILE B 1 94 ? -3.414 21.766 4.137 1 95.56 94 ILE B O 1
ATOM 2930 N N . ARG B 1 95 ? -2.633 23.594 5.137 1 93.94 95 ARG B N 1
ATOM 2931 C CA . ARG B 1 95 ? -3.371 23.344 6.371 1 93.94 95 ARG B CA 1
ATOM 2932 C C . ARG B 1 95 ? -4.648 24.172 6.422 1 93.94 95 ARG B C 1
ATOM 2934 O O . ARG B 1 95 ? -5.633 23.781 7.043 1 93.94 95 ARG B O 1
ATOM 2941 N N . ASP B 1 96 ? -4.621 25.344 5.766 1 91 96 ASP B N 1
ATOM 2942 C CA . ASP B 1 96 ? -5.82 26.172 5.703 1 91 96 ASP B CA 1
ATOM 2943 C C . ASP B 1 96 ? -6.684 25.797 4.5 1 91 96 ASP B C 1
ATOM 2945 O O . ASP B 1 96 ? -6.383 26.172 3.367 1 91 96 ASP B O 1
ATOM 2949 N N . LEU B 1 97 ? -7.809 25.109 4.82 1 90.5 97 LEU B N 1
ATOM 2950 C CA . LEU B 1 97 ? -8.703 24.641 3.768 1 90.5 97 LEU B CA 1
ATOM 2951 C C . LEU B 1 97 ? -10.062 25.312 3.857 1 90.5 97 LEU B C 1
ATOM 2953 O O . LEU B 1 97 ? -11.047 24.828 3.309 1 90.5 97 LEU B O 1
ATOM 2957 N N . GLY B 1 98 ? -10.148 26.391 4.531 1 86 98 GLY B N 1
ATOM 2958 C CA . GLY B 1 98 ? -11.383 27.125 4.785 1 86 98 GLY B CA 1
ATOM 2959 C C . GLY B 1 98 ? -12.055 27.625 3.518 1 86 98 GLY B C 1
ATOM 2960 O O . GLY B 1 98 ? -13.273 27.781 3.479 1 86 98 GLY B O 1
ATOM 2961 N N . PHE B 1 99 ? -11.297 27.859 2.52 1 82.69 99 PHE B N 1
ATOM 2962 C CA . PHE B 1 99 ? -11.82 28.391 1.267 1 82.69 99 PHE B CA 1
ATOM 2963 C C . PHE B 1 99 ? -12.734 27.375 0.586 1 82.69 99 PHE B C 1
ATOM 2965 O O . PHE B 1 99 ? -13.508 27.734 -0.3 1 82.69 99 PHE B O 1
ATOM 2972 N N . LEU B 1 100 ? -12.594 26.141 0.948 1 79.5 100 LEU B N 1
ATOM 2973 C CA . LEU B 1 100 ? -13.414 25.078 0.365 1 79.5 100 LEU B CA 1
ATOM 2974 C C . LEU B 1 100 ? -14.758 24.984 1.086 1 79.5 100 LEU B C 1
ATOM 2976 O O . LEU B 1 100 ? -15.695 24.359 0.578 1 79.5 100 LEU B O 1
ATOM 2980 N N . GLN B 1 101 ? -14.781 25.5 2.258 1 72.75 101 GLN B N 1
ATOM 2981 C CA . GLN B 1 101 ? -16 25.422 3.049 1 72.75 101 GLN B CA 1
ATOM 2982 C C . GLN B 1 101 ? -17.031 26.453 2.596 1 72.75 101 GLN B C 1
ATOM 2984 O O . GLN B 1 101 ? -16.734 27.656 2.572 1 72.75 101 GLN B O 1
ATOM 2989 N N . GLY B 1 102 ? -17.234 26.688 1.232 1 58.5 102 GLY B N 1
ATOM 2990 C CA . GLY B 1 102 ? -18.188 27.656 0.728 1 58.5 102 GLY B CA 1
ATOM 2991 C C . GLY B 1 102 ? -19.078 28.234 1.811 1 58.5 102 GLY B C 1
ATOM 2992 O O . GLY B 1 102 ? -19.203 27.672 2.895 1 58.5 102 GLY B O 1
ATOM 2993 N N . LYS B 1 103 ? -19.469 29.672 1.809 1 51.22 103 LYS B N 1
ATOM 2994 C CA . LYS B 1 103 ? -20.406 30.406 2.641 1 51.22 103 LYS B CA 1
ATOM 2995 C C . LYS B 1 103 ? -21.641 29.562 2.943 1 51.22 103 LYS B C 1
ATOM 2997 O O . LYS B 1 103 ? -22.484 29.938 3.766 1 51.22 103 LYS B O 1
ATOM 3002 N N . LYS B 1 104 ? -22.312 29.078 1.814 1 50.25 104 LYS B N 1
ATOM 3003 C CA . LYS B 1 104 ? -23.719 28.734 2.037 1 50.25 104 LYS B CA 1
ATOM 3004 C C . LYS B 1 104 ? -23.844 27.484 2.9 1 50.25 104 LYS B C 1
ATOM 3006 O O . LYS B 1 104 ? -23.047 26.547 2.779 1 50.25 104 LYS B O 1
ATOM 3011 N N . LYS B 1 105 ? -24.812 27.422 3.803 1 51.97 105 LYS B N 1
ATOM 3012 C CA . LYS B 1 105 ? -25.328 26.484 4.801 1 51.97 105 LYS B CA 1
ATOM 3013 C C . LYS B 1 105 ? -25.109 25.047 4.363 1 51.97 105 LYS B C 1
ATOM 3015 O O . LYS B 1 105 ? -24.531 24.25 5.105 1 51.97 105 LYS B O 1
ATOM 3020 N N . LYS B 1 106 ? -26.203 24.391 3.902 1 48.5 106 LYS B N 1
ATOM 3021 C CA . LYS B 1 106 ? -26.625 23 3.76 1 48.5 106 LYS B CA 1
ATOM 3022 C C . LYS B 1 106 ? -25.984 22.344 2.539 1 48.5 106 LYS B C 1
ATOM 3024 O O . LYS B 1 106 ? -26.625 21.594 1.813 1 48.5 106 LYS B O 1
ATOM 3029 N N . GLU B 1 107 ? -24.953 22.922 1.924 1 53.38 107 GLU B N 1
ATOM 3030 C CA . GLU B 1 107 ? -24.625 22.109 0.754 1 53.38 107 GLU B CA 1
ATOM 3031 C C . GLU B 1 107 ? -24.219 20.688 1.156 1 53.38 107 GLU B C 1
ATOM 3033 O O . GLU B 1 107 ? -23.594 20.484 2.201 1 53.38 107 GLU B O 1
ATOM 3038 N N . GLU B 1 108 ? -24.75 19.719 0.557 1 60.94 108 GLU B N 1
ATOM 3039 C CA . GLU B 1 108 ? -24.672 18.297 0.83 1 60.94 108 GLU B CA 1
ATOM 3040 C C . GLU B 1 108 ? -23.219 17.828 0.955 1 60.94 108 GLU B C 1
ATOM 3042 O O . GLU B 1 108 ? -22.359 18.234 0.167 1 60.94 108 GLU B O 1
ATOM 3047 N N . GLU B 1 109 ? -22.766 17.516 2.17 1 64.06 109 GLU B N 1
ATOM 3048 C CA . GLU B 1 109 ? -21.469 16.922 2.51 1 64.06 109 GLU B CA 1
ATOM 3049 C C . GLU B 1 109 ? -20.844 16.234 1.298 1 64.06 109 GLU B C 1
ATOM 3051 O O . GLU B 1 109 ? -19.641 16.344 1.065 1 64.06 109 GLU B O 1
ATOM 3056 N N . GLU B 1 110 ? -21.672 15.688 0.509 1 66.06 110 GLU B N 1
ATOM 3057 C CA . GLU B 1 110 ? -21.203 14.977 -0.669 1 66.06 110 GLU B CA 1
ATOM 3058 C C . GLU B 1 110 ? -20.641 15.938 -1.712 1 66.06 110 GLU B C 1
ATOM 3060 O O . GLU B 1 110 ? -19.641 15.641 -2.363 1 66.06 110 GLU B O 1
ATOM 3065 N N . GLY B 1 111 ? -21.281 17.031 -1.671 1 75.56 111 GLY B N 1
ATOM 3066 C CA . GLY B 1 111 ? -20.828 18.031 -2.619 1 75.56 111 GLY B CA 1
ATOM 3067 C C . GLY B 1 111 ? -19.484 18.625 -2.256 1 75.56 111 GLY B C 1
ATOM 3068 O O . GLY B 1 111 ? -18.625 18.812 -3.121 1 75.56 111 GLY B O 1
ATOM 3069 N N . LEU B 1 112 ? -19.281 18.812 -0.972 1 82 112 LEU B N 1
ATOM 3070 C CA . LEU B 1 112 ? -18.031 19.406 -0.488 1 82 112 LEU B CA 1
ATOM 3071 C C . LEU B 1 112 ? -16.875 18.453 -0.693 1 82 112 LEU B C 1
ATOM 3073 O O . LEU B 1 112 ? -15.773 18.875 -1.066 1 82 112 LEU B O 1
ATOM 3077 N N . GLU B 1 113 ? -17.141 17.25 -0.464 1 86.5 113 GLU B N 1
ATOM 3078 C CA . GLU B 1 113 ? -16.109 16.219 -0.652 1 86.5 113 GLU B CA 1
ATOM 3079 C C . GLU B 1 113 ? -15.672 16.141 -2.111 1 86.5 113 GLU B C 1
ATOM 3081 O O . GLU B 1 113 ? -14.477 16.078 -2.402 1 86.5 113 GLU B O 1
ATOM 3086 N N . LYS B 1 114 ? -16.641 16.156 -2.926 1 87.06 114 LYS B N 1
ATOM 3087 C CA . LYS B 1 114 ? -16.344 16.109 -4.352 1 87.06 114 LYS B CA 1
ATOM 3088 C C . LYS B 1 114 ? -15.539 17.328 -4.789 1 87.06 114 LYS B C 1
ATOM 3090 O O . LYS B 1 114 ? -14.586 17.203 -5.566 1 87.06 114 LYS B O 1
ATOM 3095 N N . LYS B 1 115 ? -15.953 18.438 -4.305 1 87.25 115 LYS B N 1
ATOM 3096 C CA . LYS B 1 115 ? -15.25 19.688 -4.617 1 87.25 115 LYS B CA 1
ATOM 3097 C C . LYS B 1 115 ? -13.805 19.641 -4.117 1 87.25 115 LYS B C 1
ATOM 3099 O O . LYS B 1 115 ? -12.883 20.062 -4.812 1 87.25 115 LYS B O 1
ATOM 3104 N N . PHE B 1 116 ? -13.672 19.203 -2.939 1 91.88 116 PHE B N 1
ATOM 3105 C CA . PHE B 1 116 ? -12.352 19.078 -2.338 1 91.88 116 PHE B CA 1
ATOM 3106 C C . PHE B 1 116 ? -11.461 18.156 -3.168 1 91.88 116 PHE B C 1
ATOM 3108 O O . PHE B 1 116 ? -10.32 18.5 -3.475 1 91.88 116 PHE B O 1
ATOM 3115 N N . ILE B 1 117 ? -11.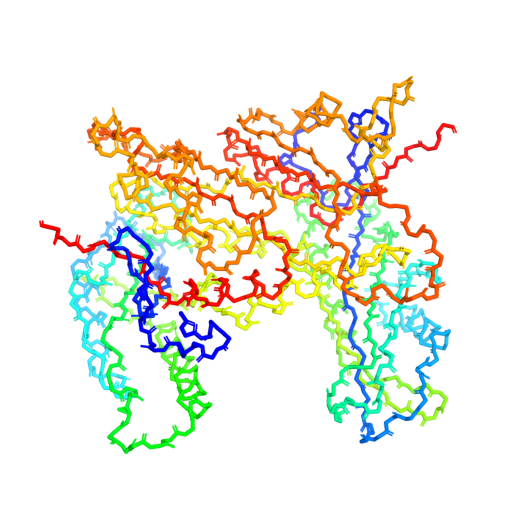969 17.016 -3.545 1 91.12 117 ILE B N 1
ATOM 3116 C CA . ILE B 1 117 ? -11.219 16.031 -4.301 1 91.12 117 ILE B CA 1
ATOM 3117 C C . ILE B 1 117 ? -10.82 16.609 -5.66 1 91.12 117 ILE B C 1
ATOM 3119 O O . ILE B 1 117 ? -9.68 16.453 -6.098 1 91.12 117 ILE B O 1
ATOM 3123 N N . GLU B 1 118 ? -11.703 17.266 -6.285 1 91.19 118 GLU B N 1
ATOM 3124 C CA . GLU B 1 118 ? -11.438 17.875 -7.586 1 91.19 118 GLU B CA 1
ATOM 3125 C C . GLU B 1 118 ? -10.391 18.984 -7.469 1 91.19 118 GLU B C 1
ATOM 3127 O O . GLU B 1 118 ? -9.477 19.062 -8.297 1 91.19 118 GLU B O 1
ATOM 3132 N N . TRP B 1 119 ? -10.578 19.781 -6.5 1 93.44 119 TRP B N 1
ATOM 3133 C CA . TRP B 1 119 ? -9.625 20.859 -6.281 1 93.44 119 TRP B CA 1
ATOM 3134 C C . TRP B 1 119 ? -8.211 20.328 -6.078 1 93.44 119 TRP B C 1
ATOM 3136 O O . TRP B 1 119 ? -7.254 20.828 -6.664 1 93.44 119 TRP B O 1
ATOM 3146 N N . ARG B 1 120 ? -8.039 19.375 -5.211 1 94.38 120 ARG B N 1
ATOM 3147 C CA . ARG B 1 120 ? -6.75 18.75 -4.934 1 94.38 120 ARG B CA 1
ATOM 3148 C C . ARG B 1 120 ? -6.133 18.188 -6.207 1 94.38 120 ARG B C 1
ATOM 3150 O O . ARG B 1 120 ? -4.93 18.328 -6.438 1 94.38 120 ARG B O 1
ATOM 3157 N N . LYS B 1 121 ? -6.953 17.547 -6.984 1 94.25 121 LYS B N 1
ATOM 3158 C CA . LYS B 1 121 ? -6.488 16.984 -8.25 1 94.25 121 LYS B CA 1
ATOM 3159 C C . LYS B 1 121 ? -5.941 18.078 -9.164 1 94.25 121 LYS B C 1
ATOM 3161 O O . LYS B 1 121 ? -4.855 17.938 -9.727 1 94.25 121 LYS B O 1
ATOM 3166 N N . VAL B 1 122 ? -6.672 19.078 -9.336 1 94.62 122 VAL B N 1
ATOM 3167 C CA . VAL B 1 122 ? -6.273 20.188 -10.18 1 94.62 122 VAL B CA 1
ATOM 3168 C C . VAL B 1 122 ? -4.977 20.797 -9.656 1 94.62 122 VAL B C 1
ATOM 3170 O O . VAL B 1 122 ? -4.082 21.141 -10.438 1 94.62 122 VAL B O 1
ATOM 3173 N N . LEU B 1 123 ? -4.926 20.984 -8.375 1 95.5 123 LEU B N 1
ATOM 3174 C CA . LEU B 1 123 ? -3.729 21.547 -7.746 1 95.5 123 LEU B CA 1
ATOM 3175 C C . LEU B 1 123 ? -2.496 20.719 -8.109 1 95.5 123 LEU B C 1
ATOM 3177 O O . LEU B 1 123 ? -1.473 21.281 -8.516 1 95.5 123 LEU B O 1
ATOM 3181 N N . VAL B 1 124 ? -2.553 19.406 -7.922 1 96.44 124 VAL B N 1
ATOM 3182 C CA . VAL B 1 124 ? -1.442 18.516 -8.227 1 96.44 124 VAL B CA 1
ATOM 3183 C C . VAL B 1 124 ? -1.073 18.641 -9.703 1 96.44 124 VAL B C 1
ATOM 3185 O O . VAL B 1 124 ? 0.108 18.719 -10.055 1 96.44 124 VAL B O 1
ATOM 3188 N N . GLU B 1 125 ? -2.072 18.656 -10.555 1 96 125 GLU B N 1
ATOM 3189 C CA . GLU B 1 125 ? -1.844 18.766 -11.992 1 96 125 GLU B CA 1
ATOM 3190 C C . GLU B 1 125 ? -1.132 20.078 -12.336 1 96 125 GLU B C 1
ATOM 3192 O O . GLU B 1 125 ? -0.237 20.094 -13.18 1 96 125 GLU B O 1
ATOM 3197 N N . LYS B 1 126 ? -1.52 21.109 -11.727 1 95.5 126 LYS B N 1
ATOM 3198 C CA . LYS B 1 126 ? -0.948 22.422 -12 1 95.5 126 LYS B CA 1
ATOM 3199 C C . LYS B 1 126 ? 0.499 22.5 -11.523 1 95.5 126 LYS B C 1
ATOM 3201 O O . LYS B 1 126 ? 1.334 23.141 -12.164 1 95.5 126 LYS B O 1
ATOM 3206 N N . MET B 1 127 ? 0.742 21.906 -10.422 1 96.5 127 MET B N 1
ATOM 3207 C CA . MET B 1 127 ? 2.062 22.016 -9.812 1 96.5 127 MET B CA 1
ATOM 3208 C C . MET B 1 127 ? 3.045 21.031 -10.445 1 96.5 127 MET B C 1
ATOM 3210 O O . MET B 1 127 ? 4.246 21.312 -10.508 1 96.5 127 MET B O 1
ATOM 3214 N N . ASN B 1 128 ? 2.502 19.922 -10.797 1 96.88 128 ASN B N 1
ATOM 3215 C CA . ASN B 1 128 ? 3.367 18.875 -11.328 1 96.88 128 ASN B CA 1
ATOM 3216 C C . ASN B 1 128 ? 4 19.281 -12.656 1 96.88 128 ASN B C 1
ATOM 3218 O O . ASN B 1 128 ? 3.297 19.688 -13.586 1 96.88 128 ASN B O 1
ATOM 3222 N N . GLY B 1 129 ? 5.336 19.219 -12.711 1 95.75 129 GLY B N 1
ATOM 3223 C CA . GLY B 1 129 ? 6.047 19.484 -13.953 1 95.75 129 GLY B CA 1
ATOM 3224 C C . GLY B 1 129 ? 6.457 20.938 -14.109 1 95.75 129 GLY B C 1
ATOM 3225 O O . GLY B 1 129 ? 7.055 21.312 -15.117 1 95.75 129 GLY B O 1
ATOM 3226 N N . ILE B 1 130 ? 6.199 21.734 -13.164 1 95.5 130 ILE B N 1
ATOM 3227 C CA . ILE B 1 130 ? 6.574 23.141 -13.305 1 95.5 130 ILE B CA 1
ATOM 3228 C C . ILE B 1 130 ? 8.094 23.266 -13.258 1 95.5 130 ILE B C 1
ATOM 3230 O O . ILE B 1 130 ? 8.781 22.453 -12.641 1 95.5 130 ILE B O 1
ATOM 3234 N N . GLU B 1 131 ? 8.602 24.219 -13.906 1 95.12 131 GLU B N 1
ATOM 3235 C CA . GLU B 1 131 ? 10.023 24.578 -13.883 1 95.12 131 GLU B CA 1
ATOM 3236 C C . GLU B 1 131 ? 10.297 25.688 -12.875 1 95.12 131 GLU B C 1
ATOM 3238 O O . GLU B 1 131 ? 9.555 26.672 -12.805 1 95.12 131 GLU B O 1
ATOM 3243 N N . VAL B 1 132 ? 11.328 25.5 -12.125 1 94.25 132 VAL B N 1
ATOM 3244 C CA . VAL B 1 132 ? 11.742 26.516 -11.156 1 94.25 132 VAL B CA 1
ATOM 3245 C C . VAL B 1 132 ? 13.188 26.922 -11.43 1 94.25 132 VAL B C 1
ATOM 3247 O O . VAL B 1 132 ? 14.039 26.078 -11.711 1 94.25 132 VAL B O 1
ATOM 3250 N N . ASN B 1 133 ? 13.367 28.141 -11.453 1 93.75 133 ASN B N 1
ATOM 3251 C CA . ASN B 1 133 ? 14.711 28.703 -11.594 1 93.75 133 ASN B CA 1
ATOM 3252 C C . ASN B 1 133 ? 15.281 29.141 -10.242 1 93.75 133 ASN B C 1
ATOM 3254 O O . ASN B 1 133 ? 14.781 30.078 -9.633 1 93.75 133 ASN B O 1
ATOM 3258 N N . LEU B 1 134 ? 16.312 28.438 -9.828 1 93.06 134 LEU B N 1
ATOM 3259 C CA . LEU B 1 134 ? 16.953 28.734 -8.555 1 93.06 134 LEU B CA 1
ATOM 3260 C C . LEU B 1 134 ? 18.391 29.188 -8.766 1 93.06 134 LEU B C 1
ATOM 3262 O O . LEU B 1 134 ? 19.266 28.391 -9.117 1 93.06 134 LEU B O 1
ATOM 3266 N N . GLU B 1 135 ? 18.625 30.391 -8.5 1 89.62 135 GLU B N 1
ATOM 3267 C CA . GLU B 1 135 ? 19.953 30.984 -8.641 1 89.62 135 GLU B CA 1
ATOM 3268 C C . GLU B 1 135 ? 20.531 30.719 -10.023 1 89.62 135 GLU B C 1
ATOM 3270 O O . GLU B 1 135 ? 21.688 30.312 -10.156 1 89.62 135 GLU B O 1
ATOM 3275 N N . GLY B 1 136 ? 19.672 30.719 -10.984 1 89.25 136 GLY B N 1
ATOM 3276 C CA . GLY B 1 136 ? 20.141 30.578 -12.352 1 89.25 136 GLY B CA 1
ATOM 3277 C C . GLY B 1 136 ? 20.125 29.156 -12.859 1 89.25 136 GLY B C 1
ATOM 3278 O O . GLY B 1 136 ? 20.391 28.906 -14.039 1 89.25 136 GLY B O 1
ATOM 3279 N N . VAL B 1 137 ? 19.891 28.25 -11.992 1 91.25 137 VAL B N 1
ATOM 3280 C CA . VAL B 1 137 ? 19.812 26.859 -12.398 1 91.25 137 VAL B CA 1
ATOM 3281 C C . VAL B 1 137 ? 18.344 26.438 -12.5 1 91.25 137 VAL B C 1
ATOM 3283 O O . VAL B 1 137 ? 17.547 26.734 -11.609 1 91.25 137 VAL B O 1
ATOM 3286 N N . LYS B 1 138 ? 18.016 25.734 -13.516 1 92.38 138 LYS B N 1
ATOM 3287 C CA . LYS B 1 138 ? 16.641 25.312 -13.75 1 92.38 138 LYS B CA 1
ATOM 3288 C C . LYS B 1 138 ? 16.391 23.906 -13.227 1 92.38 138 LYS B C 1
ATOM 3290 O O . LYS B 1 138 ? 17.219 23.016 -13.391 1 92.38 138 LYS B O 1
ATOM 3295 N N . TYR B 1 139 ? 15.234 23.766 -12.602 1 93.94 139 TYR B N 1
ATOM 3296 C CA . TYR B 1 139 ? 14.805 22.484 -12.078 1 93.94 139 TYR B CA 1
ATOM 3297 C C . TYR B 1 139 ? 13.383 22.156 -12.516 1 93.94 139 TYR B C 1
ATOM 3299 O O . TYR B 1 139 ? 12.594 23.062 -12.805 1 93.94 139 TYR B O 1
ATOM 3307 N N . ASN B 1 140 ? 13.141 20.891 -12.562 1 95.19 140 ASN B N 1
ATOM 3308 C CA . ASN B 1 140 ? 11.781 20.375 -12.734 1 95.19 140 ASN B CA 1
ATOM 3309 C C . ASN B 1 140 ? 11.219 19.828 -11.43 1 95.19 140 ASN B C 1
ATOM 3311 O O . ASN B 1 140 ? 11.906 19.094 -10.711 1 95.19 140 ASN B O 1
ATOM 3315 N N . LEU B 1 141 ? 10.008 20.25 -11.18 1 95.81 141 LEU B N 1
ATOM 3316 C CA . LEU B 1 141 ? 9.359 19.797 -9.953 1 95.81 141 LEU B CA 1
ATOM 3317 C C . LEU B 1 141 ? 8.352 18.703 -10.25 1 95.81 141 LEU B C 1
ATOM 3319 O O . LEU B 1 141 ? 7.43 18.891 -11.047 1 95.81 141 LEU B O 1
ATOM 3323 N N . SER B 1 142 ? 8.57 17.547 -9.641 1 94.94 142 SER B N 1
ATOM 3324 C CA . SER B 1 142 ? 7.551 16.5 -9.641 1 94.94 142 SER B CA 1
ATOM 3325 C C . SER B 1 142 ? 6.719 16.547 -8.359 1 94.94 142 SER B C 1
ATOM 3327 O O . SER B 1 142 ? 7.262 16.594 -7.258 1 94.94 142 SER B O 1
ATOM 3329 N N . VAL B 1 143 ? 5.414 16.625 -8.547 1 95.31 143 VAL B N 1
ATOM 3330 C CA . VAL B 1 143 ? 4.5 16.719 -7.41 1 95.31 143 VAL B CA 1
ATOM 3331 C C . VAL B 1 143 ? 3.51 15.555 -7.457 1 95.31 143 VAL B C 1
ATOM 3333 O O . VA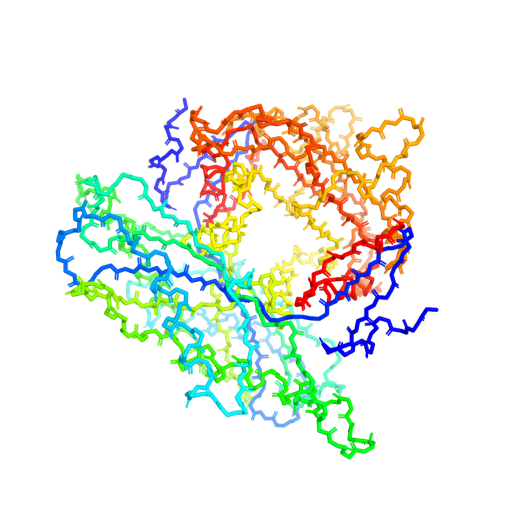L B 1 143 ? 2.904 15.289 -8.492 1 95.31 143 VAL B O 1
ATOM 3336 N N . VAL B 1 144 ? 3.406 14.875 -6.328 1 93.56 144 VAL B N 1
ATOM 3337 C CA . VAL B 1 144 ? 2.467 13.758 -6.266 1 93.56 144 VAL B CA 1
ATOM 3338 C C . VAL B 1 144 ? 1.689 13.812 -4.953 1 93.56 144 VAL B C 1
ATOM 3340 O O . VAL B 1 144 ? 2.215 14.266 -3.93 1 93.56 144 VAL B O 1
ATOM 3343 N N . LEU B 1 145 ? 0.418 13.453 -5.039 1 94.12 145 LEU B N 1
ATOM 3344 C CA . LEU B 1 145 ? -0.327 13.133 -3.828 1 94.12 145 LEU B CA 1
ATOM 3345 C C . LEU B 1 145 ? 0.078 11.766 -3.287 1 94.12 145 LEU B C 1
ATOM 3347 O O . LEU B 1 145 ? -0.103 10.75 -3.961 1 94.12 145 LEU B O 1
ATOM 3351 N N . PRO B 1 146 ? 0.677 11.742 -2.107 1 90.94 146 PRO B N 1
ATOM 3352 C CA . PRO B 1 146 ? 1.07 10.43 -1.576 1 90.94 146 PRO B CA 1
ATOM 3353 C C . PRO B 1 146 ? -0.106 9.461 -1.463 1 90.94 146 PRO B C 1
ATOM 3355 O O . PRO B 1 146 ? -1.219 9.875 -1.126 1 90.94 146 PRO B O 1
ATOM 3358 N N . VAL B 1 147 ? 0.178 8.195 -1.641 1 90 147 VAL B N 1
ATOM 3359 C CA . VAL B 1 147 ? -0.853 7.164 -1.603 1 90 147 VAL B CA 1
ATOM 3360 C C . VAL B 1 147 ? -1.544 7.172 -0.241 1 90 147 VAL B C 1
ATOM 3362 O O . VAL B 1 147 ? -2.766 7.023 -0.156 1 90 147 VAL B O 1
ATOM 3365 N N . SER B 1 148 ? -0.808 7.367 0.797 1 89.69 148 SER B N 1
ATOM 3366 C CA . SER B 1 148 ? -1.344 7.355 2.154 1 89.69 148 SER B CA 1
ATOM 3367 C C . SER B 1 148 ? -2.404 8.438 2.34 1 89.69 148 SER B C 1
ATOM 3369 O O . SER B 1 148 ? -3.205 8.375 3.273 1 89.69 148 SER B O 1
ATOM 3371 N N . ASP B 1 149 ? -2.418 9.422 1.443 1 92.06 149 ASP B N 1
ATOM 3372 C CA . ASP B 1 149 ? -3.355 10.531 1.581 1 92.06 149 ASP B CA 1
ATOM 3373 C C . ASP B 1 149 ? -4.414 10.492 0.482 1 92.06 149 ASP B C 1
ATOM 3375 O O . ASP B 1 149 ? -5.133 11.477 0.274 1 92.06 149 ASP B O 1
ATOM 3379 N N . ASP B 1 150 ? -4.5 9.492 -0.224 1 92.88 150 ASP B N 1
ATOM 3380 C CA . ASP B 1 150 ? -5.512 9.242 -1.248 1 92.88 150 ASP B CA 1
ATOM 3381 C C . ASP B 1 150 ? -6.398 8.055 -0.865 1 92.88 150 ASP B C 1
ATOM 3383 O O . ASP B 1 150 ? -6.148 6.926 -1.287 1 92.88 150 ASP B O 1
ATOM 3387 N N . PHE B 1 151 ? -7.48 8.312 -0.186 1 93.81 151 PHE B N 1
ATOM 3388 C CA . PHE B 1 151 ? -8.312 7.254 0.377 1 93.81 151 PHE B CA 1
ATOM 3389 C C . PHE B 1 151 ? -8.938 6.41 -0.728 1 93.81 151 PHE B C 1
ATOM 3391 O O . PHE B 1 151 ? -9 5.184 -0.617 1 93.81 151 PHE B O 1
ATOM 3398 N N . GLU B 1 152 ? -9.445 7.047 -1.778 1 90.75 152 GLU B N 1
ATOM 3399 C CA . GLU B 1 152 ? -10.07 6.309 -2.873 1 90.75 152 GLU B CA 1
ATOM 3400 C C . GLU B 1 152 ? -9.086 5.32 -3.498 1 90.75 152 GLU B C 1
ATOM 3402 O O . GLU B 1 152 ? -9.453 4.176 -3.779 1 90.75 152 GLU B O 1
ATOM 3407 N N . ARG B 1 153 ? -7.934 5.832 -3.672 1 90.44 153 ARG B N 1
ATOM 3408 C CA . ARG B 1 153 ? -6.91 4.969 -4.254 1 90.44 153 ARG B CA 1
ATOM 3409 C C . ARG B 1 153 ? -6.543 3.834 -3.303 1 90.44 153 ARG B C 1
ATOM 3411 O O . ARG B 1 153 ? -6.391 2.688 -3.725 1 90.44 153 ARG B O 1
ATOM 3418 N N . LEU B 1 154 ? -6.383 4.105 -2.035 1 92.19 154 LEU B N 1
ATOM 3419 C CA . LEU B 1 154 ? -6.086 3.098 -1.023 1 92.19 154 LEU B CA 1
ATOM 3420 C C . LEU B 1 154 ? -7.164 2.021 -0.999 1 92.19 154 LEU B C 1
ATOM 3422 O O . LEU B 1 154 ? -6.859 0.827 -1.035 1 92.19 154 LEU B O 1
ATOM 3426 N N . LYS B 1 155 ? -8.375 2.443 -0.958 1 91 155 LYS B N 1
ATOM 3427 C CA . LYS B 1 155 ? -9.508 1.523 -0.891 1 91 155 LYS B CA 1
ATOM 3428 C C . LYS B 1 155 ? -9.555 0.626 -2.123 1 91 155 LYS B C 1
ATOM 3430 O O . LYS B 1 155 ? -9.75 -0.586 -2.008 1 91 155 LYS B O 1
ATOM 3435 N N . LYS B 1 156 ? -9.375 1.234 -3.207 1 86.19 156 LYS B N 1
ATOM 3436 C CA . LYS B 1 156 ? -9.352 0.457 -4.441 1 86.19 156 LYS B CA 1
ATOM 3437 C C . LYS B 1 156 ? -8.25 -0.603 -4.406 1 86.19 156 LYS B C 1
ATOM 3439 O O . LYS B 1 156 ? -8.484 -1.757 -4.77 1 86.19 156 LYS B O 1
ATOM 3444 N N . ASP B 1 157 ? -7.109 -0.202 -3.963 1 86.56 157 ASP B N 1
ATOM 3445 C CA . ASP B 1 157 ? -5.953 -1.094 -3.945 1 86.56 157 ASP B CA 1
ATOM 3446 C C . ASP B 1 157 ? -6.207 -2.303 -3.047 1 86.56 157 ASP B C 1
ATOM 3448 O O . ASP B 1 157 ? -5.961 -3.443 -3.445 1 86.56 157 ASP B O 1
ATOM 3452 N N . TRP B 1 158 ? -6.723 -2.064 -1.814 1 87.38 158 TRP B N 1
ATOM 3453 C CA . TRP B 1 158 ? -6.891 -3.221 -0.938 1 87.38 158 TRP B CA 1
ATOM 3454 C C . TRP B 1 158 ? -8.094 -4.055 -1.36 1 87.38 158 TRP B C 1
ATOM 3456 O O . TRP B 1 158 ? -8.125 -5.27 -1.141 1 87.38 158 TRP B O 1
ATOM 3466 N N . GLU B 1 159 ? -9.102 -3.475 -1.944 1 82.56 159 GLU B N 1
ATOM 3467 C CA . GLU B 1 159 ? -10.219 -4.262 -2.465 1 82.56 159 GLU B CA 1
ATOM 3468 C C . GLU B 1 159 ? -9.773 -5.164 -3.611 1 82.56 159 GLU B C 1
ATOM 3470 O O . GLU B 1 159 ? -10.219 -6.305 -3.721 1 82.56 159 GLU B O 1
ATOM 3475 N N . GLU B 1 160 ? -8.938 -4.578 -4.434 1 76 160 GLU B N 1
ATOM 3476 C CA . GLU B 1 160 ? -8.375 -5.383 -5.516 1 76 160 GLU B CA 1
ATOM 3477 C C . GLU B 1 160 ? -7.496 -6.504 -4.969 1 76 160 GLU B C 1
ATOM 3479 O O . GLU B 1 160 ? -7.527 -7.629 -5.473 1 76 160 GLU B O 1
ATOM 3484 N N . PHE B 1 161 ? -6.77 -6.277 -3.973 1 76.12 161 PHE B N 1
ATOM 3485 C CA . PHE B 1 161 ? -5.879 -7.25 -3.35 1 76.12 161 PHE B CA 1
ATOM 3486 C C . PHE B 1 161 ? -6.664 -8.422 -2.783 1 76.12 161 PHE B C 1
ATOM 3488 O O . PHE B 1 161 ? -6.266 -9.578 -2.941 1 76.12 161 PHE B O 1
ATOM 3495 N N . TYR B 1 162 ? -7.77 -8.109 -2.174 1 75.06 162 TYR B N 1
ATOM 3496 C CA . TYR B 1 162 ? -8.5 -9.141 -1.443 1 75.06 162 TYR B CA 1
ATOM 3497 C C . TYR B 1 162 ? -9.609 -9.734 -2.301 1 75.06 162 TYR B C 1
ATOM 3499 O O . TYR B 1 162 ? -10.352 -10.609 -1.846 1 75.06 162 TYR B O 1
ATOM 3507 N N . ALA B 1 163 ? -9.75 -9.203 -3.395 1 67.44 163 ALA B N 1
ATOM 3508 C CA . ALA B 1 163 ? -10.812 -9.695 -4.266 1 67.44 163 ALA B CA 1
ATOM 3509 C C . ALA B 1 163 ? -10.656 -11.195 -4.539 1 67.44 163 ALA B C 1
ATOM 3511 O O . ALA B 1 163 ? -11.641 -11.898 -4.75 1 67.44 163 ALA B O 1
ATOM 3512 N N . PHE B 1 164 ? -9.391 -11.766 -4.598 1 60.16 164 PHE B N 1
ATOM 3513 C CA . PHE B 1 164 ? -9.266 -13.141 -5.047 1 60.16 164 PHE B CA 1
ATOM 3514 C C . PHE B 1 164 ? -8.648 -14.016 -3.957 1 60.16 164 PHE B C 1
ATOM 3516 O O . PHE B 1 164 ? -8.32 -15.18 -4.195 1 60.16 164 PHE B O 1
ATOM 3523 N N . GLY B 1 165 ? -9.125 -13.859 -2.814 1 53.56 165 GLY B N 1
ATOM 3524 C CA . GLY B 1 165 ? -8.672 -14.859 -1.856 1 53.56 165 GLY B CA 1
ATOM 3525 C C . GLY B 1 165 ? -9.094 -16.266 -2.221 1 53.56 165 GLY B C 1
ATOM 3526 O O . GLY B 1 165 ? -9.836 -16.469 -3.186 1 53.56 165 GLY B O 1
ATOM 3527 N N . HIS B 1 166 ? -8.422 -17.297 -1.854 1 48.78 166 HIS B N 1
ATOM 3528 C CA . HIS B 1 166 ? -8.781 -18.688 -2.135 1 48.78 166 HIS B CA 1
ATOM 3529 C C . HIS B 1 166 ? -10.289 -18.875 -2.156 1 48.78 166 HIS B C 1
ATOM 3531 O O . HIS B 1 166 ? -11 -18.328 -1.303 1 48.78 166 HIS B O 1
ATOM 3537 N N . PRO B 1 167 ? -10.797 -19.281 -3.416 1 45.25 167 PRO B N 1
ATOM 3538 C CA . PRO B 1 167 ? -12.234 -19.516 -3.611 1 45.25 167 PRO B CA 1
ATOM 3539 C C . PRO B 1 167 ? -12.93 -20.016 -2.346 1 45.25 167 PRO B C 1
ATOM 3541 O O . PRO B 1 167 ? -14.094 -19.688 -2.109 1 45.25 167 PRO B O 1
ATOM 3544 N N . ARG B 1 168 ? -12.359 -20.984 -1.699 1 44.62 168 ARG B N 1
ATOM 3545 C CA . ARG B 1 168 ? -13.016 -21.594 -0.547 1 44.62 168 ARG B CA 1
ATOM 3546 C C . ARG B 1 168 ? -12.891 -20.703 0.687 1 44.62 168 ARG B C 1
ATOM 3548 O O . ARG B 1 168 ? -13.422 -21.047 1.751 1 44.62 168 ARG B O 1
ATOM 3555 N N . GLU B 1 169 ? -12.078 -19.641 0.443 1 49.22 169 GLU B N 1
ATOM 3556 C CA . GLU B 1 169 ? -11.805 -18.797 1.6 1 49.22 169 GLU B CA 1
ATOM 3557 C C . GLU B 1 169 ? -12.656 -17.531 1.579 1 49.22 169 GLU B C 1
ATOM 3559 O O . GLU B 1 169 ? -12.93 -16.984 0.513 1 49.22 169 GLU B O 1
ATOM 3564 N N . GLY B 1 170 ? -13.68 -17.562 2.41 1 51.5 170 GLY B N 1
ATOM 3565 C CA . GLY B 1 170 ? -14.422 -16.312 2.559 1 51.5 170 GLY B CA 1
ATOM 3566 C C . GLY B 1 170 ? -13.617 -15.094 2.152 1 51.5 170 GLY B C 1
ATOM 3567 O O . GLY B 1 170 ? -12.391 -15.164 2.043 1 51.5 170 GLY B O 1
ATOM 3568 N N . ARG B 1 171 ? -14.258 -14.164 1.485 1 57.72 171 ARG B N 1
ATOM 3569 C CA . ARG B 1 171 ? -13.633 -12.914 1.069 1 57.72 171 ARG B CA 1
ATOM 3570 C C . ARG B 1 171 ? -12.773 -12.328 2.188 1 57.72 171 ARG B C 1
ATOM 3572 O O . ARG B 1 171 ? -13.25 -12.148 3.311 1 57.72 171 ARG B O 1
ATOM 3579 N N . ARG B 1 172 ? -11.5 -12.453 2.082 1 71.81 172 ARG B N 1
ATOM 3580 C CA . ARG B 1 172 ? -10.625 -11.75 3.02 1 71.81 172 ARG B CA 1
ATOM 3581 C C . ARG B 1 172 ? -10.703 -10.242 2.811 1 71.81 172 ARG B C 1
ATOM 3583 O O . ARG B 1 172 ? -10.961 -9.773 1.7 1 71.81 172 ARG B O 1
ATOM 3590 N N . GLU B 1 173 ? -10.766 -9.539 3.936 1 81.94 173 GLU B N 1
ATOM 3591 C CA . GLU B 1 173 ? -10.836 -8.086 3.885 1 81.94 173 GLU B CA 1
ATOM 3592 C C . GLU B 1 173 ? -9.648 -7.445 4.602 1 81.94 173 GLU B C 1
ATOM 3594 O O . GLU B 1 173 ? -9.039 -8.062 5.473 1 81.94 173 GLU B O 1
ATOM 3599 N N . ALA B 1 174 ? -9.289 -6.301 4.156 1 88.38 174 ALA B N 1
ATOM 3600 C CA . ALA B 1 174 ? -8.258 -5.531 4.852 1 88.38 174 ALA B CA 1
ATOM 3601 C C . ALA B 1 174 ? -8.664 -5.246 6.293 1 88.38 174 ALA B C 1
ATOM 3603 O O . ALA B 1 174 ? -9.836 -4.961 6.57 1 88.38 174 ALA B O 1
ATOM 3604 N N . ASP B 1 175 ? -7.668 -5.336 7.223 1 90.44 175 ASP B N 1
ATOM 3605 C CA . ASP B 1 175 ? -8.047 -5.176 8.625 1 90.44 175 ASP B CA 1
ATOM 3606 C C . ASP B 1 175 ? -6.906 -4.559 9.43 1 90.44 175 ASP B C 1
ATOM 3608 O O . ASP B 1 175 ? -7.047 -4.332 10.633 1 90.44 175 ASP B O 1
ATOM 3612 N N . THR B 1 176 ? -5.746 -4.34 8.836 1 90.25 176 THR B N 1
ATOM 3613 C CA . THR B 1 176 ? -4.578 -3.898 9.594 1 90.25 176 THR B CA 1
ATOM 3614 C C . THR B 1 176 ? -4.113 -2.523 9.117 1 90.25 176 THR B C 1
ATOM 3616 O O . THR B 1 176 ? -3.914 -2.311 7.918 1 90.25 176 THR B O 1
ATOM 3619 N N . MET B 1 177 ? -3.971 -1.615 9.945 1 93.75 177 MET B N 1
ATOM 3620 C CA . MET B 1 177 ? -3.436 -0.277 9.719 1 93.75 177 MET B CA 1
ATOM 3621 C C . MET B 1 177 ? -2.084 -0.105 10.398 1 93.75 177 MET B C 1
ATOM 3623 O O . MET B 1 177 ? -1.9 -0.537 11.539 1 93.75 177 MET B O 1
ATOM 3627 N N . ILE B 1 178 ? -1.132 0.45 9.781 1 90.88 178 ILE B N 1
ATOM 3628 C CA . ILE B 1 178 ? 0.179 0.751 10.352 1 90.88 178 ILE B CA 1
ATOM 3629 C C . ILE B 1 178 ? 0.399 2.262 10.367 1 90.88 178 ILE B C 1
ATOM 3631 O O . ILE B 1 178 ? 0.267 2.926 9.336 1 90.88 178 ILE B O 1
ATOM 3635 N N . LEU B 1 179 ? 0.652 2.783 11.461 1 91.75 179 LEU B N 1
ATOM 3636 C CA . LEU B 1 179 ? 0.993 4.188 11.641 1 91.75 179 LEU B CA 1
ATOM 3637 C C . LEU B 1 179 ? 2.447 4.344 12.07 1 91.75 179 LEU B C 1
ATOM 3639 O O . LEU B 1 179 ? 2.889 3.693 13.023 1 91.75 179 LEU B O 1
ATOM 3643 N N . ARG B 1 180 ? 3.146 5.137 11.406 1 87.88 180 ARG B N 1
ATOM 3644 C CA . ARG B 1 180 ? 4.543 5.395 11.742 1 87.88 180 ARG B CA 1
ATOM 3645 C C . ARG B 1 180 ? 4.812 6.891 11.867 1 87.88 180 ARG B C 1
ATOM 3647 O O . ARG B 1 180 ? 4.047 7.711 11.352 1 87.88 180 ARG B O 1
ATOM 3654 N N . GLY B 1 181 ? 5.914 7.215 12.641 1 82.31 181 GLY B N 1
ATOM 3655 C CA . GLY B 1 181 ? 6.391 8.586 12.703 1 82.31 181 GLY B CA 1
ATOM 3656 C C . GLY B 1 181 ? 5.637 9.438 13.711 1 82.31 181 GLY B C 1
ATOM 3657 O O . GLY B 1 181 ? 5.66 10.664 13.641 1 82.31 181 GLY B O 1
ATOM 3658 N N . VAL B 1 182 ? 4.902 8.836 14.484 1 89.44 182 VAL B N 1
ATOM 3659 C CA . VAL B 1 182 ? 4.215 9.594 15.523 1 89.44 182 VAL B CA 1
ATOM 3660 C C . VAL B 1 182 ? 5.047 9.586 16.812 1 89.44 182 VAL B C 1
ATOM 3662 O O . VAL B 1 182 ? 5.672 8.578 17.141 1 89.44 182 VAL B O 1
ATOM 3665 N N . PRO B 1 183 ? 5.09 10.664 17.516 1 89.81 183 PRO B N 1
ATOM 3666 C CA . PRO B 1 183 ? 5.934 10.75 18.703 1 89.81 183 PRO B CA 1
ATOM 3667 C C . PRO B 1 183 ? 5.566 9.719 19.781 1 89.81 183 PRO B C 1
ATOM 3669 O O . PRO B 1 183 ? 4.398 9.594 20.141 1 89.81 183 PRO B O 1
ATOM 3672 N N . SER B 1 184 ? 6.617 9.078 20.281 1 92.25 184 SER B N 1
ATOM 3673 C CA . SER B 1 184 ? 6.41 8.07 21.328 1 92.25 184 SER B CA 1
ATOM 3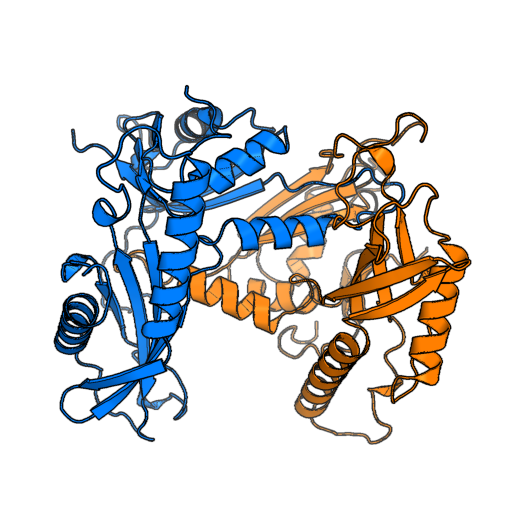674 C C . SER B 1 184 ? 5.742 8.672 22.547 1 92.25 184 SER B C 1
ATOM 3676 O O . SER B 1 184 ? 4.891 8.039 23.172 1 92.25 184 SER B O 1
ATOM 3678 N N . ARG B 1 185 ? 6.023 9.875 22.828 1 92 185 ARG B N 1
ATOM 3679 C CA . ARG B 1 185 ? 5.543 10.547 24.031 1 92 185 ARG B CA 1
ATOM 3680 C C . ARG B 1 185 ? 4.023 10.695 24 1 92 185 ARG B C 1
ATOM 3682 O O . ARG B 1 185 ? 3.383 10.758 25.047 1 92 185 ARG B O 1
ATOM 3689 N N . TRP B 1 186 ? 3.439 10.805 22.828 1 95 186 TRP B N 1
ATOM 3690 C CA . TRP B 1 186 ? 1.995 10.969 22.703 1 95 186 TRP B CA 1
ATOM 3691 C C . TRP B 1 186 ? 1.267 9.719 23.188 1 95 186 TRP B C 1
ATOM 3693 O O . TRP B 1 186 ? 0.071 9.773 23.5 1 95 186 TRP B O 1
ATOM 3703 N N . PHE B 1 187 ? 2.012 8.602 23.281 1 95.81 187 PHE B N 1
ATOM 3704 C CA . PHE B 1 187 ? 1.409 7.309 23.609 1 95.81 187 PHE B CA 1
ATOM 3705 C C . PHE B 1 187 ? 2.027 6.719 24.859 1 95.81 187 PHE B C 1
ATOM 3707 O O . PHE B 1 187 ? 1.943 5.508 25.094 1 95.81 187 PHE B O 1
ATOM 3714 N N . ALA B 1 188 ? 2.695 7.574 25.547 1 94.75 188 ALA B N 1
ATOM 3715 C CA . ALA B 1 188 ? 3.402 7.125 26.75 1 94.75 188 ALA B CA 1
ATOM 3716 C C . ALA B 1 188 ? 2.58 7.398 28 1 94.75 188 ALA B C 1
ATOM 3718 O O . ALA B 1 188 ? 1.645 8.203 27.984 1 94.75 188 ALA B O 1
ATOM 3719 N N . GLU B 1 189 ? 2.887 6.559 28.984 1 93.31 189 GLU B N 1
ATOM 3720 C CA . GLU B 1 189 ? 2.479 6.934 30.328 1 93.31 189 GLU B CA 1
ATOM 3721 C C . GLU B 1 189 ? 3.455 7.934 30.938 1 93.31 189 GLU B C 1
ATOM 3723 O O . GLU B 1 189 ? 4.441 7.539 31.562 1 93.31 189 GLU B O 1
ATOM 3728 N N . THR B 1 190 ? 3.174 9.117 30.859 1 84 190 THR B N 1
ATOM 3729 C CA . THR B 1 190 ? 4.129 10.203 31.078 1 84 190 THR B CA 1
ATOM 3730 C C . THR B 1 190 ? 4.707 10.133 32.469 1 84 190 THR B C 1
ATOM 3732 O O . THR B 1 190 ? 5.844 10.555 32.719 1 84 190 THR B O 1
ATOM 3735 N N . ARG B 1 191 ? 4.051 9.68 33.469 1 87.88 191 ARG B N 1
ATOM 3736 C CA . ARG B 1 191 ? 4.574 9.609 34.812 1 87.88 191 ARG B CA 1
ATOM 3737 C C . ARG B 1 191 ? 5.465 8.383 35 1 87.88 191 ARG B C 1
ATOM 3739 O O . ARG B 1 191 ? 6.145 8.25 36.031 1 87.88 191 ARG B O 1
ATOM 3746 N N . VAL B 1 192 ? 5.504 7.527 34.062 1 86.38 192 VAL B N 1
ATOM 3747 C CA . VAL B 1 192 ? 6.191 6.246 34.188 1 86.38 192 VAL B CA 1
ATOM 3748 C C . VAL B 1 192 ? 7.367 6.18 33.219 1 86.38 192 VAL B C 1
ATOM 3750 O O . VAL B 1 192 ? 8.484 5.836 33.625 1 86.38 192 VAL B O 1
ATOM 3753 N N . SER B 1 193 ? 7.188 6.477 31.938 1 87.88 193 SER B N 1
ATOM 3754 C CA . SER B 1 193 ? 8.195 6.32 30.906 1 87.88 193 SER B CA 1
ATOM 3755 C C . SER B 1 193 ? 7.867 7.176 29.688 1 87.88 193 SER B C 1
ATOM 3757 O O . SER B 1 193 ? 6.723 7.602 29.5 1 87.88 193 SER B O 1
ATOM 3759 N N . SER B 1 194 ? 8.859 7.449 28.969 1 88.06 194 SER B N 1
ATOM 3760 C CA . SER B 1 194 ? 8.672 8.148 27.688 1 88.06 194 SER B CA 1
ATOM 3761 C C . SER B 1 194 ? 8.453 7.164 26.547 1 88.06 194 SER B C 1
ATOM 3763 O O . SER B 1 194 ? 8.172 7.57 25.422 1 88.06 194 SER B O 1
ATOM 3765 N N . LYS B 1 195 ? 8.555 5.93 26.844 1 90.88 195 LYS B N 1
ATOM 3766 C CA . LYS B 1 195 ? 8.32 4.895 25.828 1 90.88 195 LYS B CA 1
ATOM 3767 C C . LYS B 1 195 ? 6.828 4.715 25.578 1 90.88 195 LYS B C 1
ATOM 3769 O O . LYS B 1 195 ? 6.008 4.93 26.469 1 90.88 195 LYS B O 1
ATOM 3774 N N . PRO B 1 196 ? 6.512 4.375 24.328 1 94.19 196 PRO B N 1
ATOM 3775 C CA . PRO B 1 196 ? 5.086 4.168 24.062 1 94.19 196 PRO B CA 1
ATOM 3776 C C . PRO B 1 196 ? 4.496 3.014 24.859 1 94.19 196 PRO B C 1
ATOM 3778 O O . PRO B 1 196 ? 5.164 1.995 25.078 1 94.19 196 PRO B O 1
ATOM 3781 N N . SER B 1 197 ? 3.361 3.223 25.344 1 94.88 197 SER B N 1
ATOM 3782 C CA . SER B 1 197 ? 2.633 2.277 26.188 1 94.88 197 SER B CA 1
ATOM 3783 C C . SER B 1 197 ? 1.543 1.562 25.406 1 94.88 197 SER B C 1
ATOM 3785 O O . SER B 1 197 ? 0.707 2.205 24.766 1 94.88 197 SER B O 1
ATOM 3787 N N . MET B 1 198 ? 1.56 0.234 25.5 1 94.56 198 MET B N 1
ATOM 3788 C CA . MET B 1 198 ? 0.53 -0.579 24.859 1 94.56 198 MET B CA 1
ATOM 3789 C C . MET B 1 198 ? -0.86 -0.168 25.328 1 94.56 198 MET B C 1
ATOM 3791 O O . MET B 1 198 ? -1.78 -0.028 24.516 1 94.56 198 MET B O 1
ATOM 3795 N N . LEU B 1 199 ? -0.98 0.016 26.578 1 95.19 199 LEU B N 1
ATOM 3796 C CA . LEU B 1 199 ? -2.27 0.348 27.188 1 95.19 199 LEU B CA 1
ATOM 3797 C C . LEU B 1 199 ? -2.775 1.691 26.672 1 95.19 199 LEU B C 1
ATOM 3799 O O . LEU B 1 199 ? -3.924 1.801 26.234 1 95.19 199 LEU B O 1
ATOM 3803 N N . VAL B 1 200 ? -1.948 2.695 26.734 1 96.06 200 VAL B N 1
ATOM 3804 C CA . VAL B 1 200 ? -2.328 4.039 26.297 1 96.06 200 VAL B CA 1
ATOM 3805 C C . VAL B 1 200 ? -2.678 4.027 24.812 1 96.06 200 VAL B C 1
ATOM 3807 O O . VAL B 1 200 ? -3.74 4.516 24.422 1 96.06 200 VAL B O 1
ATOM 3810 N N . ALA B 1 201 ? -1.767 3.482 23.984 1 97.19 201 ALA B N 1
ATOM 3811 C CA . ALA B 1 201 ? -1.975 3.447 22.547 1 97.19 201 ALA B CA 1
ATOM 3812 C C . ALA B 1 201 ? -3.24 2.67 22.188 1 97.19 201 ALA B C 1
ATOM 3814 O O . ALA B 1 201 ? -4.035 3.111 21.359 1 97.19 201 ALA B O 1
ATOM 3815 N N . HIS B 1 202 ? -3.363 1.548 22.797 1 97.44 202 HIS B N 1
ATOM 3816 C CA . HIS B 1 202 ? -4.539 0.718 22.562 1 97.44 202 HIS B CA 1
ATOM 3817 C C . HIS B 1 202 ? -5.824 1.474 22.875 1 97.44 202 HIS B C 1
ATOM 3819 O O . HIS B 1 202 ? -6.793 1.411 22.125 1 97.44 202 HIS B O 1
ATOM 3825 N N . THR B 1 203 ? -5.867 2.148 23.938 1 96.38 203 THR B N 1
ATOM 3826 C CA . THR B 1 203 ? -7.027 2.934 24.359 1 96.38 203 THR B CA 1
ATOM 3827 C C . THR B 1 203 ? -7.348 4.008 23.312 1 96.38 203 THR B C 1
ATOM 3829 O O . THR B 1 203 ? -8.508 4.188 22.953 1 96.38 203 THR B O 1
ATOM 3832 N N . ILE B 1 204 ? -6.418 4.684 22.875 1 96.94 204 ILE B N 1
ATOM 3833 C CA . ILE B 1 204 ? -6.594 5.738 21.875 1 96.94 204 ILE B CA 1
ATOM 3834 C C . ILE B 1 204 ? -7.207 5.152 20.609 1 96.94 204 ILE B C 1
ATOM 3836 O O . ILE B 1 204 ? -8.203 5.668 20.109 1 96.94 204 ILE B O 1
ATOM 3840 N N . PHE B 1 205 ? -6.727 4.031 20.109 1 97.62 205 PHE B N 1
ATOM 3841 C CA . PHE B 1 205 ? -7.133 3.488 18.812 1 97.62 205 PHE B CA 1
ATOM 3842 C C . PHE B 1 205 ? -8.438 2.715 18.938 1 97.62 205 PHE B C 1
ATOM 3844 O O . PHE B 1 205 ? -9.102 2.439 17.938 1 97.62 205 PHE B O 1
ATOM 3851 N N . SER B 1 206 ? -8.812 2.363 20.125 1 96.44 206 SER B N 1
ATOM 3852 C CA . SER B 1 206 ? -10.102 1.71 20.359 1 96.44 206 SER B CA 1
ATOM 3853 C C . SER B 1 206 ? -11.258 2.629 19.984 1 96.44 206 SER B C 1
ATOM 3855 O O . SER B 1 206 ? -12.383 2.17 19.797 1 96.44 206 SER B O 1
ATOM 3857 N N . THR B 1 207 ? -10.992 3.904 19.906 1 94.62 207 THR B N 1
ATOM 3858 C CA . THR B 1 207 ? -12.023 4.859 19.5 1 94.62 207 THR B CA 1
ATOM 3859 C C . THR B 1 207 ? -12.477 4.59 18.062 1 94.62 207 THR B C 1
ATOM 3861 O O . THR B 1 207 ? -13.586 4.965 17.688 1 94.62 207 THR B O 1
ATOM 3864 N N . PHE B 1 208 ? -11.727 3.912 17.297 1 96.56 208 PHE B N 1
ATOM 3865 C CA . PHE B 1 208 ? -12.047 3.676 15.891 1 96.56 208 PHE B CA 1
ATOM 3866 C C . PHE B 1 208 ? -12.766 2.346 15.719 1 96.56 208 PHE B C 1
ATOM 3868 O O . PHE B 1 208 ? -13.234 2.025 14.625 1 96.56 208 PHE B O 1
ATOM 3875 N N . GLY B 1 209 ? -12.789 1.56 16.703 1 96.06 209 GLY B N 1
ATOM 3876 C CA . GLY B 1 209 ? -13.477 0.279 16.641 1 96.06 209 GLY B CA 1
ATOM 3877 C C . GLY B 1 209 ? -12.82 -0.792 17.5 1 96.06 209 GLY B C 1
ATOM 3878 O O . GLY B 1 209 ? -11.867 -0.517 18.219 1 96.06 209 GLY B O 1
ATOM 3879 N N . LYS B 1 210 ? -13.406 -1.996 17.406 1 95.38 210 LYS B N 1
ATOM 3880 C CA . LYS B 1 210 ? -12.875 -3.129 18.156 1 95.38 210 LYS B CA 1
ATOM 3881 C C . LYS B 1 210 ? -11.578 -3.643 17.547 1 95.38 210 LYS B C 1
ATOM 3883 O O . LYS B 1 210 ? -11.492 -3.83 16.328 1 95.38 210 LYS B O 1
ATOM 3888 N N . ILE B 1 211 ? -10.617 -3.896 18.422 1 94.81 211 ILE B N 1
ATOM 3889 C CA . ILE B 1 211 ? -9.281 -4.262 17.969 1 94.81 211 ILE B CA 1
ATOM 3890 C C . ILE B 1 211 ? -9.031 -5.746 18.219 1 94.81 211 ILE B C 1
ATOM 3892 O O . ILE B 1 211 ? -9.305 -6.25 19.312 1 94.81 211 ILE B O 1
ATOM 3896 N N . ARG B 1 212 ? -8.609 -6.418 17.203 1 89.06 212 ARG B N 1
ATOM 3897 C CA . ARG B 1 212 ? -8.266 -7.832 17.312 1 89.06 212 ARG B CA 1
ATOM 3898 C C . ARG B 1 212 ? -6.844 -8.016 17.828 1 89.06 212 ARG B C 1
ATOM 3900 O O . ARG B 1 212 ? -6.617 -8.766 18.781 1 89.06 212 ARG B O 1
ATOM 3907 N N . ASN B 1 213 ? -5.855 -7.426 17.25 1 84.5 213 ASN B N 1
ATOM 3908 C CA . ASN B 1 213 ? -4.453 -7.434 17.641 1 84.5 213 ASN B CA 1
ATOM 3909 C C . ASN B 1 213 ? -3.857 -6.027 17.625 1 84.5 213 ASN B C 1
ATOM 3911 O O . ASN B 1 213 ? -4.258 -5.195 16.797 1 84.5 213 ASN B O 1
ATOM 3915 N N . PHE B 1 214 ? -2.941 -5.82 18.516 1 91.12 214 PHE B N 1
ATOM 3916 C CA . PHE B 1 214 ? -2.346 -4.492 18.656 1 91.12 214 PHE B CA 1
ATOM 3917 C C . PHE B 1 214 ? -0.874 -4.594 19.031 1 91.12 214 PHE B C 1
ATOM 3919 O O . PHE B 1 214 ? -0.492 -5.445 19.828 1 91.12 214 PHE B O 1
ATOM 3926 N N . ASN B 1 215 ? -0.098 -3.775 18.328 1 88.31 215 ASN B N 1
ATOM 3927 C CA . ASN B 1 215 ? 1.305 -3.66 18.719 1 88.31 215 ASN B CA 1
ATOM 3928 C C . ASN B 1 215 ? 1.802 -2.223 18.594 1 88.31 215 ASN B C 1
ATOM 3930 O O . ASN B 1 215 ? 1.433 -1.508 17.672 1 88.31 215 ASN B O 1
ATOM 3934 N N . VAL B 1 216 ? 2.561 -1.799 19.531 1 92.44 216 VAL B N 1
ATOM 3935 C CA . VAL B 1 216 ? 3.232 -0.503 19.5 1 92.44 216 VAL B CA 1
ATOM 3936 C C . VAL B 1 216 ? 4.672 -0.657 19.984 1 92.44 216 VAL B C 1
ATOM 3938 O O . VAL B 1 216 ? 4.938 -1.382 20.953 1 92.44 216 VAL B O 1
ATOM 3941 N N . ALA B 1 217 ? 5.57 -0.118 19.219 1 87.81 217 ALA B N 1
ATOM 3942 C CA . ALA B 1 217 ? 6.984 -0.182 19.578 1 87.81 217 ALA B CA 1
ATOM 3943 C C . ALA B 1 217 ? 7.738 1.041 19.062 1 87.81 217 ALA B C 1
ATOM 3945 O O . ALA B 1 217 ? 7.25 1.757 18.188 1 87.81 217 ALA B O 1
ATOM 3946 N N . GLU B 1 218 ? 8.844 1.33 19.688 1 86.19 218 GLU B N 1
ATOM 3947 C CA . GLU B 1 218 ? 9.727 2.363 19.156 1 86.19 218 GLU B CA 1
ATOM 3948 C C . GLU B 1 218 ? 10.141 2.045 17.719 1 86.19 218 GLU B C 1
ATOM 3950 O O . GLU B 1 218 ? 10.398 0.888 17.391 1 86.19 218 GLU B O 1
ATOM 3955 N N . ASP B 1 219 ? 10.016 3.061 16.938 1 79.06 219 ASP B N 1
ATOM 3956 C CA . ASP B 1 219 ? 10.359 2.893 15.531 1 79.06 219 ASP B CA 1
ATOM 3957 C C . ASP B 1 219 ? 11.852 3.131 15.297 1 79.06 219 ASP B C 1
ATOM 3959 O O . ASP B 1 219 ? 12.25 4.227 14.891 1 79.06 219 ASP B O 1
ATOM 3963 N N . ASP B 1 220 ? 12.734 2.273 15.578 1 68.56 220 ASP B N 1
ATOM 3964 C CA . ASP B 1 220 ? 14.188 2.449 15.547 1 68.56 220 ASP B CA 1
ATOM 3965 C C . ASP B 1 220 ? 14.734 2.23 14.141 1 68.56 220 ASP B C 1
ATOM 3967 O O . ASP B 1 220 ? 15.953 2.164 13.945 1 68.56 220 ASP B O 1
ATOM 3971 N N . ASN B 1 221 ? 13.969 1.97 13.227 1 60.34 221 ASN B N 1
ATOM 3972 C CA . ASN B 1 221 ? 14.531 1.692 11.906 1 60.34 221 ASN B CA 1
ATOM 3973 C C . ASN B 1 221 ? 14.914 2.979 11.18 1 60.34 221 ASN B C 1
ATOM 3975 O O . ASN B 1 221 ? 14.258 3.371 10.211 1 60.34 221 ASN B O 1
ATOM 3979 N N . LEU B 1 222 ? 15.891 3.746 11.828 1 54.69 222 LEU B N 1
ATOM 3980 C CA . LEU B 1 222 ? 16.422 4.957 11.211 1 54.69 222 LEU B CA 1
ATOM 3981 C C . LEU B 1 222 ? 17.359 4.613 10.062 1 54.69 222 LEU B C 1
ATOM 3983 O O . LEU B 1 222 ? 18.156 3.668 10.156 1 54.69 222 LEU B O 1
ATOM 3987 N N . GLY B 1 223 ? 16.969 4.766 8.828 1 53.94 223 GLY B N 1
ATOM 3988 C CA . GLY B 1 223 ? 17.844 4.527 7.688 1 53.94 223 GLY B CA 1
ATOM 3989 C C . GLY B 1 223 ? 19.266 4.98 7.922 1 53.94 223 GLY B C 1
ATOM 3990 O O . GLY B 1 223 ? 19.547 5.691 8.891 1 53.94 223 GLY B O 1
ATOM 3991 N N . LYS B 1 224 ? 20.219 4.383 7.133 1 46.97 224 LYS B N 1
ATOM 3992 C CA . LYS B 1 224 ? 21.641 4.648 7.207 1 46.97 224 LYS B CA 1
ATOM 3993 C C . LYS B 1 224 ? 21.938 6.141 7.125 1 46.97 224 LYS B C 1
ATOM 3995 O O . LYS B 1 224 ? 22.984 6.605 7.598 1 46.97 224 LYS B O 1
ATOM 4000 N N . ASP B 1 225 ? 21.266 6.867 6.309 1 43.97 225 ASP B N 1
ATOM 4001 C CA . ASP B 1 225 ? 21.75 8.211 6.004 1 43.97 225 ASP B CA 1
ATOM 4002 C C . ASP B 1 225 ? 21.516 9.156 7.18 1 43.97 225 ASP B C 1
ATOM 4004 O O . ASP B 1 225 ? 21.062 10.289 6.988 1 43.97 225 ASP B O 1
ATOM 4008 N N . VAL B 1 226 ? 21.219 8.68 8.289 1 42.53 226 VAL B N 1
ATOM 4009 C CA . VAL B 1 226 ? 21.422 9.617 9.391 1 42.53 226 VAL B CA 1
ATOM 4010 C C . VAL B 1 226 ? 22.766 10.312 9.25 1 42.53 226 VAL B C 1
ATOM 4012 O O . VAL B 1 226 ? 23.812 9.656 9.211 1 42.53 226 VAL B O 1
ATOM 4015 N N . ASP B 1 227 ? 22.891 11.25 8.562 1 39.88 227 ASP B N 1
ATOM 4016 C CA . ASP B 1 227 ? 24.109 12.062 8.633 1 39.88 227 ASP B CA 1
ATOM 4017 C C . ASP B 1 227 ? 24.781 11.914 9.992 1 39.88 227 ASP B C 1
ATOM 4019 O O . ASP B 1 227 ? 24.109 11.945 11.031 1 39.88 227 ASP B O 1
ATOM 4023 N N . GLU B 1 228 ? 25.984 11.422 10.094 1 37.91 228 GLU B N 1
ATOM 4024 C CA . GLU B 1 228 ? 26.969 11.508 11.164 1 37.91 228 GLU B CA 1
ATOM 4025 C C . GLU B 1 228 ? 26.766 12.758 12.008 1 37.91 228 GLU B C 1
ATOM 4027 O O . GLU B 1 228 ? 27.094 12.766 13.203 1 37.91 228 GLU B O 1
ATOM 4032 N N . TYR B 1 229 ? 26.75 13.93 11.398 1 34.56 229 TYR B N 1
ATOM 4033 C CA . TYR B 1 229 ? 26.859 15.148 12.188 1 34.56 229 TYR B CA 1
ATOM 4034 C C . TYR B 1 229 ? 25.625 15.344 13.062 1 34.56 229 TYR B C 1
ATOM 4036 O O . TYR B 1 229 ? 25.531 16.328 13.789 1 34.56 229 TYR B O 1
ATOM 4044 N N . SER B 1 230 ? 24.453 15.055 12.5 1 38.94 230 SER B N 1
ATOM 4045 C CA . SER B 1 230 ? 23.469 15.453 13.516 1 38.94 230 SER B CA 1
ATOM 4046 C C . SER B 1 230 ? 23.625 14.617 14.781 1 38.94 230 SER B C 1
ATOM 4048 O O . SER B 1 230 ? 23.922 13.422 14.711 1 38.94 230 SER B O 1
ATOM 4050 N N . GLY B 1 231 ? 24.047 15.156 15.828 1 36.38 231 GLY B N 1
ATOM 4051 C CA . GLY B 1 231 ? 24.141 14.727 17.219 1 36.38 231 GLY B CA 1
ATOM 4052 C C . GLY B 1 231 ? 23.312 13.492 17.531 1 36.38 231 GLY B C 1
ATOM 4053 O O . GLY B 1 231 ? 22.688 12.922 16.641 1 36.38 231 GLY B O 1
ATOM 4054 N N . ASP B 1 232 ? 22.953 13.258 18.891 1 39.22 232 ASP B N 1
ATOM 4055 C CA . ASP B 1 232 ? 22.297 12.281 19.75 1 39.22 232 ASP B CA 1
ATOM 4056 C C . ASP B 1 232 ? 20.953 11.852 19.156 1 39.22 232 ASP B C 1
ATOM 4058 O O . ASP B 1 232 ? 19.938 12.5 19.375 1 39.22 232 ASP B O 1
ATOM 4062 N N . LEU B 1 233 ? 20.75 11.609 18 1 46 233 LEU B N 1
ATOM 4063 C CA . LEU B 1 233 ? 19.5 11.078 17.5 1 46 233 LEU B CA 1
ATOM 4064 C C . LEU B 1 233 ? 18.875 10.109 18.5 1 46 233 LEU B C 1
ATOM 4066 O O . LEU B 1 233 ? 19.453 9.07 18.828 1 46 233 LEU B O 1
ATOM 4070 N N . VAL B 1 234 ? 18.219 10.609 19.484 1 51.41 234 VAL B N 1
ATOM 4071 C CA . VAL B 1 234 ? 17.594 9.914 20.609 1 51.41 234 VAL B CA 1
ATOM 4072 C C . VAL B 1 234 ? 16.672 8.82 20.078 1 51.41 234 VAL B C 1
ATOM 4074 O O . VAL B 1 234 ? 15.688 9.102 19.375 1 51.41 234 VAL B O 1
ATOM 4077 N N . SER B 1 235 ? 17.094 7.598 19.938 1 60.78 235 SER B N 1
ATOM 4078 C CA . SER B 1 235 ? 16.297 6.387 19.797 1 60.78 235 SER B CA 1
ATOM 4079 C C . SER B 1 235 ? 14.977 6.488 20.562 1 60.78 235 SER B C 1
ATOM 4081 O O . SER B 1 235 ? 14.93 7.09 21.641 1 60.78 235 SER B O 1
ATOM 4083 N N . GLY B 1 236 ? 13.961 6.207 19.906 1 69.31 236 GLY B N 1
ATOM 4084 C CA . GLY B 1 236 ? 12.703 6.027 20.625 1 69.31 236 GLY B CA 1
ATOM 4085 C C . GLY B 1 236 ? 11.82 7.258 20.609 1 69.31 236 GLY B C 1
ATOM 4086 O O . GLY B 1 236 ? 10.82 7.32 21.328 1 69.31 236 GLY B O 1
ATOM 4087 N N . LEU B 1 237 ? 12.195 8.234 19.859 1 80.88 237 LEU B N 1
ATOM 4088 C CA . LEU B 1 237 ? 11.391 9.453 19.844 1 80.88 237 LEU B CA 1
ATOM 4089 C C . LEU B 1 237 ? 10.062 9.211 19.125 1 80.88 237 LEU B C 1
ATOM 4091 O O . LEU B 1 237 ? 9.055 9.836 19.469 1 80.88 237 LEU B O 1
ATOM 4095 N N . TYR B 1 238 ? 10.141 8.25 18.234 1 87.12 238 TYR B N 1
ATOM 4096 C CA . TYR B 1 238 ? 8.93 7.953 17.484 1 87.12 238 TYR B CA 1
ATOM 4097 C C . TYR B 1 238 ? 8.562 6.48 17.609 1 87.12 238 TYR B C 1
ATOM 4099 O O . TYR B 1 238 ? 9.398 5.648 17.969 1 87.12 238 TYR B O 1
ATOM 4107 N N . CYS B 1 239 ? 7.359 6.297 17.359 1 90.06 239 CYS B N 1
ATOM 4108 C CA . CYS B 1 239 ? 6.926 4.914 17.516 1 90.06 239 CYS B CA 1
ATOM 4109 C C . CYS B 1 239 ? 6.176 4.434 16.281 1 90.06 239 CYS B C 1
ATOM 4111 O O . CYS B 1 239 ? 5.859 5.227 15.398 1 90.06 239 CYS B O 1
ATOM 4113 N N . LYS B 1 240 ? 6.129 3.223 16.141 1 90 240 LYS B N 1
ATOM 4114 C CA . LYS B 1 240 ? 5.344 2.496 15.141 1 90 240 LYS B CA 1
ATOM 4115 C C . LYS B 1 240 ? 4.164 1.779 15.789 1 90 240 LYS B C 1
ATOM 4117 O O . LYS B 1 240 ? 4.32 1.104 16.812 1 90 240 LYS B O 1
ATOM 4122 N N . ILE B 1 241 ? 2.99 1.973 15.195 1 92.88 241 ILE B N 1
ATOM 4123 C CA . ILE B 1 241 ? 1.772 1.373 15.727 1 92.88 241 ILE B CA 1
ATOM 4124 C C . ILE B 1 241 ? 1.128 0.483 14.672 1 92.88 241 ILE B C 1
ATOM 4126 O O . ILE B 1 241 ? 0.956 0.9 13.523 1 92.88 241 ILE B O 1
ATOM 4130 N N . VAL B 1 242 ? 0.847 -0.715 15.031 1 90.81 242 VAL B N 1
ATOM 4131 C CA . VAL B 1 242 ? 0.148 -1.668 14.172 1 90.81 242 VAL B CA 1
ATOM 4132 C C . VAL B 1 242 ? -1.19 -2.045 14.805 1 90.81 242 VAL B C 1
ATOM 4134 O O . VAL B 1 242 ? -1.231 -2.582 15.914 1 90.81 242 VAL B O 1
ATOM 4137 N N . VAL B 1 243 ? -2.252 -1.795 14.086 1 94.19 243 VAL B N 1
ATOM 4138 C CA . VAL B 1 243 ? -3.59 -2.043 14.609 1 94.19 243 VAL B CA 1
ATOM 4139 C C . VAL B 1 243 ? -4.348 -2.982 13.68 1 94.19 243 VAL B C 1
ATOM 4141 O O . VAL B 1 243 ? -4.512 -2.689 12.492 1 94.19 243 VAL B O 1
ATOM 4144 N N . GLN B 1 244 ? -4.777 -4.082 14.195 1 89.56 244 GLN B N 1
ATOM 4145 C CA . GLN B 1 244 ? -5.676 -4.98 13.477 1 89.56 244 GLN B CA 1
ATOM 4146 C C . GLN B 1 244 ? -7.094 -4.898 14.023 1 89.56 244 GLN B C 1
ATOM 4148 O O . GLN B 1 244 ? -7.332 -5.215 15.195 1 89.56 244 GLN B O 1
ATOM 4153 N N . PHE B 1 245 ? -8.039 -4.551 13.18 1 93.44 245 PHE B N 1
ATOM 4154 C CA . PHE B 1 245 ? -9.422 -4.383 13.609 1 93.44 245 PHE B CA 1
ATOM 4155 C C . PHE B 1 245 ? -10.211 -5.68 13.445 1 93.44 245 PHE B C 1
ATOM 4157 O O . PHE B 1 245 ? -9.883 -6.496 12.578 1 93.44 245 PHE B O 1
ATOM 4164 N N . GLU B 1 246 ? -11.203 -5.82 14.188 1 90.81 246 GLU B N 1
ATOM 4165 C CA . GLU B 1 246 ? -12.086 -6.977 14.094 1 90.81 246 GLU B CA 1
ATOM 4166 C C . GLU B 1 246 ? -13.039 -6.852 12.906 1 90.81 246 GLU B C 1
ATOM 4168 O O . GLU B 1 246 ? -13.305 -7.832 12.211 1 90.81 246 GLU B O 1
ATOM 4173 N N . LYS B 1 247 ? -13.555 -5.676 12.773 1 91.5 247 LYS B N 1
ATOM 4174 C CA . LYS B 1 247 ? -14.547 -5.43 11.734 1 91.5 247 LYS B CA 1
ATOM 4175 C C . LYS B 1 247 ? -13.953 -4.637 10.578 1 91.5 247 LYS B C 1
ATOM 4177 O O . LYS B 1 247 ? -13.227 -3.662 10.789 1 91.5 247 LYS B O 1
ATOM 4182 N N . TYR B 1 248 ? -14.328 -5.02 9.391 1 90.62 248 TYR B N 1
ATOM 4183 C CA . TYR B 1 248 ? -13.852 -4.348 8.188 1 90.62 248 TYR B CA 1
ATOM 4184 C C . TYR B 1 248 ? -14.242 -2.875 8.195 1 90.62 248 TYR B C 1
ATOM 4186 O O . TYR B 1 248 ? -13.43 -2.01 7.871 1 90.62 248 TYR B O 1
ATOM 4194 N N . ASN B 1 249 ? -15.445 -2.611 8.562 1 92.81 249 ASN B N 1
ATOM 4195 C CA . ASN B 1 249 ? -15.922 -1.231 8.547 1 92.81 249 ASN B CA 1
ATOM 4196 C C . ASN B 1 249 ? -15.133 -0.354 9.516 1 92.81 249 ASN B C 1
ATOM 4198 O O . ASN B 1 249 ? -14.914 0.83 9.25 1 92.81 249 ASN B O 1
ATOM 4202 N N . ASP B 1 250 ? -14.711 -0.971 10.625 1 95.25 250 ASP B N 1
ATOM 4203 C CA . ASP B 1 250 ? -13.875 -0.218 11.562 1 95.25 250 ASP B CA 1
ATOM 4204 C C . ASP B 1 250 ? -12.523 0.124 10.938 1 95.25 250 ASP B C 1
ATOM 4206 O O . ASP B 1 250 ? -12.031 1.247 11.086 1 95.25 250 ASP B O 1
ATOM 4210 N N . PHE B 1 251 ? -11.992 -0.807 10.25 1 95.69 251 PHE B N 1
ATOM 4211 C CA . PHE B 1 251 ? -10.742 -0.582 9.531 1 95.69 251 PHE B CA 1
ATOM 4212 C C . PHE B 1 251 ? -10.906 0.531 8.508 1 95.69 251 PHE B C 1
ATOM 4214 O O . PHE B 1 251 ? -10.102 1.464 8.461 1 95.69 251 PHE B O 1
ATOM 4221 N N . VAL B 1 252 ? -11.953 0.462 7.719 1 95.56 252 VAL B N 1
ATOM 4222 C CA . VAL B 1 252 ? -12.195 1.423 6.648 1 95.56 252 VAL B CA 1
ATOM 4223 C C . VAL B 1 252 ? -12.352 2.822 7.234 1 95.56 252 VAL B C 1
ATOM 4225 O O . VAL B 1 252 ? -11.758 3.781 6.746 1 95.56 252 VAL B O 1
ATOM 4228 N N . ASN B 1 253 ? -13.102 2.891 8.273 1 95.56 253 ASN B N 1
ATOM 4229 C CA . ASN B 1 253 ? -13.352 4.184 8.906 1 95.56 253 ASN B CA 1
ATOM 4230 C C . ASN B 1 253 ? -12.078 4.77 9.508 1 95.56 253 ASN B C 1
ATOM 4232 O O . ASN B 1 253 ? -11.844 5.977 9.43 1 95.56 253 ASN B O 1
ATOM 4236 N N . ALA B 1 254 ? -11.289 3.928 10.102 1 96.88 254 ALA B N 1
ATOM 4237 C CA . ALA B 1 254 ? -10.023 4.395 10.664 1 96.88 254 ALA B CA 1
ATOM 4238 C C . ALA B 1 254 ? -9.094 4.914 9.57 1 96.88 254 ALA B C 1
ATOM 4240 O O . ALA B 1 254 ? -8.523 6 9.695 1 96.88 254 ALA B O 1
ATOM 4241 N N . MET B 1 255 ? -8.961 4.133 8.508 1 96.56 255 MET B N 1
ATOM 4242 C CA . MET B 1 255 ? -8.125 4.535 7.383 1 96.56 255 MET B CA 1
ATOM 4243 C C . MET B 1 255 ? -8.586 5.875 6.816 1 96.56 255 MET B C 1
ATOM 4245 O O . MET B 1 255 ? -7.762 6.75 6.527 1 96.56 255 MET B O 1
ATOM 4249 N N . LYS B 1 256 ? -9.898 5.969 6.695 1 95.12 256 LYS B N 1
ATOM 4250 C CA . LYS B 1 256 ? -10.461 7.215 6.188 1 95.12 256 LYS B CA 1
ATOM 4251 C C . LYS B 1 256 ? -10.148 8.383 7.121 1 95.12 256 LYS B C 1
ATOM 4253 O O . LYS B 1 256 ? -9.805 9.477 6.66 1 95.12 256 LYS B O 1
ATOM 4258 N N . ALA B 1 257 ? -10.258 8.164 8.359 1 96.19 257 ALA B N 1
ATOM 4259 C CA . ALA B 1 257 ? -10.039 9.211 9.352 1 96.19 257 ALA B CA 1
ATOM 4260 C C . ALA B 1 257 ? -8.594 9.703 9.32 1 96.19 257 ALA B C 1
ATOM 4262 O O . ALA B 1 257 ? -8.328 10.891 9.477 1 96.19 257 ALA B O 1
ATOM 4263 N N . PHE B 1 258 ? -7.648 8.82 9.117 1 96.31 258 PHE B N 1
ATOM 4264 C CA . PHE B 1 258 ? -6.238 9.18 9.156 1 96.31 258 PHE B CA 1
ATOM 4265 C C . PHE B 1 258 ? -5.777 9.742 7.816 1 96.31 258 PHE B C 1
ATOM 4267 O O . PHE B 1 258 ? -4.824 10.516 7.758 1 96.31 258 PHE B O 1
ATOM 4274 N N . CYS B 1 259 ? -6.434 9.336 6.762 1 95.06 259 CYS B N 1
ATOM 4275 C CA . CYS B 1 259 ? -6.062 9.789 5.426 1 95.06 259 CYS B CA 1
ATOM 4276 C C . CYS B 1 259 ? -6.305 11.289 5.273 1 95.06 259 CYS B C 1
ATOM 4278 O O . CYS B 1 259 ? -7.422 11.766 5.48 1 95.06 259 CYS B O 1
ATOM 4280 N N . GLY B 1 260 ? -5.262 11.992 4.902 1 93.88 260 GLY B N 1
ATOM 4281 C CA . GLY B 1 260 ? -5.422 13.414 4.652 1 93.88 260 GLY B CA 1
ATOM 4282 C C . GLY B 1 260 ? -5.449 14.242 5.918 1 93.88 260 GLY B C 1
ATOM 4283 O O . GLY B 1 260 ? -5.895 15.391 5.906 1 93.88 260 GLY B O 1
ATOM 4284 N N . ARG B 1 261 ? -5.094 13.609 6.992 1 95.56 261 ARG B N 1
ATOM 4285 C CA . ARG B 1 261 ? -5.07 14.328 8.266 1 95.56 261 ARG B CA 1
ATOM 4286 C C . ARG B 1 261 ? -3.746 14.109 8.992 1 95.56 261 ARG B C 1
ATOM 4288 O O . ARG B 1 261 ? -3.082 13.086 8.789 1 95.56 261 ARG B O 1
ATOM 4295 N N . SER B 1 262 ? -3.354 15.125 9.734 1 93.75 262 SER B N 1
ATOM 4296 C CA . SER B 1 262 ? -2.186 15.023 10.609 1 93.75 262 SER B CA 1
ATOM 4297 C C . SER B 1 262 ? -2.596 14.914 12.07 1 93.75 262 SER B C 1
ATOM 4299 O O . SER B 1 262 ? -3.527 15.594 12.516 1 93.75 262 SER B O 1
ATOM 4301 N N . MET B 1 263 ? -1.93 14.023 12.766 1 94.25 263 MET B N 1
ATOM 4302 C CA . MET B 1 263 ? -2.16 13.906 14.203 1 94.25 263 MET B CA 1
ATOM 4303 C C . MET B 1 263 ? -1.455 15.023 14.961 1 94.25 263 MET B C 1
ATOM 4305 O O . MET B 1 263 ? -0.306 15.352 14.664 1 94.25 263 MET B O 1
ATOM 4309 N N . GLN B 1 264 ? -2.188 15.656 15.891 1 94.12 264 GLN B N 1
ATOM 4310 C CA . GLN B 1 264 ? -1.64 16.719 16.719 1 94.12 264 GLN B CA 1
ATOM 4311 C C . GLN B 1 264 ? -1.991 16.516 18.188 1 94.12 264 GLN B C 1
ATOM 4313 O O . GLN B 1 264 ? -2.988 15.867 18.5 1 94.12 264 GLN B O 1
ATOM 4318 N N . LYS B 1 265 ? -1.134 16.953 19.016 1 93.06 265 LYS B N 1
ATOM 4319 C CA . LYS B 1 265 ? -1.362 16.906 20.453 1 93.06 265 LYS B CA 1
ATOM 4320 C C . LYS B 1 265 ? -1.584 18.312 21.016 1 93.06 265 LYS B C 1
ATOM 4322 O O . LYS B 1 265 ? -0.843 19.234 20.703 1 93.06 265 LYS B O 1
ATOM 4327 N N . GLU B 1 266 ? -2.67 18.438 21.75 1 84.88 266 GLU B N 1
ATOM 4328 C CA . GLU B 1 266 ? -2.943 19.719 22.422 1 84.88 266 GLU B CA 1
ATOM 4329 C C . GLU B 1 266 ? -1.814 20.094 23.375 1 84.88 266 GLU B C 1
ATOM 4331 O O . GLU B 1 266 ? -1.29 19.234 24.094 1 84.88 266 GLU B O 1
ATOM 4336 N N . LYS B 1 267 ? -1.197 21.234 23.172 1 68.75 267 LYS B N 1
ATOM 4337 C CA . LYS B 1 267 ? -0.175 21.719 24.078 1 68.75 267 LYS B CA 1
ATOM 4338 C C . LYS B 1 267 ? -0.768 22.016 25.453 1 68.75 267 LYS B C 1
ATOM 4340 O O . LYS B 1 267 ? -1.818 22.656 25.562 1 68.75 267 LYS B O 1
ATOM 4345 N N . ASN B 1 268 ? -0.613 21.125 26.484 1 47.47 268 ASN B N 1
ATOM 4346 C CA . ASN B 1 268 ? -0.913 21.594 27.828 1 47.47 268 ASN B CA 1
ATOM 4347 C C . ASN B 1 268 ? -0.015 22.766 28.219 1 47.47 268 ASN B C 1
ATOM 4349 O O . ASN B 1 268 ? 1.158 22.812 27.844 1 47.47 268 ASN B O 1
#

Radius of gyration: 24.89 Å; Cα contacts (8 Å, |Δi|>4): 973; chains: 2; bounding box: 59×69×65 Å

Secondary structure (DSSP, 8-state):
---GGG--TT--EE-STTEEEEE-EEEEEEEEESSS---S---HHHHHHHHHHHHHHHSSS-----GGGEEEEE-S--TTS-TTS-SEEEEEEE---GGGS-SSTT--HHHHHHHHHHHHHHHHHHHTT-EEEETTEEEEEEEE--GGG-HHHHHHHHHHHHTT--TTS--B---EEEEEEEEGGGGB-TTT-SSBPHHHHHHHHGGGS-EEEEEEEE---B-S---TTS----TTSEEEEEEEESSHHHHHHHHHHHTTEEEEE---/---GGG--TT--EE-STTEEEEE-EEEEEEEEESSS---S---HHHHHHHHHHHHHHHSSS-----GGGEEEEE-S--TTS-TTS-SEEEEEEE---GGGS-SSTT--HHHHHHHHHHHHHHHHHHHTT-EEEETTEEEEEEEE--GGG-HHHHHHHHHHHHTTS-TTS--B---EEEEEEEEGGGGB-TTT-SSBPHHHHHHHHGGGS-EEEEEEEE---B-S---TTS----TTSEEEEEEEESSHHHHHHHHHHHTTEEEEE---